Protein 1G0H (pdb70)

Nearest PDB structures (foldseek):
  1g0i-assembly1_B  TM=9.955E-01  e=2.350E-49  Methanocaldococcus jannaschii
  3lv0-assembly1_A  TM=8.724E-01  e=2.574E-22  Bartonella henselae
  3luz-assembly1_B  TM=8.926E-01  e=1.208E-19  Bartonella henselae
  2p3v-assembly1_A  TM=8.550E-01  e=8.323E-20  Thermotoga maritima MSB8
  2pcr-assembly1_A  TM=8.288E-01  e=1.067E-19  Aquifex aeolicus VF5

Foldseek 3Di:
DDPVVLLVVLLVVLLVVQLVLFQPLVPKDFDDAAPQRHTDIPSQVVSVVSNVVRVVVVQQWEAEQRPKTDHSPAQKYKQWRSKFQVVCRNNNNQFIWIWIFIGRNQHGAKFWIARNVVRWIWIDGQPRAIDIVRHGAAQADDDQQAAEEEEADDVQFDVVLVVVRHDYYDHRRGQLVRLVCSLRHNHQKYWHPVFDDDCSRHRRSVSNLVRRQWQKDFLQRPHDDDDRISDDTGTIMTGNDPVVVCSVNVTD/DDPVCLVVVLLVVLLVPCLVLFQVLVPWDFPDAQPVGDTCIPSQVVSVVSSCVSCVVVQAWEAEQRHKTDHSPDQKYKFWYSKFQPPCRNNNNQDIWTWIWIDGNNHGAKIWIARPVVRWTWMDGFPGAIDIVNHGAAFADDDQAAAEEEEADAPQFPVVLVVVRHDYYDYRRQQLVVLVCRLRHNHQWYWYPNFDAACSRHRRSVRSLVSNVWQKDFLVSHGDDHDRISDGGGTIIIGRDPVRVVSVNVRD

Radius of gyration: 22.91 Å; Cα contacts (8 Å, |Δi|>4): 1236; chains: 2; bounding box: 51×53×62 Å

B-factor: mean 53.91, std 23.22, range [8.71, 151.46]

Secondary structure (DSSP, 8-state):
--HHHHHHHHHHHHHHHHGGGTT-TTT--EEEEETTTEEEEHHHHHHHHHHHHHHGGGTSEEEEGGGEEE----SEEEEEEEEE-HHHHHTT-S--EEEEEEEESSSEEEEEEEEGGGTEEEEEETTT--EETTEE--PPPP-TTS-EEEEE--TT--HHHHHHH-SEE-B-S-HHHHHHHHHTTS-SEEEE-SS---HHHHHHHHHHHHTTT-EEE-SSSSB------SS-----EEESSHHHHHHHHT--/--HHHHHHHHHHHHHHHHGGGTT-TTS--EEEEETTTEEEEHHHHHHHHHHHHHHHTT--EEEETTTEEE----SEEEEEEEEE-HHHHHTT-S--EEEEEEEESSSEEEEEEEEGGGTEEEEEETTTEEEETTEE--PPPP-TTS-EEEEE--TTS-HHHHHHH-SEE-B-S-HHHHHHHHHTTS-SEEEE-SS---HHHHHHHHHHHHHTT-EEE-TTS-B------SSS---EEEESSHHHHHHHHHT-

CATH classification: 3.30.540.10 (+1 more: 3.40.190.80)

Organism: Methanocaldococcus jannaschii (strain ATCC 43067 / DSM 2661 / JAL-1 / JCM 10045 / NBRC 100440) (NCBI:txid243232)

Structure (mmCIF, N/CA/C/O backbone):
data_1G0H
#
_entry.id   1G0H
#
_cell.length_a   65.18
_cell.length_b   75.89
_cell.length_c   131.81
_cell.angle_alpha   90.0
_cell.angle_beta   90.0
_cell.angle_gamma   90.0
#
_symmetry.space_group_name_H-M   'P 21 21 21'
#
loop_
_entity.id
_entity.type
_entity.pdbx_description
1 polymer 'INOSITOL MONOPHOSPHATASE'
2 non-polymer 'CALCIUM ION'
3 non-polymer D-MYO-INOSITOL-1-PHOSPHATE
4 water water
#
loop_
_atom_site.group_PDB
_atom_site.id
_atom_site.type_symbol
_atom_site.label_atom_id
_atom_site.label_alt_id
_atom_site.label_comp_id
_atom_site.label_asym_id
_atom_site.label_entity_id
_atom_site.label_seq_id
_atom_site.pdbx_PDB_ins_code
_atom_site.Cartn_x
_atom_site.Cartn_y
_atom_site.Cartn_z
_atom_site.occupancy
_atom_site.B_iso_or_equiv
_atom_site.auth_seq_id
_atom_site.auth_comp_id
_atom_site.auth_asym_id
_atom_site.auth_atom_id
_atom_site.pdbx_PDB_model_num
ATOM 1 N N . MET A 1 1 ? 3.420 5.502 23.770 1.00 35.37 1 MET A N 1
ATOM 2 C CA . MET A 1 1 ? 2.688 6.748 23.968 1.00 35.13 1 MET A CA 1
ATOM 3 C C . MET A 1 1 ? 3.593 7.969 23.893 1.00 32.16 1 MET A C 1
ATOM 4 O O . MET A 1 1 ? 4.801 7.862 23.700 1.00 36.68 1 MET A O 1
ATOM 9 N N . LYS A 1 2 ? 2.984 9.148 24.043 1.00 31.54 2 LYS A N 1
ATOM 10 C CA . LYS A 1 2 ? 3.794 10.361 23.941 1.00 41.95 2 LYS A CA 1
ATOM 11 C C . LYS A 1 2 ? 4.610 10.580 25.211 1.00 50.20 2 LYS A C 1
ATOM 12 O O . LYS A 1 2 ? 4.309 9.996 26.256 1.00 40.30 2 LYS A O 1
ATOM 18 N N . TRP A 1 3 ? 5.640 11.412 25.104 1.00 53.52 3 TRP A N 1
ATOM 19 C CA . TRP A 1 3 ? 6.589 11.631 26.192 1.00 53.38 3 TRP A CA 1
ATOM 20 C C . TRP A 1 3 ? 5.943 12.279 27.409 1.00 50.33 3 TRP A C 1
ATOM 21 O O . TRP A 1 3 ? 6.162 11.788 28.523 1.00 56.50 3 TRP A O 1
ATOM 32 N N . ASP A 1 4 ? 5.154 13.334 27.244 1.00 44.43 4 ASP A N 1
ATOM 33 C CA . ASP A 1 4 ? 4.449 13.960 28.361 1.00 42.31 4 ASP A CA 1
ATOM 34 C C . ASP A 1 4 ? 3.633 12.953 29.177 1.00 38.32 4 ASP A C 1
ATOM 35 O O . ASP A 1 4 ? 3.469 13.117 30.386 1.00 57.44 4 ASP A O 1
ATOM 40 N N . GLU A 1 5 ? 3.121 11.918 28.533 1.00 26.78 5 GLU A N 1
ATOM 41 C CA . GLU A 1 5 ? 2.307 10.885 29.134 1.00 23.30 5 GLU A CA 1
ATOM 42 C C . GLU A 1 5 ? 3.186 9.895 29.883 1.00 31.15 5 GLU A C 1
ATOM 43 O O . GLU A 1 5 ? 2.725 9.152 30.746 1.00 44.71 5 GLU A O 1
ATOM 49 N N . ILE A 1 6 ? 4.468 9.891 29.519 1.00 28.71 6 ILE A N 1
ATOM 50 C CA . ILE A 1 6 ? 5.363 8.943 30.178 1.00 40.01 6 ILE A CA 1
ATOM 51 C C . ILE A 1 6 ? 6.024 9.622 31.378 1.00 41.73 6 ILE A C 1
ATOM 52 O O . ILE A 1 6 ? 6.097 9.008 32.437 1.00 29.65 6 ILE A O 1
ATOM 57 N N . GLY A 1 7 ? 6.466 10.850 31.154 1.00 38.11 7 GLY A N 1
ATOM 58 C CA . GLY A 1 7 ? 7.008 11.704 32.193 1.00 32.45 7 GLY A CA 1
ATOM 59 C C . GLY A 1 7 ? 5.984 11.860 33.306 1.00 39.70 7 GLY A C 1
ATOM 60 O O . GLY A 1 7 ? 6.267 11.550 34.465 1.00 49.82 7 GLY A O 1
ATOM 61 N N . LYS A 1 8 ? 4.780 12.324 32.971 1.00 40.25 8 LYS A N 1
ATOM 62 C CA . LYS A 1 8 ? 3.751 12.468 34.006 1.00 38.62 8 LYS A CA 1
ATOM 63 C C . LYS A 1 8 ? 3.441 11.137 34.678 1.00 42.59 8 LYS A C 1
ATOM 64 O O . LYS A 1 8 ? 3.075 11.085 35.852 1.00 42.98 8 LYS A O 1
ATOM 70 N N . ASN A 1 9 ? 3.591 10.036 33.950 1.00 41.60 9 ASN A N 1
ATOM 71 C CA . ASN A 1 9 ? 3.374 8.723 34.544 1.00 46.68 9 ASN A CA 1
ATOM 72 C C . ASN A 1 9 ? 4.313 8.510 35.734 1.00 47.50 9 ASN A C 1
ATOM 73 O O . ASN A 1 9 ? 3.861 8.304 36.858 1.00 51.29 9 ASN A O 1
ATOM 78 N N . ILE A 1 10 ? 5.604 8.558 35.444 1.00 37.28 10 ILE A N 1
ATOM 79 C CA . ILE A 1 10 ? 6.700 8.372 36.375 1.00 30.28 10 ILE A CA 1
ATOM 80 C C . ILE A 1 10 ? 6.627 9.382 37.519 1.00 31.55 10 ILE A C 1
ATOM 81 O O . ILE A 1 10 ? 6.775 9.004 38.682 1.00 35.34 10 ILE A O 1
ATOM 86 N N . ALA A 1 11 ? 6.390 10.633 37.142 1.00 22.69 11 ALA A N 1
ATOM 87 C CA . ALA A 1 11 ? 6.189 11.721 38.079 1.00 27.84 11 ALA A CA 1
ATOM 88 C C . ALA A 1 11 ? 5.266 11.295 39.222 1.00 38.87 11 ALA A C 1
ATOM 89 O O . ALA A 1 11 ? 5.706 11.228 40.366 1.00 49.60 11 ALA A O 1
ATOM 91 N N . LYS A 1 12 ? 4.016 11.019 38.878 1.00 44.66 12 LYS A N 1
ATOM 92 C CA . LYS A 1 12 ? 2.969 10.668 39.826 1.00 47.74 12 LYS A CA 1
ATOM 93 C C . LYS A 1 12 ? 3.243 9.370 40.569 1.00 50.18 12 LYS A C 1
ATOM 94 O O . LYS A 1 12 ? 2.626 9.120 41.607 1.00 69.24 12 LYS A O 1
ATOM 100 N N . GLU A 1 13 ? 4.147 8.524 40.081 1.00 48.85 13 GLU A N 1
ATOM 101 C CA . GLU A 1 13 ? 4.410 7.278 40.806 1.00 45.30 13 GLU A CA 1
ATOM 102 C C . GLU A 1 13 ? 5.513 7.506 41.829 1.00 44.29 13 GLU A C 1
ATOM 103 O O . GLU A 1 13 ? 5.565 6.970 42.932 1.00 40.30 13 GLU A O 1
ATOM 109 N N . ILE A 1 14 ? 6.453 8.365 41.435 1.00 35.90 14 ILE A N 1
ATOM 110 C CA . ILE A 1 14 ? 7.488 8.731 42.390 1.00 22.89 14 ILE A CA 1
ATOM 111 C C . ILE A 1 14 ? 6.840 9.466 43.558 1.00 27.87 14 ILE A C 1
ATOM 112 O O . ILE A 1 14 ? 7.184 9.303 44.728 1.00 32.17 14 ILE A O 1
ATOM 117 N N . GLU A 1 15 ? 5.877 10.294 43.177 1.00 24.18 15 GLU A N 1
ATOM 118 C CA . GLU A 1 15 ? 5.138 11.116 44.117 1.00 36.33 15 GLU A CA 1
ATOM 119 C C . GLU A 1 15 ? 4.565 10.292 45.266 1.00 49.58 15 GLU A C 1
ATOM 120 O O . GLU A 1 15 ? 4.905 10.506 46.430 1.00 61.55 15 GLU A O 1
ATOM 126 N N . LYS A 1 16 ? 3.685 9.350 44.946 1.00 51.67 16 LYS A N 1
ATOM 127 C CA . LYS A 1 16 ? 3.003 8.585 45.983 1.00 51.01 16 LYS A CA 1
ATOM 128 C C . LYS A 1 16 ? 3.984 7.844 46.886 1.00 54.50 16 LYS A C 1
ATOM 129 O O . LYS A 1 16 ? 3.737 7.712 48.087 1.00 60.81 16 LYS A O 1
ATOM 135 N N . GLU A 1 17 ? 5.083 7.370 46.323 1.00 57.55 17 GLU A N 1
ATOM 136 C CA . GLU A 1 17 ? 6.087 6.570 47.007 1.00 52.91 17 GLU A CA 1
ATOM 137 C C . GLU A 1 17 ? 7.081 7.356 47.849 1.00 49.89 17 GLU A C 1
ATOM 138 O O . GLU A 1 17 ? 7.706 6.772 48.747 1.00 60.21 17 GLU A O 1
ATOM 144 N N . ILE A 1 18 ? 7.301 8.651 47.624 1.00 42.19 18 ILE A N 1
ATOM 145 C CA . ILE A 1 18 ? 8.376 9.337 48.337 1.00 39.59 18 ILE A CA 1
ATOM 146 C C . ILE A 1 18 ? 7.896 10.509 49.180 1.00 36.09 18 ILE A C 1
ATOM 147 O O . ILE A 1 18 ? 8.678 11.067 49.959 1.00 34.59 18 ILE A O 1
ATOM 152 N N . LEU A 1 19 ? 6.643 10.920 49.045 1.00 29.83 19 LEU A N 1
ATOM 153 C CA . LEU A 1 19 ? 6.156 12.035 49.856 1.00 29.58 19 LEU A CA 1
ATOM 154 C C . LEU A 1 19 ? 6.113 11.691 51.339 1.00 38.55 19 LEU A C 1
ATOM 155 O O . LEU A 1 19 ? 6.472 12.545 52.168 1.00 45.13 19 LEU A O 1
ATOM 160 N N . PRO A 1 20 ? 5.721 10.522 51.820 1.00 40.58 20 PRO A N 1
ATOM 161 C CA . PRO A 1 20 ? 5.823 10.271 53.266 1.00 45.89 20 PRO A CA 1
ATOM 162 C C . PRO A 1 20 ? 7.231 10.423 53.821 1.00 47.20 20 PRO A C 1
ATOM 163 O O . PRO A 1 20 ? 7.411 10.545 55.037 1.00 62.16 20 PRO A O 1
ATOM 167 N N . TYR A 1 21 ? 8.266 10.426 52.987 1.00 42.93 21 TYR A N 1
ATOM 168 C CA . TYR A 1 21 ? 9.601 10.720 53.498 1.00 43.81 21 TYR A CA 1
ATOM 169 C C . TYR A 1 21 ? 9.828 12.224 53.622 1.00 43.20 21 TYR A C 1
ATOM 170 O O . TYR A 1 21 ? 10.777 12.672 54.263 1.00 67.11 21 TYR A O 1
ATOM 179 N N . PHE A 1 22 ? 8.972 13.036 53.019 1.00 39.86 22 PHE A N 1
ATOM 180 C CA . PHE A 1 22 ? 9.107 14.476 53.074 1.00 38.89 22 PHE A CA 1
ATOM 181 C C . PHE A 1 22 ? 9.201 15.081 54.472 1.00 42.13 22 PHE A C 1
ATOM 182 O O . PHE A 1 22 ? 8.190 15.160 55.170 1.00 49.05 22 PHE A O 1
ATOM 190 N N . GLY A 1 23 ? 10.389 15.535 54.837 1.00 44.00 23 GLY A N 1
ATOM 191 C CA . GLY A 1 23 ? 10.647 16.223 56.081 1.00 46.10 23 GLY A CA 1
ATOM 192 C C . GLY A 1 23 ? 11.048 15.291 57.213 1.00 43.30 23 GLY A C 1
ATOM 193 O O . GLY A 1 23 ? 11.333 15.768 58.314 1.00 62.66 23 GLY A O 1
ATOM 194 N N . ARG A 1 24 ? 11.072 13.997 56.941 1.00 31.02 24 ARG A N 1
ATOM 195 C CA . ARG A 1 24 ? 11.281 12.939 57.908 1.00 28.76 24 ARG A CA 1
ATOM 196 C C . ARG A 1 24 ? 12.688 12.360 57.857 1.00 32.26 24 ARG A C 1
ATOM 197 O O . ARG A 1 24 ? 12.838 11.219 57.398 1.00 26.10 24 ARG A O 1
ATOM 205 N N . LYS A 1 25 ? 13.654 13.150 58.332 1.00 31.32 25 LYS A 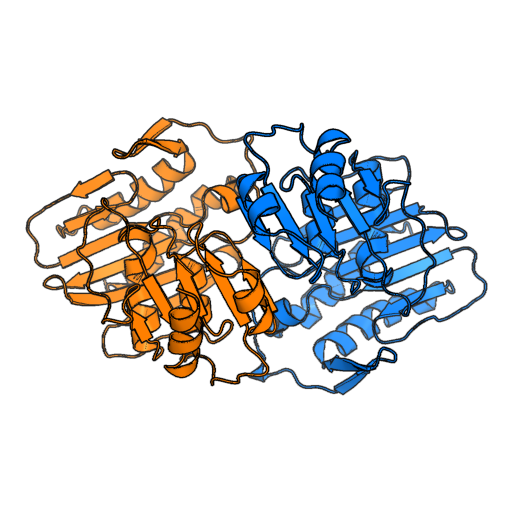N 1
ATOM 206 C CA . LYS A 1 25 ? 15.035 12.674 58.389 1.00 34.62 25 LYS A CA 1
ATOM 207 C C . LYS A 1 25 ? 15.128 11.459 59.314 1.00 41.53 25 LYS A C 1
ATOM 208 O O . LYS A 1 25 ? 16.027 10.636 59.184 1.00 42.52 25 LYS A O 1
ATOM 214 N N . ASP A 1 26 ? 14.192 11.348 60.249 1.00 52.39 26 ASP A N 1
ATOM 215 C CA . ASP A 1 26 ? 14.171 10.194 61.144 1.00 54.95 26 ASP A CA 1
ATOM 216 C C . ASP A 1 26 ? 14.078 8.904 60.343 1.00 50.62 26 ASP A C 1
ATOM 217 O O . ASP A 1 26 ? 14.566 7.856 60.761 1.00 49.77 26 ASP A O 1
ATOM 222 N N . LYS A 1 27 ? 13.439 8.989 59.173 1.00 48.02 27 LYS A N 1
ATOM 223 C CA . LYS A 1 27 ? 13.282 7.785 58.369 1.00 53.25 27 LYS A CA 1
ATOM 224 C C . LYS A 1 27 ? 14.295 7.656 57.246 1.00 51.00 27 LYS A C 1
ATOM 225 O O . LYS A 1 27 ? 14.404 6.577 56.651 1.00 64.08 27 LYS A O 1
ATOM 231 N N . SER A 1 28 ? 15.064 8.680 56.896 1.00 51.22 28 SER A N 1
ATOM 232 C CA . SER A 1 28 ? 15.984 8.479 55.773 1.00 59.25 28 SER A CA 1
ATOM 233 C C . SER A 1 28 ? 17.417 8.238 56.218 1.00 63.12 28 SER A C 1
ATOM 234 O O . SER A 1 28 ? 17.843 8.564 57.322 1.00 70.52 28 SER A O 1
ATOM 237 N N . TYR A 1 29 ? 18.213 7.651 55.322 1.00 61.60 29 TYR A N 1
ATOM 238 C CA . TYR A 1 29 ? 19.611 7.419 55.670 1.00 52.96 29 TYR A CA 1
ATOM 239 C C . TYR A 1 29 ? 20.437 7.175 54.414 1.00 50.65 29 TYR A C 1
ATOM 240 O O . TYR A 1 29 ? 19.893 6.717 53.408 1.00 62.86 29 TYR A O 1
ATOM 249 N N . VAL A 1 30 ? 21.725 7.485 54.499 1.00 46.02 30 VAL A N 1
ATOM 250 C CA . VAL A 1 30 ? 22.607 7.289 53.359 1.00 39.33 30 VAL A CA 1
ATOM 251 C C . VAL A 1 30 ? 22.631 5.810 52.974 1.00 50.46 30 VAL A C 1
ATOM 252 O O . VAL A 1 30 ? 22.591 4.960 53.862 1.00 63.05 30 VAL A O 1
ATOM 256 N N . VAL A 1 31 ? 22.682 5.559 51.674 1.00 53.67 31 VAL A N 1
ATOM 257 C CA . VAL A 1 31 ? 22.614 4.235 51.078 1.00 50.00 31 VAL A CA 1
ATOM 258 C C . VAL A 1 31 ? 23.694 4.006 50.031 1.00 38.45 31 VAL A C 1
ATOM 259 O O . VAL A 1 31 ? 23.937 2.891 49.568 1.00 40.43 31 VAL A O 1
ATOM 263 N N . GLY A 1 32 ? 24.386 5.064 49.628 1.00 38.14 32 GLY A N 1
ATOM 264 C CA . GLY A 1 32 ? 25.514 4.901 48.718 1.00 37.18 32 GLY A CA 1
ATOM 265 C C . GLY A 1 32 ? 26.110 6.253 48.378 1.00 51.32 32 GLY A C 1
ATOM 266 O O . GLY A 1 32 ? 25.564 7.285 48.777 1.00 47.38 32 GLY A O 1
ATOM 267 N N . THR A 1 33 ? 27.220 6.255 47.645 1.00 66.05 33 THR A N 1
ATOM 268 C CA . THR A 1 33 ? 27.757 7.527 47.161 1.00 73.93 33 THR A CA 1
ATOM 269 C C . THR A 1 33 ? 27.698 7.551 45.633 1.00 86.37 33 THR A C 1
ATOM 270 O O . THR A 1 33 ? 28.046 6.559 44.988 1.00 105.63 33 THR A O 1
ATOM 274 N N . SER A 1 34 ? 27.243 8.664 45.069 1.00 88.90 34 SER A N 1
ATOM 275 C CA . SER A 1 34 ? 27.098 8.811 43.624 1.00 90.32 34 SER A CA 1
ATOM 276 C C . SER A 1 34 ? 28.460 8.934 42.956 1.00 102.30 34 SER A C 1
ATOM 277 O O . SER A 1 34 ? 29.427 9.354 43.596 1.00 123.03 34 SER A O 1
ATOM 280 N N . PRO A 1 35 ? 28.548 8.582 41.678 1.00 110.09 35 PRO A N 1
ATOM 281 C CA . PRO A 1 35 ? 29.826 8.624 40.958 1.00 111.45 35 PRO A CA 1
ATOM 282 C C . PRO A 1 35 ? 30.505 9.988 41.084 1.00 107.62 35 PRO A C 1
ATOM 283 O O . PRO A 1 35 ? 31.735 10.056 41.070 1.00 105.20 35 PRO A O 1
ATOM 287 N N . SER A 1 36 ? 29.693 11.024 41.205 1.00 103.56 36 SER A N 1
ATOM 288 C CA . SER A 1 36 ? 30.063 12.400 41.459 1.00 101.75 36 SER A CA 1
ATOM 289 C C . SER A 1 36 ? 30.522 12.628 42.900 1.00 102.38 36 SER A C 1
ATOM 290 O O . SER A 1 36 ? 30.455 13.760 43.386 1.00 98.91 36 SER A O 1
ATOM 293 N N . GLY A 1 37 ? 30.981 11.583 43.578 1.00 100.94 37 GLY A N 1
ATOM 294 C CA . GLY A 1 37 ? 31.447 11.628 44.951 1.00 93.40 37 GLY A CA 1
ATOM 295 C C . GLY A 1 37 ? 30.461 12.292 45.894 1.00 87.46 37 GLY A C 1
ATOM 296 O O . GLY A 1 37 ? 30.853 13.094 46.742 1.00 80.55 37 GLY A O 1
ATOM 297 N N . ASP A 1 38 ? 29.185 11.969 45.746 1.00 85.34 38 ASP A N 1
ATOM 298 C CA . ASP A 1 38 ? 28.087 12.538 46.504 1.00 82.06 38 ASP A CA 1
ATOM 299 C C . ASP A 1 38 ? 27.337 11.473 47.290 1.00 77.87 38 ASP A C 1
ATOM 300 O O . ASP A 1 38 ? 27.416 10.294 46.955 1.00 72.65 38 ASP A O 1
ATOM 305 N N . GLU A 1 39 ? 26.604 11.881 48.323 1.00 75.01 39 GLU A N 1
ATOM 306 C CA . GLU A 1 39 ? 25.880 10.890 49.114 1.00 68.59 39 GLU A CA 1
ATOM 307 C C . GLU A 1 39 ? 24.466 10.716 48.568 1.00 64.78 39 GLU A C 1
ATOM 308 O O . GLU A 1 39 ? 23.742 11.686 48.362 1.00 78.62 39 GLU A O 1
ATOM 314 N N . THR A 1 40 ? 24.117 9.462 48.348 1.00 57.96 40 THR A N 1
ATOM 315 C CA . THR A 1 40 ? 22.795 9.065 47.908 1.00 53.21 40 THR A CA 1
ATOM 316 C C . THR A 1 40 ? 21.959 8.656 49.110 1.00 50.37 40 THR A C 1
ATOM 317 O O . THR A 1 40 ? 22.363 7.790 49.894 1.00 48.05 40 THR A O 1
ATOM 321 N N . GLU A 1 41 ? 20.780 9.251 49.281 1.00 44.57 41 GLU A N 1
ATOM 322 C CA . GLU A 1 41 ? 19.989 8.772 50.422 1.00 41.17 41 GLU A CA 1
ATOM 323 C C . GLU A 1 41 ? 18.887 7.836 49.948 1.00 39.58 41 GLU A C 1
ATOM 324 O O . GLU A 1 41 ? 18.612 7.771 48.750 1.00 55.27 41 GLU A O 1
ATOM 330 N N . ILE A 1 42 ? 18.266 7.113 50.869 1.00 34.90 42 ILE A N 1
ATOM 331 C CA . ILE A 1 42 ? 17.311 6.072 50.529 1.00 36.87 42 ILE A CA 1
ATOM 332 C C . ILE A 1 42 ? 16.156 6.575 49.672 1.00 39.03 42 ILE A C 1
ATOM 333 O O . ILE A 1 42 ? 15.611 5.802 48.880 1.00 38.63 42 ILE A O 1
ATOM 338 N N . PHE A 1 43 ? 15.757 7.836 49.827 1.00 32.87 43 PHE A N 1
ATOM 339 C CA . PHE A 1 43 ? 14.637 8.298 49.003 1.00 36.44 43 PHE A CA 1
ATOM 340 C C . PHE A 1 43 ? 15.084 8.612 47.578 1.00 45.28 43 PHE A C 1
ATOM 341 O O . PHE A 1 43 ? 14.299 8.513 46.635 1.00 45.47 43 PHE A O 1
ATOM 349 N N . ASP A 1 44 ? 16.342 8.996 47.364 1.00 42.64 44 ASP A N 1
ATOM 350 C CA . ASP A 1 44 ? 16.836 9.182 46.008 1.00 33.93 44 ASP A CA 1
ATOM 351 C C . ASP A 1 44 ? 16.817 7.849 45.259 1.00 38.10 44 ASP A C 1
ATOM 352 O O . ASP A 1 44 ? 16.289 7.742 44.153 1.00 50.07 44 ASP A O 1
ATOM 357 N N . LYS A 1 45 ? 17.406 6.836 45.888 1.00 40.10 45 LYS A N 1
ATOM 358 C CA . LYS A 1 45 ? 17.433 5.500 45.306 1.00 48.32 45 LYS A CA 1
ATOM 359 C C . LYS A 1 45 ? 16.038 5.040 44.882 1.00 43.87 45 LYS A C 1
ATOM 360 O O . LYS A 1 45 ? 15.793 4.740 43.714 1.00 46.70 45 LYS A O 1
ATOM 366 N N . ILE A 1 46 ? 15.138 4.991 45.852 1.00 36.88 46 ILE A N 1
ATOM 367 C CA . ILE A 1 46 ? 13.767 4.569 45.632 1.00 35.38 46 ILE A CA 1
ATOM 368 C C . ILE A 1 46 ? 13.152 5.297 44.444 1.00 39.14 46 ILE A C 1
ATOM 369 O O . ILE A 1 46 ? 12.436 4.695 43.649 1.00 58.53 46 ILE A O 1
ATOM 374 N N . SER A 1 47 ? 13.425 6.591 44.336 1.00 35.33 47 SER A N 1
ATOM 375 C CA . SER A 1 47 ? 12.814 7.407 43.296 1.00 35.85 47 SER A CA 1
ATOM 376 C C . SER A 1 47 ? 13.477 7.211 41.939 1.00 43.43 47 SER A C 1
ATOM 377 O O . SER A 1 47 ? 12.837 7.360 40.899 1.00 40.45 47 SER A O 1
ATOM 380 N N . GLU A 1 48 ? 14.766 6.880 41.931 1.00 43.06 48 GLU A N 1
ATOM 381 C CA . GLU A 1 48 ? 15.463 6.670 40.667 1.00 50.30 48 GLU A CA 1
ATOM 382 C C . GLU A 1 48 ? 15.116 5.315 40.060 1.00 52.02 48 GLU A C 1
ATOM 383 O O . GLU A 1 48 ? 15.031 5.133 38.843 1.00 54.73 48 GLU A O 1
ATOM 389 N N . ASP A 1 49 ? 14.915 4.336 40.938 1.00 53.00 49 ASP A N 1
ATOM 390 C CA . ASP A 1 49 ? 14.648 2.963 40.519 1.00 51.00 49 ASP A CA 1
ATOM 391 C C . ASP A 1 49 ? 13.263 2.847 39.898 1.00 47.96 49 ASP A C 1
ATOM 392 O O . ASP A 1 49 ? 13.045 2.118 38.934 1.00 48.43 49 ASP A O 1
ATOM 397 N N . ILE A 1 50 ? 12.308 3.585 40.453 1.00 44.45 50 ILE A N 1
ATOM 398 C CA . ILE A 1 50 ? 10.964 3.631 39.887 1.00 38.80 50 ILE A CA 1
ATOM 399 C C . ILE A 1 50 ? 11.077 4.118 38.444 1.00 41.11 50 ILE A C 1
ATOM 400 O O . ILE A 1 50 ? 10.666 3.421 37.521 1.00 46.67 50 ILE A O 1
ATOM 405 N N . ALA A 1 51 ? 11.658 5.304 38.297 1.00 41.62 51 ALA A N 1
ATOM 406 C CA . ALA A 1 51 ? 11.872 5.918 36.997 1.00 34.26 51 ALA A CA 1
ATOM 407 C C . ALA A 1 51 ? 12.539 4.908 36.073 1.00 33.57 51 ALA A C 1
ATOM 408 O O . ALA A 1 51 ? 12.133 4.757 34.929 1.00 44.37 51 ALA A O 1
ATOM 410 N N . LEU A 1 52 ? 13.553 4.229 36.609 1.00 34.71 52 LEU A N 1
ATOM 411 C CA . LEU A 1 52 ? 14.212 3.234 35.766 1.00 40.81 52 LEU A CA 1
ATOM 412 C C . LEU A 1 52 ? 13.337 2.011 35.564 1.00 48.80 52 LEU A C 1
ATOM 413 O O . LEU A 1 52 ? 13.480 1.246 34.607 1.00 55.47 52 LEU A O 1
ATOM 418 N N . LYS A 1 53 ? 12.377 1.769 36.461 1.00 49.36 53 LYS A N 1
ATOM 419 C CA . LYS A 1 53 ? 11.536 0.590 36.215 1.00 46.58 53 LYS A CA 1
ATOM 420 C C . LYS A 1 53 ? 10.736 0.802 34.929 1.00 54.02 53 LYS A C 1
ATOM 421 O O . LYS A 1 53 ? 10.324 -0.175 34.300 1.00 82.17 53 LYS A O 1
ATOM 427 N N . TYR A 1 54 ? 10.521 2.054 34.541 1.00 51.19 54 TYR A N 1
ATOM 428 C CA . TYR A 1 54 ? 9.810 2.446 33.340 1.00 46.62 54 TYR A CA 1
ATOM 429 C C . TYR A 1 54 ? 10.748 2.605 32.147 1.00 44.83 54 TYR A C 1
ATOM 430 O O . TYR A 1 54 ? 10.598 1.959 31.123 1.00 34.35 54 TYR A O 1
ATOM 439 N N . LEU A 1 55 ? 11.707 3.506 32.312 1.00 46.26 55 LEU A N 1
ATOM 440 C CA . LEU A 1 55 ? 12.548 3.952 31.219 1.00 44.71 55 LEU A CA 1
ATOM 441 C C . LEU A 1 55 ? 13.319 2.815 30.577 1.00 51.12 55 LEU A C 1
ATOM 442 O O . LEU A 1 55 ? 13.635 2.867 29.386 1.00 51.68 55 LEU A O 1
ATOM 447 N N . LYS A 1 56 ? 13.657 1.768 31.329 1.00 56.43 56 LYS A N 1
ATOM 448 C CA . LYS A 1 56 ? 14.500 0.752 30.681 1.00 65.69 56 LYS A CA 1
ATOM 449 C C . LYS A 1 56 ? 13.736 0.076 29.548 1.00 64.36 56 LYS A C 1
ATOM 450 O O . LYS A 1 56 ? 14.305 -0.255 28.509 1.00 67.97 56 LYS A O 1
ATOM 456 N N . SER A 1 57 ? 12.439 -0.103 29.759 1.00 60.82 57 SER A N 1
ATOM 457 C CA . SER A 1 57 ? 11.526 -0.678 28.788 1.00 51.71 57 SER A CA 1
ATOM 458 C C . SER A 1 57 ? 11.532 0.070 27.462 1.00 45.18 57 SER A C 1
ATOM 459 O O . SER A 1 57 ? 11.091 -0.462 26.443 1.00 55.85 57 SER A O 1
ATOM 462 N N . LEU A 1 58 ? 12.008 1.310 27.430 1.00 37.60 58 LEU A N 1
ATOM 463 C CA . LEU A 1 58 ? 11.913 2.076 26.193 1.00 35.87 58 LEU A CA 1
ATOM 464 C C . LEU A 1 58 ? 13.159 1.949 25.331 1.00 45.81 58 LEU A C 1
ATOM 465 O O . LEU A 1 58 ? 13.200 2.506 24.230 1.00 60.80 58 LEU A O 1
ATOM 470 N N . ASN A 1 59 ? 14.160 1.226 25.816 1.00 52.12 59 ASN A N 1
ATOM 471 C CA . ASN A 1 59 ? 15.372 0.978 25.040 1.00 62.05 59 ASN A CA 1
ATOM 472 C C . ASN A 1 59 ? 16.003 2.256 24.504 1.00 53.67 59 ASN A C 1
ATOM 473 O O . ASN A 1 59 ? 16.599 2.291 23.424 1.00 67.37 59 ASN A O 1
ATOM 478 N N . VAL A 1 60 ? 15.886 3.341 25.261 1.00 38.21 60 VAL A N 1
ATOM 479 C CA . VAL A 1 60 ? 16.541 4.585 24.861 1.00 35.86 60 VAL A CA 1
ATOM 480 C C . VAL A 1 60 ? 17.757 4.852 25.726 1.00 42.71 60 VAL A C 1
ATOM 481 O O . VAL A 1 60 ? 18.205 3.972 26.468 1.00 46.22 60 VAL A O 1
ATOM 485 N N . ASN A 1 61 ? 18.330 6.050 25.669 1.00 49.76 61 ASN A N 1
ATOM 486 C CA . ASN A 1 61 ? 19.471 6.345 26.534 1.00 46.90 61 ASN A CA 1
ATOM 487 C C . ASN A 1 61 ? 19.018 7.130 27.760 1.00 44.69 61 ASN A C 1
ATOM 488 O O . ASN A 1 61 ? 18.553 8.265 27.647 1.00 43.58 61 ASN A O 1
ATOM 493 N N . ILE A 1 62 ? 19.168 6.515 28.928 1.00 37.13 62 ILE A N 1
ATOM 494 C CA . ILE A 1 62 ? 18.786 7.215 30.154 1.00 40.57 62 ILE A CA 1
ATOM 495 C C . ILE A 1 62 ? 19.970 7.909 30.800 1.00 46.59 62 ILE A C 1
ATOM 496 O O . ILE A 1 62 ? 21.070 7.372 30.935 1.00 49.38 62 ILE A O 1
ATOM 501 N N . VAL A 1 63 ? 19.788 9.153 31.240 1.00 54.58 63 VAL A N 1
ATOM 502 C CA . VAL A 1 63 ? 20.909 9.852 31.878 1.00 52.61 63 VAL A CA 1
ATOM 503 C C . VAL A 1 63 ? 20.474 10.517 33.179 1.00 54.55 63 VAL A C 1
ATOM 504 O O . VAL A 1 63 ? 19.664 11.447 33.184 1.00 46.03 63 VAL A O 1
ATOM 508 N N . SER A 1 64 ? 21.024 10.022 34.284 1.00 49.70 64 SER A N 1
ATOM 509 C CA . SER A 1 64 ? 20.631 10.416 35.621 1.00 43.13 64 SER A CA 1
ATOM 510 C C . SER A 1 64 ? 21.781 10.772 36.550 1.00 51.06 64 SER A C 1
ATOM 511 O O . SER A 1 64 ? 22.951 10.522 36.276 1.00 63.95 64 SER A O 1
ATOM 514 N N . GLU A 1 65 ? 21.404 11.359 37.675 1.00 60.34 65 GLU A N 1
ATOM 515 C CA . GLU A 1 65 ? 22.280 11.747 38.765 1.00 64.41 65 GLU A CA 1
ATOM 516 C C . GLU A 1 65 ? 23.074 10.573 39.333 1.00 62.01 65 GLU A C 1
ATOM 517 O O . GLU A 1 65 ? 24.251 10.403 39.029 1.00 51.78 65 GLU A O 1
ATOM 523 N N . GLU A 1 66 ? 22.437 9.766 40.172 1.00 67.32 66 GLU A N 1
ATOM 524 C CA . GLU A 1 66 ? 23.080 8.690 40.906 1.00 70.23 66 GLU A CA 1
ATOM 525 C C . GLU A 1 66 ? 23.301 7.446 40.061 1.00 73.14 66 GLU A C 1
ATOM 526 O O . GLU A 1 66 ? 23.074 6.334 40.550 1.00 99.26 66 GLU A O 1
ATOM 532 N N . LEU A 1 67 ? 23.733 7.603 38.814 1.00 66.40 67 LEU A N 1
ATOM 533 C CA . LEU A 1 67 ? 23.821 6.410 37.968 1.00 63.72 67 LEU A CA 1
ATOM 534 C C . LEU A 1 67 ? 24.602 6.676 36.695 1.00 69.49 67 LEU A C 1
ATOM 535 O O . LEU A 1 67 ? 24.963 5.760 35.957 1.00 89.98 67 LEU A O 1
ATOM 540 N N . GLY A 1 68 ? 24.883 7.945 36.417 1.00 74.59 68 GLY A N 1
ATOM 541 C CA . GLY A 1 68 ? 25.690 8.301 35.265 1.00 74.09 68 GLY A CA 1
ATOM 542 C C . GLY A 1 68 ? 24.943 8.116 33.961 1.00 75.50 68 GLY A C 1
ATOM 543 O O . GLY A 1 68 ? 23.766 8.463 33.870 1.00 88.67 68 GLY A O 1
ATOM 544 N N . VAL A 1 69 ? 25.629 7.567 32.962 1.00 72.31 69 VAL A N 1
ATOM 545 C CA . VAL A 1 69 ? 25.054 7.447 31.632 1.00 66.75 69 VAL A CA 1
ATOM 546 C C . VAL A 1 69 ? 25.001 6.021 31.097 1.00 67.83 69 VAL A C 1
ATOM 547 O O . VAL A 1 69 ? 26.013 5.338 30.963 1.00 83.20 69 VAL A O 1
ATOM 551 N N . ILE A 1 70 ? 23.783 5.603 30.780 1.00 65.64 70 ILE A N 1
ATOM 552 C CA . ILE A 1 70 ? 23.473 4.324 30.164 1.00 61.36 70 ILE A CA 1
ATOM 553 C C . ILE A 1 70 ? 23.251 4.496 28.664 1.00 62.11 70 ILE A C 1
ATOM 554 O O . ILE A 1 70 ? 22.227 5.043 28.251 1.00 45.07 70 ILE A O 1
ATOM 559 N N . ASP A 1 71 ? 24.194 4.043 27.844 1.00 69.57 71 ASP A N 1
ATOM 560 C CA . ASP A 1 71 ? 24.079 4.186 26.396 1.00 70.44 71 ASP A CA 1
ATOM 561 C C . ASP A 1 71 ? 23.483 2.937 25.752 1.00 62.98 71 ASP A C 1
ATOM 562 O O . ASP A 1 71 ? 23.918 1.819 26.022 1.00 72.63 71 ASP A O 1
ATOM 567 N N . ASN A 1 72 ? 22.486 3.149 24.905 1.00 57.23 72 ASN A N 1
ATOM 568 C CA . ASN A 1 72 ? 21.781 2.071 24.225 1.00 60.17 72 ASN A CA 1
ATOM 569 C C . ASN A 1 72 ? 21.729 2.329 22.720 1.00 62.71 72 ASN A C 1
ATOM 570 O O . ASN A 1 72 ? 21.015 1.641 21.992 1.00 64.23 72 ASN A O 1
ATOM 575 N N . SER A 1 73 ? 22.489 3.327 22.289 1.00 69.36 73 SER A N 1
ATOM 576 C CA . SER A 1 73 ? 22.634 3.713 20.895 1.00 72.33 73 SER A CA 1
ATOM 577 C C . SER A 1 73 ? 21.453 4.503 20.349 1.00 65.90 73 SER A C 1
ATOM 578 O O . SER A 1 73 ? 21.531 5.061 19.249 1.00 77.67 73 SER A O 1
ATOM 581 N N . SER A 1 74 ? 20.350 4.572 21.087 1.00 56.42 74 SER A N 1
ATOM 582 C CA . SER A 1 74 ? 19.155 5.235 20.583 1.00 53.40 74 SER A CA 1
ATOM 583 C C . SER A 1 74 ? 19.414 6.665 20.127 1.00 46.43 74 SER A C 1
ATOM 584 O O . SER A 1 74 ? 20.384 7.303 20.521 1.00 41.69 74 SER A O 1
ATOM 587 N N . GLU A 1 75 ? 18.517 7.173 19.289 1.00 50.47 75 GLU A N 1
ATOM 588 C CA . GLU A 1 75 ? 18.515 8.582 18.923 1.00 61.85 75 GLU A CA 1
ATOM 589 C C . GLU A 1 75 ? 17.872 9.388 20.052 1.00 61.60 75 GLU A C 1
ATOM 590 O O . GLU A 1 75 ? 17.930 10.610 20.090 1.00 50.73 75 GLU A O 1
ATOM 596 N N . TRP A 1 76 ? 17.243 8.665 20.970 1.00 61.31 76 TRP A N 1
ATOM 597 C CA . TRP A 1 76 ? 16.532 9.274 22.085 1.00 53.59 76 TRP A CA 1
ATOM 598 C C . TRP A 1 76 ? 17.313 9.147 23.386 1.00 53.71 76 TRP A C 1
ATOM 599 O O . TRP A 1 76 ? 17.959 8.126 23.619 1.00 38.66 76 TRP A O 1
ATOM 610 N N . THR A 1 77 ? 17.242 10.180 24.211 1.00 59.19 77 THR A N 1
ATOM 611 C CA . THR A 1 77 ? 17.915 10.272 25.492 1.00 56.38 77 THR A CA 1
ATOM 612 C C . THR A 1 77 ? 17.073 11.009 26.534 1.00 47.72 77 THR A C 1
ATOM 613 O O . THR A 1 77 ? 16.705 12.168 26.331 1.00 31.16 77 THR A O 1
ATOM 617 N N . VAL A 1 78 ? 16.807 10.301 27.620 1.00 42.07 78 VAL A N 1
ATOM 618 C CA . VAL A 1 78 ? 16.113 10.825 28.777 1.00 43.14 78 VAL A CA 1
ATOM 619 C C . VAL A 1 78 ? 17.136 11.335 29.796 1.00 46.44 78 VAL A C 1
ATOM 620 O O . VAL A 1 78 ? 17.956 10.538 30.253 1.00 55.55 78 VAL A O 1
ATOM 624 N N . VAL A 1 79 ? 17.063 12.614 30.116 1.00 46.10 79 VAL A N 1
ATOM 625 C CA . VAL A 1 79 ? 17.877 13.225 31.160 1.00 43.38 79 VAL A CA 1
ATOM 626 C C . VAL A 1 79 ? 17.022 13.422 32.401 1.00 40.63 79 VAL A C 1
ATOM 627 O O . VAL A 1 79 ? 16.045 14.169 32.402 1.00 38.16 79 VAL A O 1
ATOM 631 N N . ILE A 1 80 ? 17.360 12.737 33.491 1.00 44.83 80 ILE A N 1
ATOM 632 C CA . ILE A 1 80 ? 16.448 12.848 34.629 1.00 43.61 80 ILE A CA 1
ATOM 633 C C . ILE A 1 80 ? 17.150 13.148 35.943 1.00 40.76 80 ILE A C 1
ATOM 634 O O . ILE A 1 80 ? 18.283 12.753 36.194 1.00 45.89 80 ILE A O 1
ATOM 639 N N . ASP A 1 81 ? 16.425 13.860 36.790 1.00 39.47 81 ASP A N 1
ATOM 640 C CA . ASP A 1 81 ? 16.704 14.026 38.209 1.00 33.60 81 ASP A CA 1
ATOM 641 C C . ASP A 1 81 ? 15.399 13.738 38.952 1.00 34.74 81 ASP A C 1
ATOM 642 O O . ASP A 1 81 ? 14.505 14.585 39.010 1.00 48.20 81 ASP A O 1
ATOM 647 N N . PRO A 1 82 ? 15.247 12.536 39.502 1.00 33.56 82 PRO A N 1
ATOM 648 C CA . PRO A 1 82 ? 13.974 12.153 40.130 1.00 26.75 82 PRO A CA 1
ATOM 649 C C . PRO A 1 82 ? 13.556 13.140 41.212 1.00 28.15 82 PRO A C 1
ATOM 650 O O . PRO A 1 82 ? 12.376 13.340 41.503 1.00 40.87 82 PRO A O 1
ATOM 654 N N . ILE A 1 83 ? 14.534 13.784 41.832 1.00 35.35 83 ILE A N 1
ATOM 655 C CA . ILE A 1 83 ? 14.268 14.790 42.856 1.00 35.55 83 ILE A CA 1
ATOM 656 C C . ILE A 1 83 ? 15.359 15.853 42.795 1.00 27.83 83 ILE A C 1
ATOM 657 O O . ILE A 1 83 ? 16.513 15.530 43.076 1.00 27.86 83 ILE A O 1
ATOM 662 N N . ASP A 1 84 ? 14.989 17.065 42.420 1.00 29.22 84 ASP A N 1
ATOM 663 C CA . ASP A 1 84 ? 15.947 18.164 42.418 1.00 25.97 84 ASP A CA 1
ATOM 664 C C . ASP A 1 84 ? 15.727 18.969 43.699 1.00 31.93 84 ASP A C 1
ATOM 665 O O . ASP A 1 84 ? 14.601 19.397 43.941 1.00 35.37 84 ASP A O 1
ATOM 670 N N . GLY A 1 85 ? 1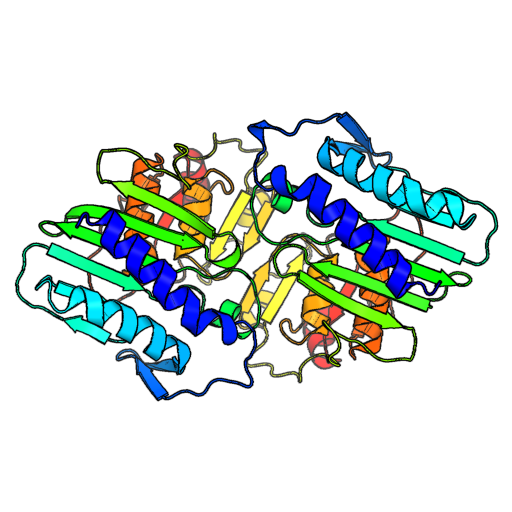6.783 19.133 44.486 1.00 35.13 85 GLY A N 1
ATOM 671 C CA . GLY A 1 85 ? 16.656 19.815 45.770 1.00 38.02 85 GLY A CA 1
ATOM 672 C C . GLY A 1 85 ? 16.261 18.827 46.856 1.00 28.56 85 GLY A C 1
ATOM 673 O O . GLY A 1 85 ? 15.224 18.995 47.489 1.00 21.09 85 GLY A O 1
ATOM 674 N N . SER A 1 86 ? 17.084 17.801 47.046 1.00 24.98 86 SER A N 1
ATOM 675 C CA . SER A 1 86 ? 16.807 16.769 48.033 1.00 30.21 86 SER A CA 1
ATOM 676 C C . SER A 1 86 ? 17.060 17.243 49.464 1.00 30.79 86 SER A C 1
ATOM 677 O O . SER A 1 86 ? 16.384 16.781 50.387 1.00 53.48 86 SER A O 1
ATOM 680 N N . PHE A 1 87 ? 18.023 18.135 49.646 1.00 26.50 87 PHE A N 1
ATOM 681 C CA . PHE A 1 87 ? 18.274 18.681 50.983 1.00 37.67 87 PHE A CA 1
ATOM 682 C C . PHE A 1 87 ? 16.965 19.264 51.518 1.00 37.62 87 PHE A C 1
ATOM 683 O O . PHE A 1 87 ? 16.500 18.919 52.602 1.00 34.96 87 PHE A O 1
ATOM 691 N N . ASN A 1 88 ? 16.394 20.138 50.691 1.00 29.82 88 ASN A N 1
ATOM 692 C CA . ASN A 1 88 ? 15.106 20.742 51.005 1.00 31.48 88 ASN A CA 1
ATOM 693 C C . ASN A 1 88 ? 14.110 19.632 51.331 1.00 34.21 88 ASN A C 1
ATOM 694 O O . ASN A 1 88 ? 13.409 19.683 52.337 1.00 40.81 88 ASN A O 1
ATOM 699 N N . PHE A 1 89 ? 14.080 18.623 50.466 1.00 33.13 89 PHE A N 1
ATOM 700 C CA . PHE A 1 89 ? 13.094 17.560 50.603 1.00 30.83 89 PHE A CA 1
ATOM 701 C C . PHE A 1 89 ? 13.187 16.918 51.981 1.00 28.60 89 PHE A C 1
ATOM 702 O O . PHE A 1 89 ? 12.284 16.978 52.802 1.00 31.10 89 PHE A O 1
ATOM 710 N N . ILE A 1 90 ? 14.331 16.285 52.188 1.00 32.84 90 ILE A N 1
ATOM 711 C CA . ILE A 1 90 ? 14.598 15.582 53.432 1.00 29.25 90 ILE A CA 1
ATOM 712 C C . ILE A 1 90 ? 14.437 16.525 54.608 1.00 38.18 90 ILE A C 1
ATOM 713 O O . ILE A 1 90 ? 14.068 16.130 55.711 1.00 61.93 90 ILE A O 1
ATOM 718 N N . ASN A 1 91 ? 14.689 17.820 54.415 1.00 33.61 91 ASN A N 1
ATOM 719 C CA . ASN A 1 91 ? 14.557 18.737 55.543 1.00 20.54 91 ASN A CA 1
ATOM 720 C C . ASN A 1 91 ? 13.211 19.426 55.603 1.00 23.17 91 ASN A C 1
ATOM 721 O O . ASN A 1 91 ? 13.022 20.414 56.325 1.00 38.73 91 ASN A O 1
ATOM 726 N N . GLY A 1 92 ? 12.188 19.007 54.860 1.00 23.66 92 GLY A N 1
ATOM 727 C CA . GLY A 1 92 ? 10.939 19.739 55.000 1.00 23.62 92 GLY A CA 1
ATOM 728 C C . GLY A 1 92 ? 10.880 21.121 54.409 1.00 23.84 92 GLY A C 1
ATOM 729 O O . GLY A 1 92 ? 9.926 21.865 54.692 1.00 37.66 92 GLY A O 1
ATOM 730 N N . ILE A 1 93 ? 11.823 21.558 53.575 1.00 28.41 93 ILE A N 1
ATOM 731 C CA . ILE A 1 93 ? 11.613 22.830 52.849 1.00 30.57 93 ILE A CA 1
ATOM 732 C C . ILE A 1 93 ? 10.776 22.563 51.610 1.00 27.59 93 ILE A C 1
ATOM 733 O O . ILE A 1 93 ? 11.083 21.695 50.779 1.00 30.89 93 ILE A O 1
ATOM 738 N N . PRO A 1 94 ? 9.658 23.229 51.375 1.00 28.25 94 PRO A N 1
ATOM 739 C CA . PRO A 1 94 ? 8.773 22.741 50.298 1.00 26.82 94 PRO A CA 1
ATOM 740 C C . PRO A 1 94 ? 9.187 23.292 48.944 1.00 19.66 94 PRO A C 1
ATOM 741 O O . PRO A 1 94 ? 8.523 24.162 48.386 1.00 17.65 94 PRO A O 1
ATOM 745 N N . PHE A 1 95 ? 10.296 22.815 48.398 1.00 18.69 95 PHE A N 1
ATOM 746 C CA . PHE A 1 95 ? 10.758 23.281 47.100 1.00 23.58 95 PHE A CA 1
ATOM 747 C C . PHE A 1 95 ? 11.643 22.197 46.474 1.00 23.07 95 PHE A C 1
ATOM 748 O O . PHE A 1 95 ? 12.864 22.234 46.605 1.00 40.36 95 PHE A O 1
ATOM 756 N N . PHE A 1 96 ? 11.001 21.262 45.804 1.00 21.84 96 PHE A N 1
ATOM 757 C CA . PHE A 1 96 ? 11.724 20.209 45.098 1.00 23.22 96 PHE A CA 1
ATOM 758 C C . PHE A 1 96 ? 10.888 19.798 43.885 1.00 25.76 96 PHE A C 1
ATOM 759 O O . PHE A 1 96 ? 9.729 20.213 43.788 1.00 27.58 96 PHE A O 1
ATOM 767 N N . ALA A 1 97 ? 11.467 19.011 42.987 1.00 19.48 97 ALA A N 1
ATOM 768 C CA . ALA A 1 97 ? 10.802 18.716 41.729 1.00 19.37 97 ALA A CA 1
ATOM 769 C C . ALA A 1 97 ? 11.446 17.547 41.000 1.00 26.97 97 ALA A C 1
ATOM 770 O O . ALA A 1 97 ? 12.630 17.293 41.202 1.00 31.81 97 ALA A O 1
ATOM 772 N N . PHE A 1 98 ? 10.639 16.898 40.173 1.00 34.46 98 PHE A N 1
ATOM 773 C CA . PHE A 1 98 ? 11.085 15.840 39.265 1.00 31.15 98 PHE A CA 1
ATOM 774 C C . PHE A 1 98 ? 11.416 16.481 37.916 1.00 31.70 98 PHE A C 1
ATOM 775 O O . PHE A 1 98 ? 10.637 17.273 37.387 1.00 39.09 98 PHE A O 1
ATOM 783 N N . CYS A 1 99 ? 12.582 16.159 37.389 1.00 29.90 99 CYS A N 1
ATOM 784 C CA . CYS A 1 99 ? 13.111 16.721 36.160 1.00 26.87 99 CYS A CA 1
ATOM 785 C C . CYS A 1 99 ? 13.378 15.668 35.092 1.00 28.40 99 CYS A C 1
ATOM 786 O O . CYS A 1 99 ? 14.253 14.824 35.308 1.00 28.34 99 CYS A O 1
ATOM 789 N N . PHE A 1 100 ? 12.623 15.777 34.007 1.00 22.95 100 PHE A N 1
ATOM 790 C CA . PHE A 1 100 ? 12.635 14.744 32.965 1.00 28.40 100 PHE A CA 1
ATOM 791 C C . PHE A 1 100 ? 12.743 15.398 31.596 1.00 31.17 100 PHE A C 1
ATOM 792 O O . PHE A 1 100 ? 11.795 16.047 31.160 1.00 37.85 100 PHE A O 1
ATOM 800 N N . GLY A 1 101 ? 13.894 15.245 30.955 1.00 30.79 101 GLY A N 1
ATOM 801 C CA . GLY A 1 101 ? 14.213 15.873 29.692 1.00 31.01 101 GLY A CA 1
ATOM 802 C C . GLY A 1 101 ? 14.416 14.891 28.556 1.00 32.46 101 GLY A C 1
ATOM 803 O O . GLY A 1 101 ? 15.322 14.059 28.541 1.00 27.22 101 GLY A O 1
ATOM 804 N N . VAL A 1 102 ? 13.549 14.978 27.556 1.00 36.56 102 VAL A N 1
ATOM 805 C CA . VAL A 1 102 ? 13.626 14.123 26.383 1.00 45.76 102 VAL A CA 1
ATOM 806 C C . VAL A 1 102 ? 14.373 14.803 25.237 1.00 53.29 102 VAL A C 1
ATOM 807 O O . VAL A 1 102 ? 14.011 15.892 24.785 1.00 42.13 102 VAL A O 1
ATOM 811 N N . PHE A 1 103 ? 15.428 14.142 24.766 1.00 56.60 103 PHE A N 1
ATOM 812 C CA . PHE A 1 103 ? 16.235 14.619 23.652 1.00 60.04 103 PHE A CA 1
ATOM 813 C C . PHE A 1 103 ? 16.235 13.654 22.467 1.00 60.19 103 PHE A C 1
ATOM 814 O O . PHE A 1 103 ? 16.410 12.440 22.597 1.00 48.29 103 PHE A O 1
ATOM 822 N N . LYS A 1 104 ? 16.044 14.195 21.266 1.00 58.82 104 LYS A N 1
ATOM 823 C CA . LYS A 1 104 ? 16.089 13.390 20.051 1.00 67.46 104 LYS A CA 1
ATOM 824 C C . LYS A 1 104 ? 17.336 13.732 19.239 1.00 64.48 104 LYS A C 1
ATOM 825 O O . LYS A 1 104 ? 17.326 14.671 18.445 1.00 60.24 104 LYS A O 1
ATOM 831 N N . ASN A 1 105 ? 18.398 12.974 19.465 1.00 62.18 105 ASN A N 1
ATOM 832 C CA . ASN A 1 105 ? 19.677 13.182 18.810 1.00 67.74 105 ASN A CA 1
ATOM 833 C C . ASN A 1 105 ? 20.374 14.404 19.398 1.00 62.27 105 ASN A C 1
ATOM 834 O O . ASN A 1 105 ? 20.979 15.214 18.699 1.00 68.37 105 ASN A O 1
ATOM 839 N N . ASN A 1 106 ? 20.270 14.484 20.722 1.00 49.49 106 ASN A N 1
ATOM 840 C CA . ASN A 1 106 ? 20.896 15.567 21.467 1.00 48.26 106 ASN A CA 1
ATOM 841 C C . ASN A 1 106 ? 20.282 16.916 21.132 1.00 44.17 106 ASN A C 1
ATOM 842 O O . ASN A 1 106 ? 20.870 17.959 21.404 1.00 50.64 106 ASN A O 1
ATOM 847 N N . GLU A 1 107 ? 19.086 16.933 20.555 1.00 47.32 107 GLU A N 1
ATOM 848 C CA . GLU A 1 107 ? 18.348 18.188 20.417 1.00 57.77 107 GLU A CA 1
ATOM 849 C C . GLU A 1 107 ? 17.092 18.109 21.278 1.00 58.09 107 GLU A C 1
ATOM 850 O O . GLU A 1 107 ? 16.448 17.067 21.405 1.00 69.06 107 GLU A O 1
ATOM 856 N N . PRO A 1 108 ? 16.716 19.213 21.906 1.00 55.78 108 PRO A N 1
ATOM 857 C CA . PRO A 1 108 ? 15.545 19.154 22.784 1.00 52.09 108 PRO A CA 1
ATOM 858 C C . PRO A 1 108 ? 14.300 18.779 21.985 1.00 50.77 108 PRO A C 1
ATOM 859 O O . PRO A 1 108 ? 14.127 19.238 20.861 1.00 65.95 108 PRO A O 1
ATOM 863 N N . TYR A 1 109 ? 13.466 17.952 22.592 1.00 52.21 109 TYR A N 1
ATOM 864 C CA . TYR A 1 109 ? 12.179 17.550 22.037 1.00 48.98 109 TYR A CA 1
ATOM 865 C C . TYR A 1 109 ? 11.063 17.801 23.048 1.00 49.80 109 TYR A C 1
ATOM 866 O O . TYR A 1 109 ? 10.110 18.532 22.765 1.00 48.66 109 TYR A O 1
ATOM 875 N N . TYR A 1 110 ? 11.180 17.201 24.230 1.00 55.63 110 TYR A N 1
ATOM 876 C CA . TYR A 1 110 ? 10.208 17.390 25.302 1.00 52.33 110 TYR A CA 1
ATOM 877 C C . TYR A 1 110 ? 10.892 17.666 26.640 1.00 44.14 110 TYR A C 1
ATOM 878 O O . TYR A 1 110 ? 11.919 17.076 26.961 1.00 41.34 110 TYR A O 1
ATOM 887 N N . GLY A 1 111 ? 10.317 18.574 27.412 1.00 46.71 111 GLY A N 1
ATOM 888 C CA . GLY A 1 111 ? 10.771 18.935 28.736 1.00 48.09 111 GLY A CA 1
ATOM 889 C C . GLY A 1 111 ? 9.651 18.931 29.761 1.00 51.97 111 GLY A C 1
ATOM 890 O O . GLY A 1 111 ? 8.566 19.476 29.536 1.00 44.94 111 GLY A O 1
ATOM 891 N N . LEU A 1 112 ? 9.891 18.314 30.922 1.00 49.29 112 LEU A N 1
ATOM 892 C CA . LEU A 1 112 ? 8.920 18.373 32.005 1.00 43.17 112 LEU A CA 1
ATOM 893 C C . LEU A 1 112 ? 9.588 18.535 33.373 1.00 37.10 112 LEU A C 1
ATOM 894 O O . LEU A 1 112 ? 10.517 17.813 33.733 1.00 26.56 112 LEU A O 1
ATOM 899 N N . THR A 1 113 ? 9.063 19.498 34.118 1.00 32.82 113 THR A N 1
ATOM 900 C CA . THR A 1 113 ? 9.417 19.722 35.514 1.00 21.98 113 THR A CA 1
ATOM 901 C C . THR A 1 113 ? 8.158 19.823 36.377 1.00 24.92 113 THR A C 1
ATOM 902 O O . THR A 1 113 ? 7.368 20.759 36.272 1.00 38.45 113 THR A O 1
ATOM 906 N N . TYR A 1 114 ? 8.005 18.816 37.225 1.00 24.10 114 TYR A N 1
ATOM 907 C CA . TYR A 1 114 ? 6.900 18.621 38.135 1.00 23.01 114 TYR A CA 1
ATOM 908 C C . TYR A 1 114 ? 7.257 19.034 39.562 1.00 24.07 114 TYR A C 1
ATOM 909 O O . TYR A 1 114 ? 8.226 18.541 40.132 1.00 32.27 114 TYR A O 1
ATOM 918 N N . GLU A 1 115 ? 6.474 19.945 40.102 1.00 24.24 115 GLU A N 1
ATOM 919 C CA . GLU A 1 115 ? 6.655 20.507 41.440 1.00 15.12 115 GLU A CA 1
ATOM 920 C C . GLU A 1 115 ? 5.629 19.803 42.317 1.00 20.82 115 GLU A C 1
ATOM 921 O O . GLU A 1 115 ? 4.473 20.208 42.341 1.00 27.43 115 GLU A O 1
ATOM 927 N N . PHE A 1 116 ? 6.071 18.737 42.967 1.00 21.19 116 PHE A N 1
ATOM 928 C CA . PHE A 1 116 ? 5.199 17.889 43.753 1.00 18.83 116 PHE A CA 1
ATOM 929 C C . PHE A 1 116 ? 4.225 18.637 44.642 1.00 23.79 116 PHE A C 1
ATOM 930 O O . PHE A 1 116 ? 3.014 18.459 44.599 1.00 28.09 116 PHE A O 1
ATOM 938 N N . LEU A 1 117 ? 4.756 19.493 45.508 1.00 32.09 117 LEU A N 1
ATOM 939 C CA . LEU A 1 117 ? 3.907 20.031 46.571 1.00 37.83 117 LEU A CA 1
ATOM 940 C C . LEU A 1 117 ? 2.776 20.891 46.057 1.00 39.21 117 LEU A C 1
ATOM 941 O O . LEU A 1 117 ? 1.775 21.122 46.736 1.00 58.50 117 LEU A O 1
ATOM 946 N N . THR A 1 118 ? 2.931 21.389 44.837 1.00 36.02 118 THR A N 1
ATOM 947 C CA . THR A 1 118 ? 1.924 22.350 44.353 1.00 28.93 118 THR A CA 1
ATOM 948 C C . THR A 1 118 ? 1.166 21.772 43.165 1.00 24.31 118 THR A C 1
ATOM 949 O O . THR A 1 118 ? 0.392 22.453 42.495 1.00 41.42 118 THR A O 1
ATOM 953 N N . LYS A 1 119 ? 1.371 20.484 42.927 1.00 25.44 119 LYS A N 1
ATOM 954 C CA . LYS A 1 119 ? 0.864 19.629 41.871 1.00 35.17 119 LYS A CA 1
ATOM 955 C C . LYS A 1 119 ? 0.848 20.352 40.520 1.00 40.87 119 LYS A C 1
ATOM 956 O O . LYS A 1 119 ? -0.199 20.477 39.890 1.00 55.57 119 LYS A O 1
ATOM 962 N N . SER A 1 120 ? 2.018 20.814 40.107 1.00 37.83 120 SER A N 1
ATOM 963 C CA . SER A 1 120 ? 2.225 21.662 38.954 1.00 29.84 120 SER A CA 1
ATOM 964 C C . SER A 1 120 ? 3.141 21.032 37.910 1.00 36.86 120 SER A C 1
ATOM 965 O O . SER A 1 120 ? 4.321 20.788 38.149 1.00 34.61 120 SER A O 1
ATOM 968 N N . PHE A 1 121 ? 2.543 20.798 36.746 1.00 39.92 121 PHE A N 1
ATOM 969 C CA . PHE A 1 121 ? 3.288 20.304 35.597 1.00 26.47 121 PHE A CA 1
ATOM 970 C C . PHE A 1 121 ? 3.711 21.492 34.740 1.00 25.81 121 PHE A C 1
ATOM 971 O O . PHE A 1 121 ? 2.857 22.199 34.216 1.00 27.62 121 PHE A O 1
ATOM 979 N N . TYR A 1 122 ? 5.016 21.696 34.643 1.00 25.41 122 TYR A N 1
ATOM 980 C CA . TYR A 1 122 ? 5.622 22.625 33.716 1.00 28.60 122 TYR A CA 1
ATOM 981 C C . TYR A 1 122 ? 6.191 21.823 32.542 1.00 38.75 122 TYR A C 1
ATOM 982 O O . TYR A 1 122 ? 7.100 21.015 32.754 1.00 39.13 122 TYR A O 1
ATOM 991 N N . GLU A 1 123 ? 5.658 22.056 31.349 1.00 43.43 123 GLU A N 1
ATOM 992 C CA . GLU A 1 123 ? 6.164 21.313 30.198 1.00 34.63 123 GLU A CA 1
ATOM 993 C C . GLU A 1 123 ? 6.139 22.162 28.935 1.00 34.64 123 GLU A C 1
ATOM 994 O O . GLU A 1 123 ? 5.483 23.193 28.848 1.00 34.16 123 GLU A O 1
ATOM 1000 N N . ALA A 1 124 ? 6.886 21.665 27.962 1.00 36.41 124 ALA A N 1
ATOM 1001 C CA . ALA A 1 124 ? 7.009 22.306 26.666 1.00 39.90 124 ALA A CA 1
ATOM 1002 C C . ALA A 1 124 ? 7.554 21.324 25.639 1.00 47.13 124 ALA A C 1
ATOM 1003 O O . ALA A 1 124 ? 8.633 20.770 25.843 1.00 40.56 124 ALA A O 1
ATOM 1005 N N . TYR A 1 125 ? 6.817 21.111 24.550 1.00 53.87 125 TYR A N 1
ATOM 1006 C CA . TYR A 1 125 ? 7.419 20.370 23.434 1.00 46.31 125 TYR A CA 1
ATOM 1007 C C . TYR A 1 125 ? 8.252 21.387 22.659 1.00 44.64 125 TYR A C 1
ATOM 1008 O O . TYR A 1 125 ? 7.840 22.545 22.569 1.00 35.43 125 TYR A O 1
ATOM 1017 N N . LYS A 1 126 ? 9.400 20.977 22.147 1.00 52.67 126 LYS A N 1
ATOM 1018 C CA . LYS A 1 126 ? 10.253 21.912 21.418 1.00 54.48 126 LYS A CA 1
ATOM 1019 C C . LYS A 1 126 ? 9.467 22.583 20.299 1.00 60.73 126 LYS A C 1
ATOM 1020 O O . LYS A 1 126 ? 8.956 21.900 19.413 1.00 70.05 126 LYS A O 1
ATOM 1026 N N . GLY A 1 127 ? 9.358 23.907 20.355 1.00 60.10 127 GLY A N 1
ATOM 1027 C CA . GLY A 1 127 ? 8.700 24.646 19.294 1.00 58.36 127 GLY A CA 1
ATOM 1028 C C . GLY A 1 127 ? 7.212 24.826 19.500 1.00 61.51 127 GLY A C 1
ATOM 1029 O O . GLY A 1 127 ? 6.565 25.534 18.724 1.00 66.18 127 GLY A O 1
ATOM 1030 N N . LYS A 1 128 ? 6.673 24.197 20.540 1.00 61.18 128 LYS A N 1
ATOM 1031 C CA . LYS A 1 128 ? 5.243 24.201 20.811 1.00 57.15 128 LYS A CA 1
ATOM 1032 C C . LYS A 1 128 ? 4.819 25.175 21.899 1.00 55.77 128 LYS A C 1
ATOM 1033 O O . LYS A 1 128 ? 3.614 25.352 22.122 1.00 68.89 128 LYS A O 1
ATOM 1039 N N . GLY A 1 129 ? 5.726 25.834 22.616 1.00 57.94 129 GLY A N 1
ATOM 1040 C CA . GLY A 1 129 ? 5.339 26.762 23.671 1.00 55.61 129 GLY A CA 1
ATOM 1041 C C . GLY A 1 129 ? 5.495 26.210 25.069 1.00 55.86 129 GLY A C 1
ATOM 1042 O O . GLY A 1 129 ? 5.685 25.006 25.265 1.00 62.13 129 GLY A O 1
ATOM 1043 N N . ALA A 1 130 ? 5.423 27.047 26.108 1.00 57.38 130 ALA A N 1
ATOM 1044 C CA . ALA A 1 130 ? 5.564 26.513 27.465 1.00 50.57 130 ALA A CA 1
ATOM 1045 C C . ALA A 1 130 ? 4.249 26.611 28.234 1.00 41.60 130 ALA A C 1
ATOM 1046 O O . ALA A 1 130 ? 3.585 27.646 28.218 1.00 50.45 130 ALA A O 1
ATOM 1048 N N . TYR A 1 131 ? 3.906 25.511 28.892 1.00 33.98 131 TYR A N 1
ATOM 1049 C CA . TYR A 1 131 ? 2.682 25.392 29.663 1.00 44.56 131 TYR A CA 1
ATOM 1050 C C . TYR A 1 131 ? 2.897 25.027 31.130 1.00 43.98 131 TYR A C 1
ATOM 1051 O O . TYR A 1 131 ? 3.927 24.453 31.480 1.00 45.06 131 TYR A O 1
ATOM 1060 N N . LEU A 1 132 ? 1.919 25.381 31.947 1.00 39.26 132 LEU A N 1
ATOM 1061 C CA . LEU A 1 132 ? 1.796 25.129 33.370 1.00 31.05 132 LEU A CA 1
ATOM 1062 C C . LEU A 1 132 ? 0.375 24.645 33.670 1.00 25.74 132 LEU A C 1
ATOM 1063 O O . LEU A 1 132 ? -0.535 25.464 33.783 1.00 39.26 132 LEU A O 1
ATOM 1068 N N . ASN A 1 133 ? 0.232 23.335 33.800 1.00 23.60 133 ASN A N 1
ATOM 1069 C CA . ASN A 1 133 ? -1.084 22.743 33.979 1.00 32.94 133 ASN A CA 1
ATOM 1070 C C . ASN A 1 133 ? -2.050 23.282 32.925 1.00 37.84 133 ASN A C 1
ATOM 1071 O O . ASN A 1 133 ? -3.098 23.797 33.306 1.00 58.17 133 ASN A O 1
ATOM 1076 N N . GLY A 1 134 ? -1.647 23.153 31.673 1.00 44.89 134 GLY A N 1
ATOM 1077 C CA . GLY A 1 134 ? -2.398 23.467 30.490 1.00 49.26 134 GLY A CA 1
ATOM 1078 C C . GLY A 1 134 ? -2.451 24.904 30.043 1.00 48.53 134 GLY A C 1
ATOM 1079 O O . GLY A 1 134 ? -3.113 25.215 29.047 1.00 55.73 134 GLY A O 1
ATOM 1080 N N . ARG A 1 135 ? -1.774 25.810 30.741 1.00 48.41 135 ARG A N 1
ATOM 1081 C CA . ARG A 1 135 ? -1.819 27.217 30.360 1.00 54.55 135 ARG A CA 1
ATOM 1082 C C . ARG A 1 135 ? -0.476 27.716 29.856 1.00 60.60 135 ARG A C 1
ATOM 1083 O O . ARG A 1 135 ? 0.583 27.401 30.401 1.00 53.20 135 ARG A O 1
ATOM 1091 N N . LYS A 1 136 ? -0.479 28.515 28.780 1.00 59.17 136 LYS A N 1
ATOM 1092 C CA . LYS A 1 136 ? 0.799 29.053 28.328 1.00 58.95 136 LYS A CA 1
ATOM 1093 C C . LYS A 1 136 ? 1.421 29.892 29.436 1.00 51.95 136 LYS A C 1
ATOM 1094 O O . LYS A 1 136 ? 0.682 30.486 30.218 1.00 46.40 136 LYS A O 1
ATOM 1100 N N . ILE A 1 137 ? 2.743 29.938 29.488 1.00 45.92 137 ILE A N 1
ATOM 1101 C CA . ILE A 1 137 ? 3.436 30.773 30.464 1.00 44.50 137 ILE A CA 1
ATOM 1102 C C . ILE A 1 137 ? 4.597 31.494 29.794 1.00 52.76 137 ILE A C 1
ATOM 1103 O O . ILE A 1 137 ? 5.200 30.967 28.860 1.00 69.12 137 ILE A O 1
ATOM 1108 N N . LYS A 1 138 ? 4.907 32.695 30.268 1.00 56.31 138 LYS A N 1
ATOM 1109 C CA . LYS A 1 138 ? 5.898 33.507 29.569 1.00 59.29 138 LYS A CA 1
ATOM 1110 C C . LYS A 1 138 ? 6.838 34.235 30.511 1.00 49.28 138 LYS A C 1
ATOM 1111 O O . LYS A 1 138 ? 6.408 34.653 31.590 1.00 50.86 138 LYS A O 1
ATOM 1117 N N . VAL A 1 139 ? 8.105 34.415 30.134 1.00 38.66 139 VAL A N 1
ATOM 1118 C CA . VAL A 1 139 ? 8.971 35.264 30.950 1.00 35.86 139 VAL A CA 1
ATOM 1119 C C . VAL A 1 139 ? 8.312 36.637 31.088 1.00 48.27 139 VAL A C 1
ATOM 1120 O O . VAL A 1 139 ? 7.661 37.126 30.164 1.00 65.28 139 VAL A O 1
ATOM 1124 N N . LYS A 1 140 ? 8.457 37.268 32.245 1.00 56.30 140 LYS A N 1
ATOM 1125 C CA . LYS A 1 140 ? 7.767 38.522 32.521 1.00 62.71 140 LYS A CA 1
ATOM 1126 C C . LYS A 1 140 ? 8.547 39.726 32.002 1.00 67.36 140 LYS A C 1
ATOM 1127 O O . LYS A 1 140 ? 9.773 39.703 31.903 1.00 48.37 140 LYS A O 1
ATOM 1133 N N . ASP A 1 141 ? 7.789 40.774 31.679 1.00 70.64 141 ASP A N 1
ATOM 1134 C CA . ASP A 1 141 ? 8.397 41.993 31.159 1.00 70.87 141 ASP A CA 1
ATOM 1135 C C . ASP A 1 141 ? 9.358 42.565 32.194 1.00 65.93 141 ASP A C 1
ATOM 1136 O O . ASP A 1 141 ? 9.093 42.537 33.393 1.00 78.91 141 ASP A O 1
ATOM 1141 N N . PHE A 1 142 ? 10.482 43.078 31.717 1.00 63.34 142 PHE A N 1
ATOM 1142 C CA . PHE A 1 142 ? 11.492 43.655 32.589 1.00 60.80 142 PHE A CA 1
ATOM 1143 C C . PHE A 1 142 ? 11.060 45.047 33.068 1.00 71.35 142 PHE A C 1
ATOM 1144 O O . PHE A 1 142 ? 10.658 45.893 32.277 1.00 90.25 142 PHE A O 1
ATOM 1152 N N . ASN A 1 143 ? 11.202 45.206 34.364 1.00 73.65 143 ASN A N 1
ATOM 1153 C CA . ASN A 1 143 ? 10.996 46.363 35.204 1.00 71.30 143 ASN A CA 1
ATOM 1154 C C . ASN A 1 143 ? 12.167 46.436 36.183 1.00 70.07 143 ASN A C 1
ATOM 1155 O O . ASN A 1 143 ? 12.296 45.586 37.065 1.00 79.61 143 ASN A O 1
ATOM 1160 N N . PRO A 1 144 ? 13.012 47.439 36.014 1.00 68.44 144 PRO A N 1
ATOM 1161 C CA . PRO A 1 144 ? 14.271 47.499 36.769 1.00 71.19 144 PRO A CA 1
ATOM 1162 C C . PRO A 1 144 ? 14.033 48.050 38.170 1.00 76.23 144 PRO A C 1
ATOM 1163 O O . PRO A 1 144 ? 14.942 48.119 38.994 1.00 84.88 144 PRO A O 1
ATOM 1167 N N . ASN A 1 145 ? 12.782 48.431 38.404 1.00 79.27 145 ASN A N 1
ATOM 1168 C CA . ASN A 1 145 ? 12.344 48.883 39.720 1.00 86.41 145 ASN A CA 1
ATOM 1169 C C . ASN A 1 145 ? 11.570 47.758 40.408 1.00 83.64 145 ASN A C 1
ATOM 1170 O O . ASN A 1 145 ? 10.847 47.968 41.379 1.00 96.99 145 ASN A O 1
ATOM 1175 N N . ASN A 1 146 ? 11.737 46.549 39.878 1.00 73.33 146 ASN A N 1
ATOM 1176 C CA . ASN A 1 146 ? 11.052 45.370 40.386 1.00 64.82 146 ASN A CA 1
ATOM 1177 C C . ASN A 1 146 ? 11.813 44.095 40.053 1.00 63.27 146 ASN A C 1
ATOM 1178 O O . ASN A 1 146 ? 11.245 43.054 39.721 1.00 55.77 146 ASN A O 1
ATOM 1183 N N . ILE A 1 147 ? 13.144 44.155 40.135 1.00 60.90 147 ILE A N 1
ATOM 1184 C CA . ILE A 1 147 ? 13.903 42.941 39.869 1.00 57.24 147 ILE A CA 1
ATOM 1185 C C . ILE A 1 147 ? 13.782 41.986 41.054 1.00 56.07 147 ILE A C 1
ATOM 1186 O O . ILE A 1 147 ? 14.103 42.375 42.175 1.00 61.16 147 ILE A O 1
ATOM 1191 N N . VAL A 1 148 ? 13.346 40.772 40.775 1.00 55.79 148 VAL A N 1
ATOM 1192 C CA . VAL A 1 148 ? 13.366 39.701 41.770 1.00 48.17 148 VAL A CA 1
ATOM 1193 C C . VAL A 1 148 ? 14.316 38.620 41.289 1.00 47.21 148 VAL A C 1
ATOM 1194 O O . VAL A 1 148 ? 14.190 38.140 40.157 1.00 63.60 148 VAL A O 1
ATOM 1198 N N . ILE A 1 149 ? 15.294 38.203 42.098 1.00 40.71 149 ILE A N 1
ATOM 1199 C CA . ILE A 1 149 ? 16.144 37.139 41.566 1.00 38.97 149 ILE A CA 1
ATOM 1200 C C . ILE A 1 149 ? 16.559 36.096 42.601 1.00 35.47 149 ILE A C 1
ATOM 1201 O O . ILE A 1 149 ? 16.296 36.176 43.794 1.00 49.05 149 ILE A O 1
ATOM 1206 N N . SER A 1 150 ? 17.240 35.087 42.071 1.00 27.60 150 SER A N 1
ATOM 1207 C CA . SER A 1 150 ? 17.874 34.003 42.786 1.00 22.97 150 SER A CA 1
ATOM 1208 C C . SER A 1 150 ? 19.227 33.680 42.153 1.00 34.55 150 SER A C 1
ATOM 1209 O O . SER A 1 150 ? 19.312 33.508 40.934 1.00 50.17 150 SER A O 1
ATOM 1212 N N . TYR A 1 151 ? 20.281 33.614 42.961 1.00 39.39 151 TYR A N 1
ATOM 1213 C CA . TYR A 1 151 ? 21.633 33.437 42.446 1.00 33.64 151 TYR A CA 1
ATOM 1214 C C . TYR A 1 151 ? 22.497 32.492 43.268 1.00 39.19 151 TYR A C 1
ATOM 1215 O O . TYR A 1 151 ? 22.272 32.212 44.441 1.00 42.51 151 TYR A O 1
ATOM 1224 N N . TYR A 1 152 ? 23.542 31.998 42.614 1.00 43.30 152 TYR A N 1
ATOM 1225 C CA . TYR A 1 152 ? 24.539 31.152 43.265 1.00 46.10 152 TYR A CA 1
ATOM 1226 C C . TYR A 1 152 ? 25.925 31.657 42.891 1.00 52.86 152 TYR A C 1
ATOM 1227 O O . TYR A 1 152 ? 26.488 31.291 41.863 1.00 56.37 152 TYR A O 1
ATOM 1236 N N . PRO A 1 153 ? 26.464 32.521 43.738 1.00 55.03 153 PRO A N 1
ATOM 1237 C CA . PRO A 1 153 ? 27.588 33.376 43.364 1.00 57.23 153 PRO A CA 1
ATOM 1238 C C . PRO A 1 153 ? 28.921 32.751 43.750 1.00 60.87 153 PRO A C 1
ATOM 1239 O O . PRO A 1 153 ? 28.936 31.837 44.573 1.00 69.82 153 PRO A O 1
ATOM 1243 N N . SER A 1 154 ? 29.978 33.262 43.140 1.00 67.08 154 SER A N 1
ATOM 1244 C CA . SER A 1 154 ? 31.348 32.846 43.406 1.00 77.38 154 SER A CA 1
ATOM 1245 C C . SER A 1 154 ? 32.024 33.869 44.312 1.00 84.17 154 SER A C 1
ATOM 1246 O O . SER A 1 154 ? 31.381 34.826 44.752 1.00 90.66 154 SER A O 1
ATOM 1249 N N . LYS A 1 155 ? 33.312 33.683 44.596 1.00 86.12 155 LYS A N 1
ATOM 1250 C CA . LYS A 1 155 ? 34.014 34.706 45.367 1.00 89.37 155 LYS A CA 1
ATOM 1251 C C . LYS A 1 155 ? 34.110 35.972 44.511 1.00 88.13 155 LYS A C 1
ATOM 1252 O O . LYS A 1 155 ? 34.183 37.079 45.027 1.00 88.86 155 LYS A O 1
ATOM 1258 N N . LYS A 1 156 ? 34.094 35.738 43.213 1.00 91.75 156 LYS A N 1
ATOM 1259 C CA . LYS A 1 156 ? 34.228 36.689 42.130 1.00 100.29 156 LYS A CA 1
ATOM 1260 C C . LYS A 1 156 ? 33.047 37.631 41.969 1.00 98.25 156 LYS A C 1
ATOM 1261 O O . LYS A 1 156 ? 32.893 38.247 40.904 1.00 114.38 156 LYS A O 1
ATOM 1267 N N . ILE A 1 157 ? 32.179 37.795 42.968 1.00 90.20 157 ILE A N 1
ATOM 1268 C CA . ILE A 1 157 ? 31.014 38.649 42.740 1.00 84.21 157 ILE A CA 1
ATOM 1269 C C . ILE A 1 157 ? 30.883 39.769 43.763 1.00 84.07 157 ILE A C 1
ATOM 1270 O O . ILE A 1 157 ? 31.130 39.583 44.952 1.00 85.69 157 ILE A O 1
ATOM 1275 N N . ASP A 1 158 ? 30.466 40.936 43.269 1.00 86.12 158 ASP A N 1
ATOM 1276 C CA . ASP A 1 158 ? 30.109 42.026 44.166 1.00 87.41 158 ASP A CA 1
ATOM 1277 C C . ASP A 1 158 ? 28.643 41.860 44.561 1.00 82.72 158 ASP A C 1
ATOM 1278 O O . ASP A 1 158 ? 27.730 42.322 43.879 1.00 78.65 158 ASP A O 1
ATOM 1283 N N . LEU A 1 159 ? 28.446 41.171 45.684 1.00 77.80 159 LEU A N 1
ATOM 1284 C CA . LEU A 1 159 ? 27.060 40.901 46.076 1.00 77.15 159 LEU A CA 1
ATOM 1285 C C . LEU A 1 159 ? 26.332 42.206 46.352 1.00 85.11 159 LEU A C 1
ATOM 1286 O O . LEU A 1 159 ? 25.168 42.374 45.975 1.00 95.49 159 LEU A O 1
ATOM 1291 N N . GLU A 1 160 ? 26.992 43.168 47.001 1.00 86.25 160 GLU A N 1
ATOM 1292 C CA . GLU A 1 160 ? 26.281 44.408 47.319 1.00 88.77 160 GLU A CA 1
ATOM 1293 C C . GLU A 1 160 ? 25.924 45.174 46.055 1.00 81.51 160 GLU A C 1
ATOM 1294 O O . GLU A 1 160 ? 24.901 45.854 45.978 1.00 83.52 160 GLU A O 1
ATOM 1300 N N . LYS A 1 161 ? 26.777 45.067 45.038 1.00 73.89 161 LYS A N 1
ATOM 1301 C CA . LYS A 1 161 ? 26.420 45.693 43.767 1.00 67.98 161 LYS A CA 1
ATOM 1302 C C . LYS A 1 161 ? 25.097 45.088 43.294 1.00 56.66 161 LYS A C 1
ATOM 1303 O O . LYS A 1 161 ? 24.176 45.804 42.912 1.00 49.94 161 LYS A O 1
ATOM 1309 N N . LEU A 1 162 ? 25.079 43.762 43.358 1.00 45.97 162 LEU A N 1
ATOM 1310 C CA . LEU A 1 162 ? 23.921 42.955 43.018 1.00 43.35 162 LEU A CA 1
ATOM 1311 C C . LEU A 1 162 ? 22.715 43.403 43.837 1.00 56.62 162 LEU A C 1
ATOM 1312 O O . LEU A 1 162 ? 21.722 43.882 43.297 1.00 58.66 162 LEU A O 1
ATOM 1317 N N . ARG A 1 163 ? 22.836 43.223 45.148 1.00 68.00 163 ARG A N 1
ATOM 1318 C CA . ARG A 1 163 ? 21.764 43.561 46.075 1.00 68.37 163 ARG A CA 1
ATOM 1319 C C . ARG A 1 163 ? 21.257 44.981 45.839 1.00 64.32 163 ARG A C 1
ATOM 1320 O O . ARG A 1 163 ? 20.066 45.238 45.994 1.00 61.32 163 ARG A O 1
ATOM 1328 N N . ASN A 1 164 ? 22.175 45.861 45.471 1.00 69.05 164 ASN A N 1
ATOM 1329 C CA . ASN A 1 164 ? 21.909 47.262 45.200 1.00 77.54 164 ASN A CA 1
ATOM 1330 C C . ASN A 1 164 ? 21.064 47.435 43.939 1.00 74.70 164 ASN A C 1
ATOM 1331 O O . ASN A 1 164 ? 20.120 48.221 43.914 1.00 65.97 164 ASN A O 1
ATOM 1336 N N . LYS A 1 165 ? 21.460 46.673 42.928 1.00 72.77 165 LYS A N 1
ATOM 1337 C CA . LYS A 1 165 ? 20.848 46.694 41.611 1.00 71.14 165 LYS A CA 1
ATOM 1338 C C . LYS A 1 165 ? 19.510 45.976 41.555 1.00 71.40 165 LYS A C 1
ATOM 1339 O O . LYS A 1 165 ? 18.709 46.239 40.649 1.00 62.87 165 LYS A O 1
ATOM 1345 N N . VAL A 1 166 ? 19.192 45.066 42.478 1.00 73.21 166 VAL A N 1
ATOM 1346 C CA . VAL A 1 166 ? 17.876 44.422 42.387 1.00 67.92 166 VAL A CA 1
ATOM 1347 C C . VAL A 1 166 ? 16.961 44.871 43.519 1.00 62.97 166 VAL A C 1
ATOM 1348 O O . VAL A 1 166 ? 17.340 45.667 44.376 1.00 69.42 166 VAL A O 1
ATOM 1352 N N . LYS A 1 167 ? 15.731 44.360 43.522 1.00 56.27 167 LYS A N 1
ATOM 1353 C CA . LYS A 1 167 ? 14.768 44.789 44.530 1.00 57.09 167 LYS A CA 1
ATOM 1354 C C . LYS A 1 167 ? 14.446 43.698 45.547 1.00 71.59 167 LYS A C 1
ATOM 1355 O O . LYS A 1 167 ? 14.222 43.983 46.729 1.00 83.88 167 LYS A O 1
ATOM 1361 N N . ARG A 1 168 ? 14.415 42.451 45.095 1.00 72.37 168 ARG A N 1
ATOM 1362 C CA . ARG A 1 168 ? 14.087 41.295 45.910 1.00 61.73 168 ARG A CA 1
ATOM 1363 C C . ARG A 1 168 ? 15.092 40.163 45.725 1.00 61.35 168 ARG A C 1
ATOM 1364 O O . ARG A 1 168 ? 15.738 40.062 44.684 1.00 69.76 168 ARG A O 1
ATOM 1372 N N . VAL A 1 169 ? 15.190 39.305 46.734 1.00 56.78 169 VAL A N 1
ATOM 1373 C CA . VAL A 1 169 ? 15.995 38.098 46.609 1.00 49.99 169 VAL A CA 1
ATOM 1374 C C . VAL A 1 169 ? 15.233 36.886 47.153 1.00 49.51 169 VAL A C 1
ATOM 1375 O O . VAL A 1 169 ? 14.603 36.961 48.207 1.00 28.95 169 VAL A O 1
ATOM 1379 N N . ARG A 1 170 ? 15.325 35.800 46.398 1.00 42.12 170 ARG A N 1
ATOM 1380 C CA . ARG A 1 170 ? 14.842 34.485 46.790 1.00 33.75 170 ARG A CA 1
ATOM 1381 C C . ARG A 1 170 ? 15.959 33.491 46.491 1.00 36.29 170 ARG A C 1
ATOM 1382 O O . ARG A 1 170 ? 16.652 33.671 45.488 1.00 36.55 170 ARG A O 1
ATOM 1390 N N . ILE A 1 171 ? 16.139 32.505 47.359 1.00 31.52 171 ILE A N 1
ATOM 1391 C CA . ILE A 1 171 ? 17.183 31.502 47.144 1.00 30.05 171 ILE A CA 1
ATOM 1392 C C . ILE A 1 171 ? 16.721 30.172 47.733 1.00 39.19 171 ILE A C 1
ATOM 1393 O O . ILE A 1 171 ? 16.902 29.890 48.916 1.00 60.53 171 ILE A O 1
ATOM 1398 N N . PHE A 1 172 ? 16.098 29.375 46.871 1.00 31.54 172 PHE A N 1
ATOM 1399 C CA . PHE A 1 172 ? 15.301 28.213 47.204 1.00 28.53 172 PHE A CA 1
ATOM 1400 C C . PHE A 1 172 ? 16.106 26.925 47.257 1.00 32.17 172 PHE A C 1
ATOM 1401 O O . PHE A 1 172 ? 15.715 25.970 47.933 1.00 38.88 172 PHE A O 1
ATOM 1409 N N . GLY A 1 173 ? 17.239 26.864 46.564 1.00 30.26 173 GLY A N 1
ATOM 1410 C CA . GLY A 1 173 ? 18.043 25.655 46.617 1.00 19.55 173 GLY A CA 1
ATOM 1411 C C . GLY A 1 173 ? 17.508 24.526 45.764 1.00 31.34 173 GLY A C 1
ATOM 1412 O O . GLY A 1 173 ? 17.671 23.349 46.118 1.00 35.59 173 GLY A O 1
ATOM 1413 N N . ALA A 1 174 ? 16.875 24.825 44.629 1.00 32.05 174 ALA A N 1
ATOM 1414 C CA . ALA A 1 174 ? 16.590 23.777 43.640 1.00 29.45 174 ALA A CA 1
ATOM 1415 C C . ALA A 1 174 ? 16.609 24.407 42.249 1.00 27.59 174 ALA A C 1
ATOM 1416 O O . ALA A 1 174 ? 15.638 25.005 41.798 1.00 26.21 174 ALA A O 1
ATOM 1418 N N . PHE A 1 175 ? 17.759 24.280 41.593 1.00 23.42 175 PHE A N 1
ATOM 1419 C CA . PHE A 1 175 ? 17.989 25.055 40.382 1.00 32.67 175 PHE A CA 1
ATOM 1420 C C . PHE A 1 175 ? 16.975 24.773 39.278 1.00 25.68 175 PHE A C 1
ATOM 1421 O O . PHE A 1 175 ? 16.417 25.725 38.734 1.00 30.29 175 PHE A O 1
ATOM 1429 N N . GLY A 1 176 ? 16.760 23.498 38.978 1.00 14.08 176 GLY A N 1
ATOM 1430 C CA . GLY A 1 176 ? 15.764 23.082 38.011 1.00 19.19 176 GLY A CA 1
ATOM 1431 C C . GLY A 1 176 ? 14.452 23.832 38.131 1.00 28.62 176 GLY A C 1
ATOM 1432 O O . GLY A 1 176 ? 13.939 24.350 37.137 1.00 41.37 176 GLY A O 1
ATOM 1433 N N . LEU A 1 177 ? 13.923 23.886 39.349 1.00 38.93 177 LEU A N 1
ATOM 1434 C CA . LEU A 1 177 ? 12.603 24.434 39.640 1.00 32.49 177 LEU A CA 1
ATOM 1435 C C . LEU A 1 177 ? 12.630 25.956 39.599 1.00 22.47 177 LEU A C 1
ATOM 1436 O O . LEU A 1 177 ? 11.653 26.576 39.190 1.00 33.49 177 LEU A O 1
ATOM 1441 N N . GLU A 1 178 ? 13.754 26.528 40.009 1.00 25.86 178 GLU A N 1
ATOM 1442 C CA . GLU A 1 178 ? 13.927 27.977 39.937 1.00 29.98 178 GLU A CA 1
ATOM 1443 C C . GLU A 1 178 ? 13.895 28.425 38.479 1.00 35.06 178 GLU A C 1
ATOM 1444 O O . GLU A 1 178 ? 13.270 29.440 38.163 1.00 38.82 178 GLU A O 1
ATOM 1450 N N . MET A 1 179 ? 14.552 27.655 37.609 1.00 27.72 179 MET A N 1
ATOM 1451 C CA . MET A 1 179 ? 14.469 27.899 36.164 1.00 22.28 179 MET A CA 1
ATOM 1452 C C . MET A 1 179 ? 12.997 27.995 35.783 1.00 21.05 179 MET A C 1
ATOM 1453 O O . MET A 1 179 ? 12.571 29.002 35.215 1.00 26.11 179 MET A O 1
ATOM 1458 N N . CYS A 1 180 ? 12.201 26.979 36.134 1.00 15.45 180 CYS A N 1
ATOM 1459 C CA . CYS A 1 180 ? 10.769 27.129 35.880 1.00 15.41 180 CYS A CA 1
ATOM 1460 C C . CYS A 1 180 ? 10.143 28.384 36.455 1.00 19.18 180 CYS A C 1
ATOM 1461 O O . CYS A 1 180 ? 9.104 28.829 35.958 1.00 27.73 180 CYS A O 1
ATOM 1464 N N . TYR A 1 181 ? 10.704 29.005 37.491 1.00 20.02 181 TYR A N 1
ATOM 1465 C CA . TYR A 1 181 ? 10.032 30.196 38.016 1.00 21.75 181 TYR A CA 1
ATOM 1466 C C . TYR A 1 181 ? 10.401 31.396 37.154 1.00 37.67 181 TYR A C 1
ATOM 1467 O O . TYR A 1 181 ? 9.668 32.382 37.109 1.00 43.86 181 TYR A O 1
ATOM 1476 N N . VAL A 1 182 ? 11.552 31.287 36.488 1.00 44.68 182 VAL A N 1
ATOM 1477 C CA . VAL A 1 182 ? 11.919 32.305 35.498 1.00 37.87 182 VAL A CA 1
ATOM 1478 C C . VAL A 1 182 ? 10.898 32.170 34.367 1.00 32.50 182 VAL A C 1
ATOM 1479 O O . VAL A 1 182 ? 10.236 33.106 33.930 1.00 38.86 182 VAL A O 1
ATOM 1483 N N . ALA A 1 183 ? 10.755 30.927 33.916 1.00 27.55 183 ALA A N 1
ATOM 1484 C CA . ALA A 1 183 ? 9.759 30.617 32.899 1.00 33.58 183 ALA A CA 1
ATOM 1485 C C . ALA A 1 183 ? 8.365 31.098 33.266 1.00 38.31 183 ALA A C 1
ATOM 1486 O O . ALA A 1 183 ? 7.655 31.635 32.408 1.00 46.15 183 ALA A O 1
ATOM 1488 N N . LYS A 1 184 ? 7.880 30.945 34.500 1.00 39.30 184 LYS A N 1
ATOM 1489 C CA . LYS A 1 184 ? 6.467 31.308 34.713 1.00 34.38 184 LYS A CA 1
ATOM 1490 C C . LYS A 1 184 ? 6.293 32.791 34.995 1.00 31.82 184 LYS A C 1
ATOM 1491 O O . LYS A 1 184 ? 5.173 33.279 35.186 1.00 35.77 184 LYS A O 1
ATOM 1497 N N . GLY A 1 185 ? 7.374 33.575 35.018 1.00 26.87 185 GLY A N 1
ATOM 1498 C CA . GLY A 1 185 ? 7.189 35.000 35.264 1.00 27.90 185 GLY A CA 1
ATOM 1499 C C . GLY A 1 185 ? 7.449 35.430 36.686 1.00 43.41 185 GLY A C 1
ATOM 1500 O O . GLY A 1 185 ? 7.546 36.626 36.985 1.00 62.71 185 GLY A O 1
ATOM 1501 N N . THR A 1 186 ? 7.574 34.496 37.633 1.00 42.94 186 THR A N 1
ATOM 1502 C CA . THR A 1 186 ? 7.823 34.951 39.004 1.00 47.79 186 THR A CA 1
ATOM 1503 C C . THR A 1 186 ? 9.209 35.569 39.114 1.00 50.07 186 THR A C 1
ATOM 1504 O O . THR A 1 186 ? 9.369 36.663 39.665 1.00 63.51 186 THR A O 1
ATOM 1508 N N . LEU A 1 187 ? 10.251 34.917 38.599 1.00 51.09 187 LEU A N 1
ATOM 1509 C CA . LEU A 1 187 ? 11.593 35.470 38.768 1.00 53.63 187 LEU A CA 1
ATOM 1510 C C . LEU A 1 187 ? 12.113 36.197 37.531 1.00 57.17 187 LEU A C 1
ATOM 1511 O O . LEU A 1 187 ? 11.902 35.769 36.397 1.00 57.18 187 LEU A O 1
ATOM 1516 N N . ASP A 1 188 ? 12.833 37.297 37.740 1.00 54.49 188 ASP A N 1
ATOM 1517 C CA . ASP A 1 188 ? 13.499 37.976 36.637 1.00 56.12 188 ASP A CA 1
ATOM 1518 C C . ASP A 1 188 ? 14.669 37.145 36.113 1.00 51.54 188 ASP A C 1
ATOM 1519 O O . ASP A 1 188 ? 15.016 37.251 34.936 1.00 60.24 188 ASP A O 1
ATOM 1524 N N . ALA A 1 189 ? 15.270 36.331 36.975 1.00 44.72 189 ALA A N 1
ATOM 1525 C CA . ALA A 1 189 ? 16.407 35.509 36.576 1.00 43.73 189 ALA A CA 1
ATOM 1526 C C . ALA A 1 189 ? 16.959 34.648 37.706 1.00 43.11 189 ALA A C 1
ATOM 1527 O O . ALA A 1 189 ? 16.799 34.934 38.891 1.00 53.14 189 ALA A O 1
ATOM 1529 N N . VAL A 1 190 ? 17.646 33.579 37.331 1.00 36.16 190 VAL A N 1
ATOM 1530 C CA . VAL A 1 190 ? 18.387 32.758 38.279 1.00 33.92 190 VAL A CA 1
ATOM 1531 C C . VAL A 1 190 ? 19.781 32.495 37.718 1.00 37.81 190 VAL A C 1
ATOM 1532 O O . VAL A 1 190 ? 19.934 32.434 36.495 1.00 46.40 190 VAL A O 1
ATOM 1536 N N . PHE A 1 191 ? 20.792 32.335 38.573 1.00 41.28 191 PHE A N 1
ATOM 1537 C CA . PHE A 1 191 ? 22.068 31.927 37.992 1.00 40.29 191 PHE A CA 1
ATOM 1538 C C . PHE A 1 191 ? 22.961 31.213 39.001 1.00 44.58 191 PHE A C 1
ATOM 1539 O O . PHE A 1 191 ? 22.728 31.202 40.204 1.00 44.17 191 PHE A O 1
ATOM 1547 N N . ASP A 1 192 ? 23.995 30.622 38.401 1.00 41.88 192 ASP A N 1
ATOM 1548 C CA . ASP A 1 192 ? 24.987 29.897 39.175 1.00 42.16 192 ASP A CA 1
ATOM 1549 C C . ASP A 1 192 ? 26.381 30.035 38.575 1.00 42.98 192 ASP A C 1
ATOM 1550 O O . ASP A 1 192 ? 26.838 29.145 37.857 1.00 57.13 192 ASP A O 1
ATOM 1555 N N . VAL A 1 193 ? 27.086 31.130 38.856 1.00 40.99 193 VAL A N 1
ATOM 1556 C CA . VAL A 1 193 ? 28.461 31.244 38.365 1.00 44.26 193 VAL A CA 1
ATOM 1557 C C . VAL A 1 193 ? 29.414 30.537 39.327 1.00 50.29 193 VAL A C 1
ATOM 1558 O O . VAL A 1 193 ? 30.611 30.443 39.068 1.00 70.04 193 VAL A O 1
ATOM 1562 N N . ARG A 1 194 ? 28.874 30.040 40.433 1.00 54.52 194 ARG A N 1
ATOM 1563 C CA . ARG A 1 194 ? 29.621 29.131 41.304 1.00 60.50 194 ARG A CA 1
ATOM 1564 C C . ARG A 1 194 ? 29.332 27.728 40.784 1.00 66.69 194 ARG A C 1
ATOM 1565 O O . ARG A 1 194 ? 28.376 27.071 41.182 1.00 83.82 194 ARG A O 1
ATOM 1573 N N . PRO A 1 195 ? 30.153 27.282 39.845 1.00 68.36 195 PRO A N 1
ATOM 1574 C CA . PRO A 1 195 ? 29.788 26.120 39.031 1.00 62.55 195 PRO A CA 1
ATOM 1575 C C . PRO A 1 195 ? 29.512 24.882 39.884 1.00 55.52 195 PRO A C 1
ATOM 1576 O O . PRO A 1 195 ? 30.432 24.271 40.419 1.00 63.48 195 PRO A O 1
ATOM 1580 N N . LYS A 1 196 ? 28.225 24.556 39.993 1.00 47.16 196 LYS A N 1
ATOM 1581 C CA . LYS A 1 196 ? 27.777 23.349 40.676 1.00 41.49 196 LYS A CA 1
ATOM 1582 C C . LYS A 1 196 ? 26.692 22.625 39.889 1.00 39.77 196 LYS A C 1
ATOM 1583 O O . LYS A 1 196 ? 26.562 21.401 39.944 1.00 32.11 196 LYS A O 1
ATOM 1589 N N . VAL A 1 197 ? 25.874 23.365 39.139 1.00 40.76 197 VAL A N 1
ATOM 1590 C CA . VAL A 1 197 ? 24.766 22.698 38.447 1.00 43.56 197 VAL A CA 1
ATOM 1591 C C . VAL A 1 197 ? 25.281 21.842 37.292 1.00 44.82 197 VAL A C 1
ATOM 1592 O O . VAL A 1 197 ? 26.398 22.069 36.829 1.00 47.08 197 VAL A O 1
ATOM 1596 N N . ARG A 1 198 ? 24.492 20.870 36.855 1.00 42.29 198 ARG A N 1
ATOM 1597 C CA . ARG A 1 198 ? 24.803 19.958 35.765 1.00 40.95 198 ARG A CA 1
ATOM 1598 C C . ARG A 1 198 ? 23.556 19.643 34.932 1.00 43.10 198 ARG A C 1
ATOM 1599 O O . ARG A 1 198 ? 22.440 20.008 35.307 1.00 60.82 198 ARG A O 1
ATOM 1607 N N . ALA A 1 199 ? 23.756 18.971 33.802 1.00 43.15 199 ALA A N 1
ATOM 1608 C CA . ALA A 1 199 ? 22.700 18.758 32.815 1.00 41.02 199 ALA A CA 1
ATOM 1609 C C . ALA A 1 199 ? 21.476 18.084 33.421 1.00 38.60 199 ALA A C 1
ATOM 1610 O O . ALA A 1 199 ? 20.342 18.499 33.151 1.00 35.06 199 ALA A O 1
ATOM 1612 N N . VAL A 1 200 ? 21.692 17.056 34.246 1.00 32.22 200 VAL A N 1
ATOM 1613 C CA . VAL A 1 200 ? 20.548 16.464 34.939 1.00 36.45 200 VAL A CA 1
ATOM 1614 C C . VAL A 1 200 ? 19.740 17.510 35.698 1.00 38.99 200 VAL A C 1
ATOM 1615 O O . VAL A 1 200 ? 18.540 17.320 35.907 1.00 55.86 200 VAL A O 1
ATOM 1619 N N . ASP A 1 201 ? 20.319 18.627 36.130 1.00 40.70 201 ASP A N 1
ATOM 1620 C CA . ASP A 1 201 ? 19.510 19.642 36.804 1.00 36.85 201 ASP A CA 1
ATOM 1621 C C . ASP A 1 201 ? 18.868 20.612 35.832 1.00 36.88 201 ASP A C 1
ATOM 1622 O O . ASP A 1 201 ? 17.818 21.189 36.124 1.00 29.54 201 ASP A O 1
ATOM 1627 N N . ILE A 1 202 ? 19.444 20.868 34.651 1.00 39.92 202 ILE A N 1
ATOM 1628 C CA . ILE A 1 202 ? 18.810 21.943 33.877 1.00 39.01 202 ILE A CA 1
ATOM 1629 C C . ILE A 1 202 ? 18.190 21.496 32.569 1.00 36.52 202 ILE A C 1
ATOM 1630 O O . ILE A 1 202 ? 17.519 22.301 31.917 1.00 35.95 202 ILE A O 1
ATOM 1635 N N . ALA A 1 203 ? 18.395 20.251 32.159 1.00 41.74 203 ALA A N 1
ATOM 1636 C CA . ALA A 1 203 ? 17.899 19.791 30.863 1.00 42.18 203 ALA A CA 1
ATOM 1637 C C . ALA A 1 203 ? 16.420 20.075 30.626 1.00 43.73 203 ALA A C 1
ATOM 1638 O O . ALA A 1 203 ? 16.067 20.916 29.794 1.00 43.69 203 ALA A O 1
ATOM 1640 N N . SER A 1 204 ? 15.525 19.387 31.322 1.00 47.43 204 SER A N 1
ATOM 1641 C CA . SER A 1 204 ? 14.084 19.512 31.125 1.00 38.79 204 SER A CA 1
ATOM 1642 C C . SER A 1 204 ? 13.603 20.948 31.247 1.00 35.42 204 SER A C 1
ATOM 1643 O O . SER A 1 204 ? 12.653 21.360 30.576 1.00 54.34 204 SER A O 1
ATOM 1646 N N . SER A 1 205 ? 14.238 21.741 32.107 1.00 38.30 205 SER A N 1
ATOM 1647 C CA . SER A 1 205 ? 13.733 23.098 32.320 1.00 35.69 205 SER A CA 1
ATOM 1648 C C . SER A 1 205 ? 14.301 24.056 31.280 1.00 35.64 205 SER A C 1
ATOM 1649 O O . SER A 1 205 ? 13.763 25.152 31.101 1.00 28.10 205 SER A O 1
ATOM 1652 N N . TYR A 1 206 ? 15.376 23.593 30.652 1.00 38.95 206 TYR A N 1
ATOM 1653 C CA . TYR A 1 206 ? 16.036 24.258 29.539 1.00 49.25 206 TYR A CA 1
ATOM 1654 C C . TYR A 1 206 ? 15.011 24.510 28.431 1.00 45.36 206 TYR A C 1
ATOM 1655 O O . TYR A 1 206 ? 14.665 25.633 28.079 1.00 28.66 206 TYR A O 1
ATOM 1664 N N . ILE A 1 207 ? 14.542 23.378 27.915 1.00 39.22 207 ILE A N 1
ATOM 1665 C CA . ILE A 1 207 ? 13.498 23.365 26.900 1.00 36.23 207 ILE A CA 1
ATOM 1666 C C . ILE A 1 207 ? 12.347 24.281 27.279 1.00 37.52 207 ILE A C 1
ATOM 1667 O O . ILE A 1 207 ? 12.052 25.230 26.551 1.00 49.27 207 ILE A O 1
ATOM 1672 N N . ILE A 1 208 ? 11.726 24.005 28.417 1.00 42.97 208 ILE A N 1
ATOM 1673 C CA . ILE A 1 208 ? 10.660 24.830 28.971 1.00 41.36 208 ILE A CA 1
ATOM 1674 C C . ILE A 1 208 ? 11.035 26.300 29.055 1.00 44.02 208 ILE A C 1
ATOM 1675 O O . ILE A 1 208 ? 10.267 27.213 28.728 1.00 42.33 208 ILE A O 1
ATOM 1680 N N . CYS A 1 209 ? 12.249 26.629 29.510 1.00 41.36 209 CYS A N 1
ATOM 1681 C CA . CYS A 1 209 ? 12.528 28.062 29.627 1.00 40.67 209 CYS A CA 1
ATOM 1682 C C . CYS A 1 209 ? 12.641 28.734 28.263 1.00 49.62 209 CYS A C 1
ATOM 1683 O O . CYS A 1 209 ? 12.134 29.849 28.109 1.00 46.59 209 CYS A O 1
ATOM 1686 N N . LYS A 1 210 ? 13.295 28.041 27.336 1.00 51.64 210 LYS A N 1
ATOM 1687 C CA . LYS A 1 210 ? 13.495 28.512 25.967 1.00 40.12 210 LYS A CA 1
ATOM 1688 C C . LYS A 1 210 ? 12.151 28.844 25.339 1.00 36.45 210 LYS A C 1
ATOM 1689 O O . LYS A 1 210 ? 11.914 29.963 24.882 1.00 52.35 210 LYS A O 1
ATOM 1695 N N . GLU A 1 211 ? 11.227 27.885 25.346 1.00 26.20 211 GLU A N 1
ATOM 1696 C CA . GLU A 1 211 ? 9.892 28.175 24.830 1.00 34.22 211 GLU A CA 1
ATOM 1697 C C . GLU A 1 211 ? 9.128 29.229 25.620 1.00 41.91 211 GLU A C 1
ATOM 1698 O O . GLU A 1 211 ? 8.011 29.592 25.234 1.00 60.78 211 GLU A O 1
ATOM 1704 N N . ALA A 1 212 ? 9.657 29.720 26.727 1.00 40.86 212 ALA A N 1
ATOM 1705 C CA . ALA A 1 212 ? 8.969 30.616 27.640 1.00 39.17 212 ALA A CA 1
ATOM 1706 C C . ALA A 1 212 ? 9.357 32.056 27.349 1.00 44.42 212 ALA A C 1
ATOM 1707 O O . ALA A 1 212 ? 8.775 33.010 27.854 1.00 52.64 212 ALA A O 1
ATOM 1709 N N . GLY A 1 213 ? 10.381 32.166 26.509 1.00 47.76 213 GLY A N 1
ATOM 1710 C CA . GLY A 1 213 ? 10.917 33.459 26.118 1.00 50.92 213 GLY A CA 1
ATOM 1711 C C . GLY A 1 213 ? 12.210 33.750 26.856 1.00 51.62 213 GLY A C 1
ATOM 1712 O O . GLY A 1 213 ? 12.786 34.825 26.710 1.00 57.72 213 GLY A O 1
ATOM 1713 N N . ALA A 1 214 ? 12.655 32.781 27.650 1.00 54.42 214 ALA A N 1
ATOM 1714 C CA . ALA A 1 214 ? 13.868 32.951 28.439 1.00 59.44 214 ALA A CA 1
ATOM 1715 C C . ALA A 1 214 ? 15.113 33.157 27.575 1.00 59.67 214 ALA A C 1
ATOM 1716 O O . ALA A 1 214 ? 15.142 32.765 26.408 1.00 69.21 214 ALA A O 1
ATOM 1718 N N . LEU A 1 215 ? 16.125 33.767 28.181 1.00 54.51 215 LEU A N 1
ATOM 1719 C CA . LEU A 1 215 ? 17.457 33.952 27.642 1.00 48.17 215 LEU A CA 1
ATOM 1720 C C . LEU A 1 215 ? 18.447 33.065 28.399 1.00 46.32 215 LEU A C 1
ATOM 1721 O O . LEU A 1 215 ? 19.032 33.502 29.394 1.00 61.02 215 LEU A O 1
ATOM 1726 N N . ILE A 1 216 ? 18.636 31.830 27.941 1.00 37.71 216 ILE A N 1
ATOM 1727 C CA . ILE A 1 216 ? 19.633 30.977 28.598 1.00 34.99 216 ILE A CA 1
ATOM 1728 C C . ILE A 1 216 ? 21.012 31.216 27.989 1.00 48.27 216 ILE A C 1
ATOM 1729 O O . ILE A 1 216 ? 21.150 31.210 26.766 1.00 75.25 216 ILE A O 1
ATOM 1734 N N . THR A 1 217 ? 21.961 31.544 28.887 1.00 55.34 217 THR A N 1
ATOM 1735 C CA . THR A 1 217 ? 23.329 31.917 28.490 1.00 51.11 217 THR A CA 1
ATOM 1736 C C . THR A 1 217 ? 24.351 31.430 29.530 1.00 54.25 217 THR A C 1
ATOM 1737 O O . THR A 1 217 ? 24.008 31.106 30.674 1.00 66.59 217 THR A O 1
ATOM 1741 N N . ASP A 1 218 ? 25.648 31.365 29.056 1.00 56.81 218 ASP A N 1
ATOM 1742 C CA . ASP A 1 218 ? 26.736 30.963 29.943 1.00 59.41 218 ASP A CA 1
ATOM 1743 C C . ASP A 1 218 ? 27.402 32.184 30.568 1.00 53.87 218 ASP A C 1
ATOM 1744 O O . ASP A 1 218 ? 26.889 33.294 30.448 1.00 37.82 218 ASP A O 1
ATOM 1749 N N . GLU A 1 219 ? 28.536 31.969 31.221 1.00 57.64 219 GLU A N 1
ATOM 1750 C CA . GLU A 1 219 ? 29.271 33.025 31.898 1.00 60.64 219 GLU A CA 1
ATOM 1751 C C . GLU A 1 219 ? 29.440 34.274 31.047 1.00 64.77 219 GLU A C 1
ATOM 1752 O O . GLU A 1 219 ? 29.444 35.394 31.548 1.00 60.00 219 GLU A O 1
ATOM 1758 N N . ASN A 1 220 ? 29.588 34.065 29.743 1.00 73.15 220 ASN A N 1
ATOM 1759 C CA . ASN A 1 220 ? 29.979 35.146 28.847 1.00 79.74 220 ASN A CA 1
ATOM 1760 C C . ASN A 1 220 ? 28.829 35.854 28.162 1.00 82.96 220 ASN A C 1
ATOM 1761 O O . ASN A 1 220 ? 28.911 37.058 27.881 1.00 94.85 220 ASN A O 1
ATOM 1766 N N . GLY A 1 221 ? 27.730 35.162 27.864 1.00 83.15 221 GLY A N 1
ATOM 1767 C CA . GLY A 1 221 ? 26.624 35.872 27.230 1.00 83.85 221 GLY A CA 1
ATOM 1768 C C . GLY A 1 221 ? 26.156 35.204 25.959 1.00 84.56 221 GLY A C 1
ATOM 1769 O O . GLY A 1 221 ? 25.083 35.492 25.424 1.00 95.48 221 GLY A O 1
ATOM 1770 N N . ASP A 1 222 ? 26.964 34.280 25.438 1.00 82.98 222 ASP A N 1
ATOM 1771 C CA . ASP A 1 222 ? 26.504 33.566 24.247 1.00 86.31 222 ASP A CA 1
ATOM 1772 C C . ASP A 1 222 ? 25.671 32.365 24.709 1.00 73.87 222 ASP A C 1
ATOM 1773 O O . ASP A 1 222 ? 25.984 31.839 25.778 1.00 76.41 222 ASP A O 1
ATOM 1778 N N . GLU A 1 223 ? 24.682 32.011 23.916 1.00 63.51 223 GLU A N 1
ATOM 1779 C CA . GLU A 1 223 ? 23.752 30.919 24.138 1.00 66.79 223 GLU A CA 1
ATOM 1780 C C . GLU A 1 223 ? 24.436 29.732 24.800 1.00 60.94 223 GLU A C 1
ATOM 1781 O O . GLU A 1 223 ? 25.557 29.366 24.452 1.00 59.91 223 GLU A O 1
ATOM 1787 N N . LEU A 1 224 ? 23.777 29.126 25.789 1.00 57.88 224 LEU A N 1
ATOM 1788 C CA . LEU A 1 224 ? 24.472 28.055 26.494 1.00 61.53 224 LEU A CA 1
ATOM 1789 C C . LEU A 1 224 ? 24.298 26.724 25.765 1.00 57.41 224 LEU A C 1
ATOM 1790 O O . LEU A 1 224 ? 23.222 26.402 25.269 1.00 62.01 224 LEU A O 1
ATOM 1795 N N . LYS A 1 225 ? 25.404 25.998 25.744 1.00 54.86 225 LYS A N 1
ATOM 1796 C CA . LYS A 1 225 ? 25.493 24.706 25.092 1.00 70.35 225 LYS A CA 1
ATOM 1797 C C . LYS A 1 225 ? 25.900 23.630 26.083 1.00 69.89 225 LYS A C 1
ATOM 1798 O O . LYS A 1 225 ? 26.794 23.851 26.905 1.00 88.68 225 LYS A O 1
ATOM 1804 N N . PHE A 1 226 ? 25.267 22.453 26.016 1.00 63.84 226 PHE A N 1
ATOM 1805 C CA . PHE A 1 226 ? 25.743 21.442 26.962 1.00 64.79 226 PHE A CA 1
ATOM 1806 C C . PHE A 1 226 ? 25.570 20.008 26.461 1.00 60.64 226 PHE A C 1
ATOM 1807 O O . PHE A 1 226 ? 24.612 19.613 25.808 1.00 55.90 226 PHE A O 1
ATOM 1815 N N . ASP A 1 227 ? 26.588 19.251 26.831 1.00 53.28 227 ASP A N 1
ATOM 1816 C CA . ASP A 1 227 ? 26.737 17.819 26.766 1.00 49.95 227 ASP A CA 1
ATOM 1817 C C . ASP A 1 227 ? 25.777 17.179 27.765 1.00 55.49 227 ASP A C 1
ATOM 1818 O O . ASP A 1 227 ? 25.479 17.718 28.831 1.00 61.40 227 ASP A O 1
ATOM 1823 N N . LEU A 1 228 ? 25.289 16.001 27.403 1.00 58.25 228 LEU A N 1
ATOM 1824 C CA . LEU A 1 228 ? 24.426 15.259 28.317 1.00 57.42 228 LEU A CA 1
ATOM 1825 C C . LEU A 1 228 ? 25.256 14.225 29.060 1.00 62.34 228 LEU A C 1
ATOM 1826 O O . LEU A 1 228 ? 25.651 13.198 28.512 1.00 72.30 228 LEU A O 1
ATOM 1831 N N . ASN A 1 229 ? 25.550 14.494 30.328 1.00 67.20 229 ASN A N 1
ATOM 1832 C CA . ASN A 1 229 ? 26.351 13.564 31.120 1.00 74.77 229 ASN A CA 1
ATOM 1833 C C . ASN A 1 229 ? 26.210 13.865 32.610 1.00 84.47 229 ASN A C 1
ATOM 1834 O O . ASN A 1 229 ? 26.030 15.021 32.993 1.00 83.76 229 ASN A O 1
ATOM 1839 N N . ALA A 1 230 ? 26.283 12.829 33.440 1.00 92.38 230 ALA A N 1
ATOM 1840 C CA . ALA A 1 230 ? 26.076 12.957 34.880 1.00 91.31 230 ALA A CA 1
ATOM 1841 C C . ALA A 1 230 ? 27.223 13.723 35.531 1.00 88.57 230 ALA A C 1
ATOM 1842 O O . ALA A 1 230 ? 27.158 14.170 36.674 1.00 75.23 230 ALA A O 1
ATOM 1844 N N . THR A 1 231 ? 28.294 13.874 34.766 1.00 89.72 231 THR A N 1
ATOM 1845 C CA . THR A 1 231 ? 29.440 14.684 35.167 1.00 93.35 231 THR A CA 1
ATOM 1846 C C . THR A 1 231 ? 29.354 16.044 34.479 1.00 95.12 231 THR A C 1
ATOM 1847 O O . THR A 1 231 ? 28.452 16.174 33.639 1.00 118.87 231 THR A O 1
ATOM 1851 N N . ASP A 1 232 ? 30.212 16.990 34.806 1.00 86.10 232 ASP A N 1
ATOM 1852 C CA . ASP A 1 232 ? 30.377 18.285 34.173 1.00 82.74 232 ASP A CA 1
ATOM 1853 C C . ASP A 1 232 ? 29.493 19.383 34.757 1.00 73.98 232 ASP A C 1
ATOM 1854 O O . ASP A 1 232 ? 28.331 19.520 34.368 1.00 83.63 232 ASP A O 1
ATOM 1859 N N . ARG A 1 233 ? 30.016 20.203 35.663 1.00 68.98 233 ARG A N 1
ATOM 1860 C CA . ARG A 1 233 ? 29.236 21.344 36.143 1.00 64.62 233 ARG A CA 1
ATOM 1861 C C . ARG A 1 233 ? 29.359 22.502 35.164 1.00 59.21 233 ARG A C 1
ATOM 1862 O O . ARG A 1 233 ? 30.365 22.622 34.464 1.00 72.18 233 ARG A O 1
ATOM 1870 N N . LEU A 1 234 ? 28.354 23.375 35.093 1.00 55.75 234 LEU A N 1
ATOM 1871 C CA . LEU A 1 234 ? 28.454 24.458 34.120 1.00 51.87 234 LEU A CA 1
ATOM 1872 C C . LEU A 1 234 ? 27.825 25.761 34.584 1.00 48.36 234 LEU A C 1
ATOM 1873 O O . LEU A 1 234 ? 26.712 25.786 35.106 1.00 46.51 234 LEU A O 1
ATOM 1878 N N . ASN A 1 235 ? 28.539 26.869 34.376 1.00 45.14 235 ASN A N 1
ATOM 1879 C CA . ASN A 1 235 ? 27.950 28.177 34.617 1.00 44.54 235 ASN A CA 1
ATOM 1880 C C . ASN A 1 235 ? 26.710 28.298 33.726 1.00 48.84 235 ASN A C 1
ATOM 1881 O O . ASN A 1 235 ? 26.706 27.777 32.612 1.00 59.14 235 ASN A O 1
ATOM 1886 N N . ILE A 1 236 ? 25.700 28.974 34.248 1.00 45.36 236 ILE A N 1
ATOM 1887 C CA . ILE A 1 236 ? 24.454 29.182 33.519 1.00 36.23 236 ILE A CA 1
ATOM 1888 C C . ILE A 1 236 ? 23.785 30.454 34.025 1.00 37.25 236 ILE A C 1
ATOM 1889 O O . ILE A 1 236 ? 23.967 30.853 35.173 1.00 57.25 236 ILE A O 1
ATOM 1894 N N . ILE A 1 237 ? 23.029 31.068 33.137 1.00 37.11 237 ILE A N 1
ATOM 1895 C CA . ILE A 1 237 ? 22.303 32.297 33.394 1.00 39.29 237 ILE A CA 1
ATOM 1896 C C . ILE A 1 237 ? 20.961 32.220 32.673 1.00 45.10 237 ILE A C 1
ATOM 1897 O O . ILE A 1 237 ? 20.963 31.969 31.468 1.00 51.51 237 ILE A O 1
ATOM 1902 N N . VAL A 1 238 ? 19.890 32.413 33.426 1.00 41.93 238 VAL A N 1
ATOM 1903 C CA . VAL A 1 238 ? 18.538 32.221 32.920 1.00 35.73 238 VAL A CA 1
ATOM 1904 C C . VAL A 1 238 ? 17.693 33.453 33.194 1.00 33.45 238 VAL A C 1
ATOM 1905 O O . VAL A 1 238 ? 16.802 33.436 34.037 1.00 52.34 238 VAL A O 1
ATOM 1909 N N . ALA A 1 239 ? 18.003 34.510 32.454 1.00 38.06 239 ALA A N 1
ATOM 1910 C CA . ALA A 1 239 ? 17.289 35.774 32.595 1.00 37.17 239 ALA A CA 1
ATOM 1911 C C . ALA A 1 239 ? 16.111 35.851 31.626 1.00 38.61 239 ALA A C 1
ATOM 1912 O O . ALA A 1 239 ? 16.006 35.018 30.727 1.00 39.01 239 ALA A O 1
ATOM 1914 N N . ASN A 1 240 ? 15.269 36.845 31.847 1.00 40.86 240 ASN A N 1
ATOM 1915 C CA . ASN A 1 240 ? 14.044 37.065 31.103 1.00 53.26 240 ASN A CA 1
ATOM 1916 C C . ASN A 1 240 ? 14.185 38.174 30.072 1.00 64.44 240 ASN A C 1
ATOM 1917 O O . ASN A 1 240 ? 13.194 38.609 29.478 1.00 83.76 240 ASN A O 1
ATOM 1922 N N . SER A 1 241 ? 15.410 38.657 29.864 1.00 64.50 241 SER A N 1
ATOM 1923 C CA . SER A 1 241 ? 15.551 39.795 28.959 1.00 66.22 241 SER A CA 1
ATOM 1924 C C . SER A 1 241 ? 17.011 40.139 28.717 1.00 69.48 241 SER A C 1
ATOM 1925 O O . SER A 1 241 ? 17.865 39.801 29.536 1.00 54.26 241 SER A O 1
ATOM 1928 N N . LYS A 1 242 ? 17.268 40.811 27.595 1.00 76.02 242 LYS A N 1
ATOM 1929 C CA . LYS A 1 242 ? 18.640 41.230 27.313 1.00 83.08 242 LYS A CA 1
ATOM 1930 C C . LYS A 1 242 ? 19.152 42.084 28.471 1.00 73.97 242 LYS A C 1
ATOM 1931 O O . LYS A 1 242 ? 20.213 41.813 29.027 1.00 74.15 242 LYS A O 1
ATOM 1937 N N . GLU A 1 243 ? 18.366 43.095 28.817 1.00 65.17 243 GLU A N 1
ATOM 1938 C CA . GLU A 1 243 ? 18.663 43.983 29.931 1.00 64.38 243 GLU A CA 1
ATOM 1939 C C . GLU A 1 243 ? 19.094 43.222 31.181 1.00 67.35 243 GLU A C 1
ATOM 1940 O O . GLU A 1 243 ? 20.191 43.438 31.699 1.00 69.00 243 GLU A O 1
ATOM 1946 N N . MET A 1 244 ? 18.228 42.335 31.666 1.00 64.04 244 MET A N 1
ATOM 1947 C CA . MET A 1 244 ? 18.508 41.574 32.880 1.00 64.55 244 MET A CA 1
ATOM 1948 C C . MET A 1 244 ? 19.857 40.874 32.768 1.00 68.17 244 MET A C 1
ATOM 1949 O O . MET A 1 244 ? 20.679 40.937 33.682 1.00 86.29 244 MET A O 1
ATOM 1954 N N . LEU A 1 245 ? 20.077 40.214 31.636 1.00 68.14 245 LEU A N 1
ATOM 1955 C CA . LEU A 1 245 ? 21.327 39.504 31.395 1.00 64.14 245 LEU A CA 1
ATOM 1956 C C . LEU A 1 245 ? 22.527 40.429 31.593 1.00 68.23 245 LEU A C 1
ATOM 1957 O O . LEU A 1 245 ? 23.565 40.012 32.111 1.00 56.42 245 LEU A O 1
ATOM 1962 N N . ASP A 1 246 ? 22.340 41.671 31.164 1.00 73.70 246 ASP A N 1
ATOM 1963 C CA . ASP A 1 246 ? 23.343 42.721 31.229 1.00 80.23 246 ASP A CA 1
ATOM 1964 C C . ASP A 1 246 ? 23.887 42.856 32.653 1.00 75.05 246 ASP A C 1
ATOM 1965 O O . ASP A 1 246 ? 24.994 42.415 32.956 1.00 70.40 246 ASP A O 1
ATOM 1970 N N . ILE A 1 247 ? 23.040 43.475 33.459 1.00 61.25 247 ILE A N 1
ATOM 1971 C CA . ILE A 1 247 ? 23.175 43.646 34.893 1.00 48.75 247 ILE A CA 1
ATOM 1972 C C . ILE A 1 247 ? 23.907 42.482 35.532 1.00 45.15 247 ILE A C 1
ATOM 1973 O O . ILE A 1 247 ? 24.830 42.638 36.333 1.00 59.13 247 ILE A O 1
ATOM 1978 N N . ILE A 1 248 ? 23.497 41.267 35.164 1.00 40.41 248 ILE A N 1
ATOM 1979 C CA . ILE A 1 248 ? 24.178 40.107 35.732 1.00 47.59 248 ILE A CA 1
ATOM 1980 C C . ILE A 1 248 ? 25.535 39.902 35.077 1.00 56.55 248 ILE A C 1
ATOM 1981 O O . ILE A 1 248 ? 26.509 39.540 35.736 1.00 48.39 248 ILE A O 1
ATOM 1986 N N . LEU A 1 249 ? 25.611 40.132 33.765 1.00 68.57 249 LEU A N 1
ATOM 1987 C CA . LEU A 1 249 ? 26.906 39.971 33.100 1.00 78.95 249 LEU A CA 1
ATOM 1988 C C . LEU A 1 249 ? 27.853 41.103 33.500 1.00 85.55 249 LEU A C 1
ATOM 1989 O O . LEU A 1 249 ? 29.065 41.004 33.325 1.00 64.64 249 LEU A O 1
ATOM 1994 N N . ASP A 1 250 ? 27.238 42.138 34.036 1.00 94.24 250 ASP A N 1
ATOM 1995 C CA . ASP A 1 250 ? 27.762 43.377 34.556 1.00 101.15 250 ASP A CA 1
ATOM 1996 C C . ASP A 1 250 ? 28.384 43.233 35.941 1.00 101.45 250 ASP A C 1
ATOM 1997 O O . ASP A 1 250 ? 28.721 44.244 36.568 1.00 120.60 250 ASP A O 1
ATOM 2002 N N . LEU A 1 251 ? 28.535 42.009 36.439 1.00 94.60 251 LEU A N 1
ATOM 2003 C CA . LEU A 1 251 ? 29.002 41.791 37.801 1.00 84.34 251 LEU A CA 1
ATOM 2004 C C . LEU A 1 251 ? 30.014 40.661 37.932 1.00 80.83 251 LEU A C 1
ATOM 2005 O O . LEU A 1 251 ? 30.600 40.493 39.002 1.00 60.45 251 LEU A O 1
ATOM 2010 N N . LEU A 1 252 ? 30.173 39.904 36.855 1.00 84.21 252 LEU A N 1
ATOM 2011 C CA . LEU A 1 252 ? 31.005 38.703 36.881 1.00 91.69 252 LEU A CA 1
ATOM 2012 C C . LEU A 1 252 ? 32.148 38.796 35.883 1.00 102.46 252 LEU A C 1
ATOM 2013 O O . LEU A 1 252 ? 33.306 38.963 36.330 1.00 115.94 252 LEU A O 1
ATOM 2019 N N . MET B 1 1 ? -13.661 27.135 74.377 1.00 63.32 301 MET B N 1
ATOM 2020 C CA . MET B 1 1 ? -12.747 26.698 73.327 1.00 50.78 301 MET B CA 1
ATOM 2021 C C . MET B 1 1 ? -11.320 27.121 73.651 1.00 39.42 301 MET B C 1
ATOM 2022 O O . MET B 1 1 ? -11.080 28.263 74.042 1.00 45.37 301 MET B O 1
ATOM 2027 N N . LYS B 1 2 ? -10.381 26.192 73.491 1.00 41.02 302 LYS B N 1
ATOM 2028 C CA . LYS B 1 2 ? -8.988 26.499 73.815 1.00 43.88 302 LYS B CA 1
ATOM 2029 C C . LYS B 1 2 ? -8.361 27.447 72.800 1.00 47.01 302 LYS B C 1
ATOM 2030 O O . LYS B 1 2 ? -8.749 27.483 71.633 1.00 56.78 302 LYS B O 1
ATOM 2036 N N . TRP B 1 3 ? -7.395 28.223 73.278 1.00 47.93 303 TRP B N 1
ATOM 2037 C CA . TRP B 1 3 ? -6.698 29.180 72.428 1.00 47.89 303 TRP B CA 1
ATOM 2038 C C . TRP B 1 3 ? -6.194 28.506 71.158 1.00 46.94 303 TRP B C 1
ATOM 2039 O O . TRP B 1 3 ? -6.382 29.019 70.058 1.00 47.07 303 TRP B O 1
ATOM 2050 N N . ASP B 1 4 ? -5.579 27.338 71.308 1.00 46.08 304 ASP B N 1
ATOM 2051 C CA . ASP B 1 4 ? -5.020 26.612 70.175 1.00 44.95 304 ASP B CA 1
ATOM 2052 C C . ASP B 1 4 ? -6.112 26.176 69.203 1.00 43.13 304 ASP B C 1
ATOM 2053 O O . ASP B 1 4 ? -5.857 26.068 68.001 1.00 46.75 304 ASP B O 1
ATOM 2058 N N . GLU B 1 5 ? -7.306 25.935 69.725 1.00 34.07 305 GLU B N 1
ATOM 2059 C CA . GLU B 1 5 ? -8.462 25.591 68.911 1.00 39.5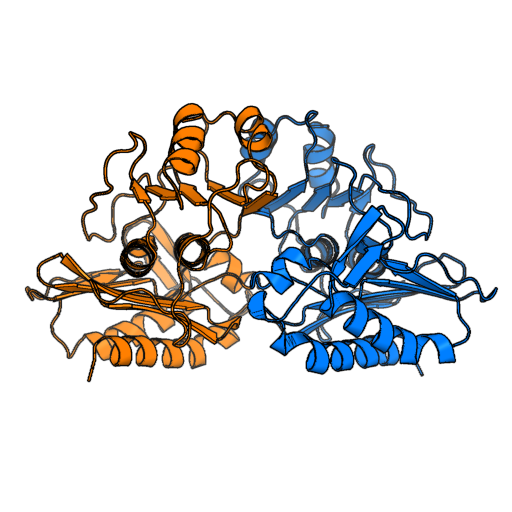4 305 GLU B CA 1
ATOM 2060 C C . GLU B 1 5 ? -8.997 26.791 68.135 1.00 46.46 305 GLU B C 1
ATOM 2061 O O . GLU B 1 5 ? -9.395 26.690 66.973 1.00 34.90 305 GLU B O 1
ATOM 2067 N N . ILE B 1 6 ? -9.042 27.970 68.763 1.00 45.49 306 ILE B N 1
ATOM 2068 C CA . ILE B 1 6 ? -9.487 29.150 68.029 1.00 34.59 306 ILE B CA 1
ATOM 2069 C C . ILE B 1 6 ? -8.571 29.356 66.821 1.00 36.96 306 ILE B C 1
ATOM 2070 O O . ILE B 1 6 ? -9.030 29.479 65.698 1.00 42.00 306 ILE B O 1
ATOM 2075 N N . GLY B 1 7 ? -7.282 29.371 67.127 1.00 43.36 307 GLY B N 1
ATOM 2076 C CA . GLY B 1 7 ? -6.209 29.551 66.177 1.00 42.10 307 GLY B CA 1
ATOM 2077 C C . GLY B 1 7 ? -6.297 28.536 65.058 1.00 36.98 307 GLY B C 1
ATOM 2078 O O . GLY B 1 7 ? -6.343 28.878 63.878 1.00 35.99 307 GLY B O 1
ATOM 2079 N N . LYS B 1 8 ? -6.328 27.259 65.428 1.00 36.31 308 LYS B N 1
ATOM 2080 C CA . LYS B 1 8 ? -6.416 26.235 64.385 1.00 28.52 308 LYS B CA 1
ATOM 2081 C C . LYS B 1 8 ? -7.691 26.449 63.583 1.00 30.24 308 LYS B C 1
ATOM 2082 O O . LYS B 1 8 ? -7.752 26.273 62.373 1.00 34.03 308 LYS B O 1
ATOM 2088 N N . ASN B 1 9 ? -8.736 26.866 64.290 1.00 38.31 309 ASN B N 1
ATOM 2089 C CA . ASN B 1 9 ? -10.023 27.003 63.622 1.00 48.66 309 ASN B CA 1
ATOM 2090 C C . ASN B 1 9 ? -10.042 28.159 62.639 1.00 48.26 309 ASN B C 1
ATOM 2091 O O . ASN B 1 9 ? -10.664 28.074 61.582 1.00 41.67 309 ASN B O 1
ATOM 2096 N N . ILE B 1 10 ? -9.372 29.259 62.971 1.00 49.43 310 ILE B N 1
ATOM 2097 C CA . ILE B 1 10 ? -9.347 30.362 62.012 1.00 42.48 310 ILE B CA 1
ATOM 2098 C C . ILE B 1 10 ? -8.464 30.007 60.821 1.00 45.09 310 ILE B C 1
ATOM 2099 O O . ILE B 1 10 ? -8.729 30.451 59.705 1.00 45.85 310 ILE B O 1
ATOM 2104 N N . ALA B 1 11 ? -7.428 29.210 61.084 1.00 39.96 311 ALA B N 1
ATOM 2105 C CA . ALA B 1 11 ? -6.506 28.817 60.028 1.00 36.55 311 ALA B CA 1
ATOM 2106 C C . ALA B 1 11 ? -7.253 28.114 58.900 1.00 33.46 311 ALA B C 1
ATOM 2107 O O . ALA B 1 11 ? -7.279 28.549 57.752 1.00 38.82 311 ALA B O 1
ATOM 2109 N N . LYS B 1 12 ? -7.858 26.998 59.290 1.00 26.98 312 LYS B N 1
ATOM 2110 C CA . LYS B 1 12 ? -8.583 26.187 58.319 1.00 28.49 312 LYS B CA 1
ATOM 2111 C C . LYS B 1 12 ? -9.624 26.982 57.552 1.00 25.79 312 LYS B C 1
ATOM 2112 O O . LYS B 1 12 ? -9.946 26.631 56.415 1.00 46.80 312 LYS B O 1
ATOM 2118 N N . GLU B 1 13 ? -10.173 28.046 58.116 1.00 29.48 313 GLU B N 1
ATOM 2119 C CA . GLU B 1 13 ? -11.233 28.819 57.476 1.00 43.21 313 GLU B CA 1
ATOM 2120 C C . GLU B 1 13 ? -10.697 29.843 56.482 1.00 44.42 313 GLU B C 1
ATOM 2121 O O . GLU B 1 13 ? -11.303 30.089 55.438 1.00 42.65 313 GLU B O 1
ATOM 2127 N N . ILE B 1 14 ? -9.563 30.455 56.795 1.00 41.99 314 ILE B N 1
ATOM 2128 C CA . ILE B 1 14 ? -8.911 31.400 55.903 1.00 38.01 314 ILE B CA 1
ATOM 2129 C C . ILE B 1 14 ? -8.447 30.666 54.646 1.00 46.50 314 ILE B C 1
ATOM 2130 O O . ILE B 1 14 ? -8.550 31.159 53.527 1.00 38.46 314 ILE B O 1
ATOM 2135 N N . GLU B 1 15 ? -7.939 29.471 54.907 1.00 48.06 315 GLU B N 1
ATOM 2136 C CA . GLU B 1 15 ? -7.431 28.526 53.934 1.00 47.39 315 GLU B CA 1
ATOM 2137 C C . GLU B 1 15 ? -8.420 28.305 52.789 1.00 60.06 315 GLU B C 1
ATOM 2138 O O . GLU B 1 15 ? -8.049 28.417 51.624 1.00 78.16 315 GLU B O 1
ATOM 2144 N N . LYS B 1 16 ? -9.642 27.984 53.183 1.00 64.54 316 LYS B N 1
ATOM 2145 C CA . LYS B 1 16 ? -10.774 27.656 52.339 1.00 66.93 316 LYS B CA 1
ATOM 2146 C C . LYS B 1 16 ? -10.935 28.697 51.233 1.00 54.75 316 LYS B C 1
ATOM 2147 O O . LYS B 1 16 ? -11.097 28.378 50.062 1.00 70.50 316 LYS B O 1
ATOM 2153 N N . GLU B 1 17 ? -10.878 29.942 51.686 1.00 41.95 317 GLU B N 1
ATOM 2154 C CA . GLU B 1 17 ? -11.105 31.095 50.840 1.00 43.05 317 GLU B CA 1
ATOM 2155 C C . GLU B 1 17 ? -9.871 31.567 50.099 1.00 46.78 317 GLU B C 1
ATOM 2156 O O . GLU B 1 17 ? -9.954 31.792 48.890 1.00 67.40 317 GLU B O 1
ATOM 2162 N N . ILE B 1 18 ? -8.734 31.756 50.770 1.00 47.88 318 ILE B N 1
ATOM 2163 C CA . ILE B 1 18 ? -7.657 32.453 50.072 1.00 50.29 318 ILE B CA 1
ATOM 2164 C C . ILE B 1 18 ? -6.857 31.555 49.134 1.00 51.18 318 ILE B C 1
ATOM 2165 O O . ILE B 1 18 ? -6.258 32.092 48.198 1.00 73.02 318 ILE B O 1
ATOM 2170 N N . LEU B 1 19 ? -6.837 30.262 49.408 1.00 49.36 319 LEU B N 1
ATOM 2171 C CA . LEU B 1 19 ? -6.048 29.336 48.593 1.00 45.16 319 LEU B CA 1
ATOM 2172 C C . LEU B 1 19 ? -6.334 29.526 47.110 1.00 46.90 319 LEU B C 1
ATOM 2173 O O . LEU B 1 19 ? -5.366 29.683 46.353 1.00 60.64 319 LEU B O 1
ATOM 2178 N N . PRO B 1 20 ? -7.580 29.570 46.663 1.00 46.01 320 PRO B N 1
ATOM 2179 C CA . PRO B 1 20 ? -7.887 29.949 45.279 1.00 47.09 320 PRO B CA 1
ATOM 2180 C C . PRO B 1 20 ? -7.123 31.151 44.744 1.00 48.08 320 PRO B C 1
ATOM 2181 O O . PRO B 1 20 ? -6.931 31.268 43.527 1.00 59.82 320 PRO B O 1
ATOM 2185 N N . TYR B 1 21 ? -6.657 32.080 45.581 1.00 35.04 321 TYR B N 1
ATOM 2186 C CA . TYR B 1 21 ? -5.925 33.203 45.006 1.00 28.25 321 TYR B CA 1
ATOM 2187 C C . TYR B 1 21 ? -4.453 32.841 44.857 1.00 29.15 321 TYR B C 1
ATOM 2188 O O . TYR B 1 21 ? -3.674 33.625 44.322 1.00 34.33 321 TYR B O 1
ATOM 2197 N N . PHE B 1 22 ? -4.067 31.661 45.333 1.00 29.28 322 PHE B N 1
ATOM 2198 C CA . PHE B 1 22 ? -2.635 31.360 45.347 1.00 37.52 322 PHE B CA 1
ATOM 2199 C C . PHE B 1 22 ? -2.047 31.384 43.943 1.00 37.50 322 PHE B C 1
ATOM 2200 O O . PHE B 1 22 ? -2.385 30.563 43.094 1.00 41.50 322 PHE B O 1
ATOM 2208 N N . GLY B 1 23 ? -1.153 32.333 43.679 1.00 38.64 323 GLY B N 1
ATOM 2209 C CA . GLY B 1 23 ? -0.568 32.461 42.359 1.00 44.34 323 GLY B CA 1
ATOM 2210 C C . GLY B 1 23 ? -1.505 33.016 41.305 1.00 49.00 323 GLY B C 1
ATOM 2211 O O . GLY B 1 23 ? -1.108 33.233 40.154 1.00 58.45 323 GLY B O 1
ATOM 2212 N N . ARG B 1 24 ? -2.772 33.269 41.635 1.00 49.91 324 ARG B N 1
ATOM 2213 C CA . ARG B 1 24 ? -3.694 33.825 40.647 1.00 40.23 324 ARG B CA 1
ATOM 2214 C C . ARG B 1 24 ? -3.715 35.347 40.729 1.00 37.80 324 ARG B C 1
ATOM 2215 O O . ARG B 1 24 ? -4.731 35.956 41.064 1.00 39.10 324 ARG B O 1
ATOM 2223 N N . LYS B 1 25 ? -2.591 35.959 40.391 1.00 31.05 325 LYS B N 1
ATOM 2224 C CA . LYS B 1 25 ? -2.307 37.385 40.447 1.00 36.52 325 LYS B CA 1
ATOM 2225 C C . LYS B 1 25 ? -3.205 38.243 39.564 1.00 40.79 325 LYS B C 1
ATOM 2226 O O . LYS B 1 25 ? -3.154 39.473 39.629 1.00 62.82 325 LYS B O 1
ATOM 2232 N N . ASP B 1 26 ? -4.002 37.579 38.761 1.00 44.08 326 ASP B N 1
ATOM 2233 C CA . ASP B 1 26 ? -5.002 37.977 37.813 1.00 44.26 326 ASP B CA 1
ATOM 2234 C C . ASP B 1 26 ? -6.390 38.016 38.449 1.00 46.56 326 ASP B C 1
ATOM 2235 O O . ASP B 1 26 ? -7.351 38.424 37.798 1.00 60.88 326 ASP B O 1
ATOM 2240 N N . LYS B 1 27 ? -6.459 37.582 39.701 1.00 45.78 327 LYS B N 1
ATOM 2241 C CA . LYS B 1 27 ? -7.712 37.486 40.439 1.00 41.75 327 LYS B CA 1
ATOM 2242 C C . LYS B 1 27 ? -7.806 38.454 41.609 1.00 44.43 327 LYS B C 1
ATOM 2243 O O . LYS B 1 27 ? -8.759 38.394 42.397 1.00 39.04 327 LYS B O 1
ATOM 2249 N N . SER B 1 28 ? -6.844 39.364 41.780 1.00 50.52 328 SER B N 1
ATOM 2250 C CA . SER B 1 28 ? -6.899 40.200 42.974 1.00 50.23 328 SER B CA 1
ATOM 2251 C C . SER B 1 28 ? -6.529 41.658 42.729 1.00 42.35 328 SER B C 1
ATOM 2252 O O . SER B 1 28 ? -5.624 41.985 41.970 1.00 41.78 328 SER B O 1
ATOM 2255 N N . TYR B 1 29 ? -7.258 42.515 43.433 1.00 34.92 329 TYR B N 1
ATOM 2256 C CA . TYR B 1 29 ? -7.085 43.950 43.383 1.00 33.44 329 TYR B CA 1
ATOM 2257 C C . TYR B 1 29 ? -6.790 44.541 44.761 1.00 43.59 329 TYR B C 1
ATOM 2258 O O . TYR B 1 29 ? -7.009 43.951 45.814 1.00 54.28 329 TYR B O 1
ATOM 2267 N N . VAL B 1 30 ? -6.264 45.761 44.718 1.00 47.60 330 VAL B N 1
ATOM 2268 C CA . VAL B 1 30 ? -5.854 46.468 45.920 1.00 45.99 330 VAL B CA 1
ATOM 2269 C C . VAL B 1 30 ? -6.933 47.415 46.429 1.00 49.62 330 VAL B C 1
ATOM 2270 O O . VAL B 1 30 ? -7.222 48.442 45.823 1.00 65.57 330 VAL B O 1
ATOM 2274 N N . VAL B 1 31 ? -7.512 47.021 47.551 1.00 51.45 331 VAL B N 1
ATOM 2275 C CA . VAL B 1 31 ? -8.642 47.683 48.182 1.00 52.25 331 VAL B CA 1
ATOM 2276 C C . VAL B 1 31 ? -8.227 48.847 49.057 1.00 52.53 331 VAL B C 1
ATOM 2277 O O . VAL B 1 31 ? -9.041 49.604 49.586 1.00 47.90 331 VAL B O 1
ATOM 2281 N N . GLY B 1 32 ? -6.921 49.054 49.247 1.00 50.61 332 GLY B N 1
ATOM 2282 C CA . GLY B 1 32 ? -6.565 50.181 50.091 1.00 56.99 332 GLY B CA 1
ATOM 2283 C C . GLY B 1 32 ? -5.142 50.136 50.603 1.00 74.72 332 GLY B C 1
ATOM 2284 O O . GLY B 1 32 ? -4.269 49.508 50.009 1.00 79.24 332 GLY B O 1
ATOM 2285 N N . THR B 1 33 ? -4.932 50.825 51.717 1.00 92.68 333 THR B N 1
ATOM 2286 C CA . THR B 1 33 ? -3.644 51.083 52.326 1.00 102.26 333 THR B CA 1
ATOM 2287 C C . THR B 1 33 ? -3.627 50.768 53.815 1.00 113.66 333 THR B C 1
ATOM 2288 O O . THR B 1 33 ? -4.180 51.544 54.598 1.00 124.20 333 THR B O 1
ATOM 2292 N N . SER B 1 34 ? -2.996 49.655 54.185 1.00 121.61 334 SER B N 1
ATOM 2293 C CA . SER B 1 34 ? -2.827 49.352 55.610 1.00 127.58 334 SER B CA 1
ATOM 2294 C C . SER B 1 34 ? -2.153 50.569 56.259 1.00 131.89 334 SER B C 1
ATOM 2295 O O . SER B 1 34 ? -1.143 50.980 55.679 1.00 131.19 334 SER B O 1
ATOM 2298 N N . PRO B 1 35 ? -2.724 51.053 57.347 1.00 133.08 335 PRO B N 1
ATOM 2299 C CA . PRO B 1 35 ? -2.423 52.305 58.052 1.00 127.70 335 PRO B CA 1
ATOM 2300 C C . PRO B 1 35 ? -1.046 52.864 57.728 1.00 121.74 335 PRO B C 1
ATOM 2301 O O . PRO B 1 35 ? -0.908 54.020 57.337 1.00 111.16 335 PRO B O 1
ATOM 2305 N N . SER B 1 36 ? -0.065 51.982 57.874 1.00 118.37 336 SER B N 1
ATOM 2306 C CA . SER B 1 36 ? 1.290 52.202 57.401 1.00 117.13 336 SER B CA 1
ATOM 2307 C C . SER B 1 36 ? 1.277 52.861 56.026 1.00 114.98 336 SER B C 1
ATOM 2308 O O . SER B 1 36 ? 1.332 54.086 55.898 1.00 126.00 336 SER B O 1
ATOM 2311 N N . GLY B 1 37 ? 1.193 52.053 54.972 1.00 107.21 337 GLY B N 1
ATOM 2312 C CA . GLY B 1 37 ? 1.203 52.604 53.629 1.00 100.87 337 GLY B CA 1
ATOM 2313 C C . GLY B 1 37 ? 1.670 51.600 52.598 1.00 96.28 337 GLY B C 1
ATOM 2314 O O . GLY B 1 37 ? 2.567 51.878 51.802 1.00 106.77 337 GLY B O 1
ATOM 2315 N N . ASP B 1 38 ? 1.057 50.420 52.600 1.00 92.25 338 ASP B N 1
ATOM 2316 C CA . ASP B 1 38 ? 1.349 49.427 51.572 1.00 93.66 338 ASP B CA 1
ATOM 2317 C C . ASP B 1 38 ? 0.054 48.887 50.972 1.00 88.76 338 ASP B C 1
ATOM 2318 O O . ASP B 1 38 ? -1.019 49.013 51.563 1.00 76.85 338 ASP B O 1
ATOM 2323 N N . GLU B 1 39 ? 0.179 48.282 49.792 1.00 84.12 339 GLU B N 1
ATOM 2324 C CA . GLU B 1 39 ? -0.985 47.706 49.138 1.00 79.57 339 GLU B CA 1
ATOM 2325 C C . GLU B 1 39 ? -1.656 46.656 50.016 1.00 66.64 339 GLU B C 1
ATOM 2326 O O . GLU B 1 39 ? -1.033 45.666 50.396 1.00 81.78 339 GLU B O 1
ATOM 2332 N N . THR B 1 40 ? -2.932 46.881 50.311 1.00 52.09 340 THR B N 1
ATOM 2333 C CA . THR B 1 40 ? -3.742 45.826 50.895 1.00 51.28 340 THR B CA 1
ATOM 2334 C C . THR B 1 40 ? -4.479 45.082 49.780 1.00 46.48 340 THR B C 1
ATOM 2335 O O . THR B 1 40 ? -5.480 45.574 49.254 1.00 58.86 340 THR B O 1
ATOM 2339 N N . GLU B 1 41 ? -4.008 43.895 49.403 1.00 36.76 341 GLU B N 1
ATOM 2340 C CA . GLU B 1 41 ? -4.750 43.224 48.329 1.00 38.89 341 GLU B CA 1
ATOM 2341 C C . GLU B 1 41 ? -6.038 42.624 48.875 1.00 42.84 341 GLU B C 1
ATOM 2342 O O . GLU B 1 41 ? -6.158 42.378 50.075 1.00 33.75 341 GLU B O 1
ATOM 2348 N N . ILE B 1 42 ? -6.997 42.378 47.993 1.00 42.32 342 ILE B N 1
ATOM 2349 C CA . ILE B 1 42 ? -8.257 41.752 48.357 1.00 32.32 342 ILE B CA 1
ATOM 2350 C C . ILE B 1 42 ? -8.094 40.531 49.252 1.00 36.36 342 ILE B C 1
ATOM 2351 O O . ILE B 1 42 ? -8.884 40.355 50.185 1.00 33.88 342 ILE B O 1
ATOM 2356 N N . PHE B 1 43 ? -7.112 39.655 49.018 1.00 37.57 343 PHE B N 1
ATOM 2357 C CA . PHE B 1 43 ? -7.033 38.448 49.846 1.00 38.13 343 PHE B CA 1
ATOM 2358 C C . PHE B 1 43 ? -6.515 38.820 51.231 1.00 43.14 343 PHE B C 1
ATOM 2359 O O . PHE B 1 43 ? -6.879 38.188 52.222 1.00 74.56 343 PHE B O 1
ATOM 2367 N N . ASP B 1 44 ? -5.683 39.856 51.319 1.00 4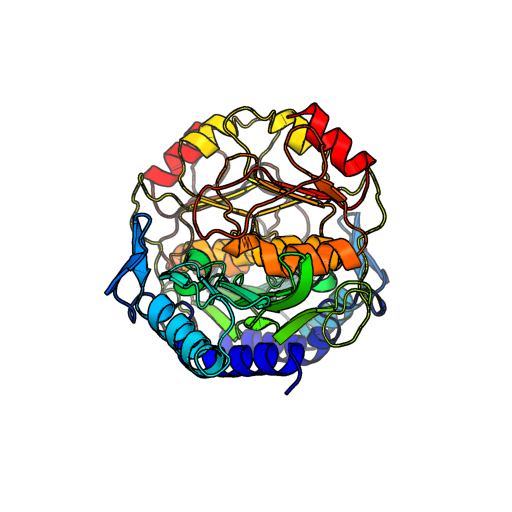0.30 344 ASP B N 1
ATOM 2368 C CA . ASP B 1 44 ? -5.301 40.378 52.625 1.00 42.43 344 ASP B CA 1
ATOM 2369 C C . ASP B 1 44 ? -6.542 40.669 53.471 1.00 47.30 344 ASP B C 1
ATOM 2370 O O . ASP B 1 44 ? -6.672 40.189 54.594 1.00 52.54 344 ASP B O 1
ATOM 2375 N N . LYS B 1 45 ? -7.441 41.465 52.905 1.00 41.86 345 LYS B N 1
ATOM 2376 C CA . LYS B 1 45 ? -8.658 41.879 53.583 1.00 46.70 345 LYS B CA 1
ATOM 2377 C C . LYS B 1 45 ? -9.485 40.669 54.009 1.00 47.02 345 LYS B C 1
ATOM 2378 O O . LYS B 1 45 ? -9.783 40.504 55.191 1.00 70.98 345 LYS B O 1
ATOM 2384 N N . ILE B 1 46 ? -9.854 39.835 53.052 1.00 42.09 346 ILE B N 1
ATOM 2385 C CA . ILE B 1 46 ? -10.674 38.662 53.306 1.00 47.58 346 ILE B CA 1
ATOM 2386 C C . ILE B 1 46 ? -10.148 37.826 54.469 1.00 48.01 346 ILE B C 1
ATOM 2387 O O . ILE B 1 46 ? -10.902 37.533 55.395 1.00 58.70 346 ILE B O 1
ATOM 2392 N N . SER B 1 47 ? -8.877 37.441 54.417 1.00 43.77 347 SER B N 1
ATOM 2393 C CA . SER B 1 47 ? -8.297 36.600 55.461 1.00 43.69 347 SER B CA 1
ATOM 2394 C C . SER B 1 47 ? -8.353 37.301 56.814 1.00 41.35 347 SER B C 1
ATOM 2395 O O . SER B 1 47 ? -8.674 36.650 57.814 1.00 57.09 347 SER B O 1
ATOM 2398 N N . GLU B 1 48 ? -8.070 38.596 56.867 1.00 32.94 348 GLU B N 1
ATOM 2399 C CA . GLU B 1 48 ? -8.177 39.366 58.102 1.00 40.29 348 GLU B CA 1
ATOM 2400 C C . GLU B 1 48 ? -9.591 39.351 58.672 1.00 46.41 348 GLU B C 1
ATOM 2401 O O . GLU B 1 48 ? -9.822 38.976 59.822 1.00 66.45 348 GLU B O 1
ATOM 2407 N N . ASP B 1 49 ? -10.560 39.771 57.867 1.00 47.83 349 ASP B N 1
ATOM 2408 C CA . ASP B 1 49 ? -11.952 39.790 58.295 1.00 43.89 349 ASP B CA 1
ATOM 2409 C C . ASP B 1 49 ? -12.375 38.425 58.813 1.00 42.38 349 ASP B C 1
ATOM 2410 O O . ASP B 1 49 ? -13.256 38.329 59.668 1.00 68.71 349 ASP B O 1
ATOM 2415 N N . ILE B 1 50 ? -11.781 37.334 58.321 1.00 37.62 350 ILE B N 1
ATOM 2416 C CA . ILE B 1 50 ? -12.268 36.060 58.854 1.00 36.84 350 ILE B CA 1
ATOM 2417 C C . ILE B 1 50 ? -11.764 35.884 60.291 1.00 43.23 350 ILE B C 1
ATOM 2418 O O . ILE B 1 50 ? -12.474 35.289 61.098 1.00 45.73 350 ILE B O 1
ATOM 2423 N N . ALA B 1 51 ? -10.574 36.40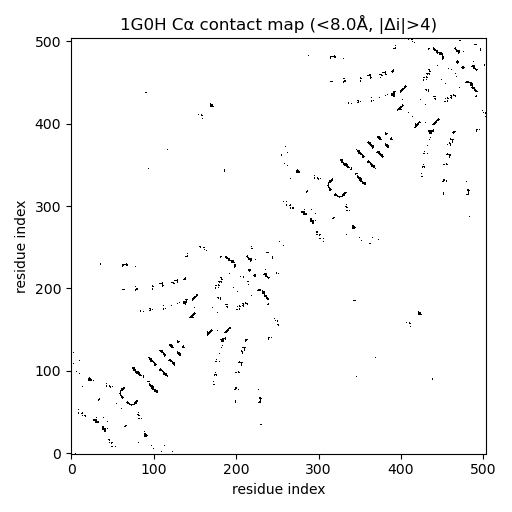4 60.546 1.00 43.93 351 ALA B N 1
ATOM 2424 C CA . ALA B 1 51 ? -9.938 36.331 61.852 1.00 51.21 351 ALA B CA 1
ATOM 2425 C C . ALA B 1 51 ? -10.713 37.155 62.879 1.00 56.43 351 ALA B C 1
ATOM 2426 O O . ALA B 1 51 ? -11.077 36.670 63.951 1.00 57.00 351 ALA B O 1
ATOM 2428 N N . LEU B 1 52 ? -10.964 38.410 62.534 1.00 54.16 352 LEU B N 1
ATOM 2429 C CA . LEU B 1 52 ? -11.694 39.333 63.392 1.00 56.46 352 LEU B CA 1
ATOM 2430 C C . LEU B 1 52 ? -13.110 38.865 63.674 1.00 55.55 352 LEU B C 1
ATOM 2431 O O . LEU B 1 52 ? -13.769 39.237 64.646 1.00 53.09 352 LEU B O 1
ATOM 2436 N N . LYS B 1 53 ? -13.671 38.012 62.813 1.00 55.23 353 LYS B N 1
ATOM 2437 C CA . LYS B 1 53 ? -15.058 37.613 63.114 1.00 48.37 353 LYS B CA 1
ATOM 2438 C C . LYS B 1 53 ? -15.049 36.745 64.364 1.00 41.45 353 LYS B C 1
ATOM 2439 O O . LYS B 1 53 ? -15.813 37.001 65.293 1.00 74.84 353 LYS B O 1
ATOM 2445 N N . TYR B 1 54 ? -14.179 35.742 64.396 1.00 32.37 354 TYR B N 1
ATOM 2446 C CA . TYR B 1 54 ? -14.036 34.865 65.552 1.00 37.36 354 TYR B CA 1
ATOM 2447 C C . TYR B 1 54 ? -13.558 35.631 66.781 1.00 44.65 354 TYR B C 1
ATOM 2448 O O . TYR B 1 54 ? -14.038 35.423 67.895 1.00 71.07 354 TYR B O 1
ATOM 2457 N N . LEU B 1 55 ? -12.601 36.534 66.586 1.00 46.92 355 LEU B N 1
ATOM 2458 C CA . LEU B 1 55 ? -11.996 37.255 67.695 1.00 49.38 355 LEU B CA 1
ATOM 2459 C C . LEU B 1 55 ? -12.932 38.272 68.328 1.00 60.05 355 LEU B C 1
ATOM 2460 O O . LEU B 1 55 ? -12.854 38.507 69.535 1.00 80.99 355 LEU B O 1
ATOM 2465 N N . LYS B 1 56 ? -13.798 38.896 67.541 1.00 74.07 356 LYS B N 1
ATOM 2466 C CA . LYS B 1 56 ? -14.545 40.057 68.022 1.00 80.41 356 LYS B CA 1
ATOM 2467 C C . LYS B 1 56 ? -15.375 39.754 69.262 1.00 78.14 356 LYS B C 1
ATOM 2468 O O . LYS B 1 56 ? -15.395 40.561 70.194 1.00 77.80 356 LYS B O 1
ATOM 2474 N N . SER B 1 57 ? -16.044 38.611 69.271 1.00 71.89 357 SER B N 1
ATOM 2475 C CA . SER B 1 57 ? -16.892 38.202 70.378 1.00 62.38 357 SER B CA 1
ATOM 2476 C C . SER B 1 57 ? -16.104 37.704 71.581 1.00 58.11 357 SER B C 1
ATOM 2477 O O . SER B 1 57 ? -16.685 37.167 72.528 1.00 69.82 357 SER B O 1
ATOM 2480 N N . LEU B 1 58 ? -14.790 37.862 71.585 1.00 51.76 358 LEU B N 1
ATOM 2481 C CA . LEU B 1 58 ? -13.953 37.417 72.688 1.00 55.93 358 LEU B CA 1
ATOM 2482 C C . LEU B 1 58 ? -13.622 38.544 73.658 1.00 68.47 358 LEU B C 1
ATOM 2483 O O . LEU B 1 58 ? -13.397 38.336 74.848 1.00 74.94 358 LEU B O 1
ATOM 2488 N N . ASN B 1 59 ? -13.586 39.755 73.119 1.00 78.53 359 ASN B N 1
ATOM 2489 C CA . ASN B 1 59 ? -13.146 40.931 73.845 1.00 84.68 359 ASN B CA 1
ATOM 2490 C C . ASN B 1 59 ? -11.787 40.660 74.499 1.00 75.35 359 ASN B C 1
ATOM 2491 O O . ASN B 1 59 ? -11.682 40.500 75.711 1.00 77.11 359 ASN B O 1
ATOM 2496 N N . VAL B 1 60 ? -10.798 40.621 73.627 1.00 63.71 360 VAL B N 1
ATOM 2497 C CA . VAL B 1 60 ? -9.381 40.690 73.921 1.00 49.24 360 VAL B CA 1
ATOM 2498 C C . VAL B 1 60 ? -8.817 41.803 73.046 1.00 44.22 360 VAL B C 1
ATOM 2499 O O . VAL B 1 60 ? -9.534 42.297 72.167 1.00 54.14 360 VAL B O 1
ATOM 2503 N N . ASN B 1 61 ? -7.568 42.208 73.256 1.00 38.16 361 ASN B N 1
ATOM 2504 C CA . ASN B 1 61 ? -7.103 43.239 72.314 1.00 43.58 361 ASN B CA 1
ATOM 2505 C C . ASN B 1 61 ? -6.611 42.569 71.040 1.00 41.91 361 ASN B C 1
ATOM 2506 O O . ASN B 1 61 ? -6.168 41.421 71.050 1.00 52.37 361 ASN B O 1
ATOM 2511 N N . ILE B 1 62 ? -6.692 43.293 69.930 1.00 42.97 362 ILE B N 1
ATOM 2512 C CA . ILE B 1 62 ? -6.181 42.745 68.676 1.00 39.90 362 ILE B CA 1
ATOM 2513 C C . ILE B 1 62 ? -5.141 43.662 68.041 1.00 34.42 362 ILE B C 1
ATOM 2514 O O . ILE B 1 62 ? -5.437 44.836 67.811 1.00 47.71 362 ILE B O 1
ATOM 2519 N N . VAL B 1 63 ? -3.964 43.120 67.784 1.00 31.43 363 VAL B N 1
ATOM 2520 C CA . VAL B 1 63 ? -2.899 43.706 66.984 1.00 34.09 363 VAL B CA 1
ATOM 2521 C C . VAL B 1 63 ? -2.885 43.002 65.626 1.00 44.97 363 VAL B C 1
ATOM 2522 O O . VAL B 1 63 ? -2.622 41.799 65.541 1.00 52.52 363 VAL B O 1
ATOM 2526 N N . SER B 1 64 ? -3.192 43.711 64.546 1.00 50.14 364 SER B N 1
ATOM 2527 C CA . SER B 1 64 ? -3.247 43.074 63.233 1.00 49.75 364 SER B CA 1
ATOM 2528 C C . SER B 1 64 ? -2.371 43.818 62.235 1.00 53.28 364 SER B C 1
ATOM 2529 O O . SER B 1 64 ? -2.036 44.987 62.419 1.00 44.84 364 SER B O 1
ATOM 2532 N N . GLU B 1 65 ? -1.976 43.139 61.157 1.00 55.67 365 GLU B N 1
ATOM 2533 C CA . GLU B 1 65 ? -1.073 43.817 60.222 1.00 51.14 365 GLU B CA 1
ATOM 2534 C C . GLU B 1 65 ? -1.848 44.862 59.439 1.00 52.11 365 GLU B C 1
ATOM 2535 O O . GLU B 1 65 ? -1.401 46.002 59.293 1.00 47.23 365 GLU B O 1
ATOM 2541 N N . GLU B 1 66 ? -3.027 44.490 58.934 1.00 57.56 366 GLU B N 1
ATOM 2542 C CA . GLU B 1 66 ? -3.750 45.480 58.135 1.00 67.98 366 GLU B CA 1
ATOM 2543 C C . GLU B 1 66 ? -4.846 46.174 58.927 1.00 74.98 366 GLU B C 1
ATOM 2544 O O . GLU B 1 66 ? -5.949 46.371 58.413 1.00 106.52 366 GLU B O 1
ATOM 2550 N N . LEU B 1 67 ? -4.560 46.554 60.168 1.00 75.49 367 LEU B N 1
ATOM 2551 C CA . LEU B 1 67 ? -5.599 47.230 60.950 1.00 75.51 367 LEU B CA 1
ATOM 2552 C C . LEU B 1 67 ? -5.014 47.799 62.235 1.00 77.25 367 LEU B C 1
ATOM 2553 O O . LEU B 1 67 ? -5.666 48.558 62.949 1.00 70.01 367 LEU B O 1
ATOM 2558 N N . GLY B 1 68 ? -3.771 47.429 62.514 1.00 83.46 368 GLY B N 1
ATOM 2559 C CA . GLY B 1 68 ? -3.010 47.962 63.619 1.00 87.34 368 GLY B CA 1
ATOM 2560 C C . GLY B 1 68 ? -3.411 47.475 64.991 1.00 83.12 368 GLY B C 1
ATOM 2561 O O . GLY B 1 68 ? -3.191 46.319 65.354 1.00 86.25 368 GLY B O 1
ATOM 2562 N N . VAL B 1 69 ? -3.999 48.366 65.791 1.00 78.69 369 VAL B N 1
ATOM 2563 C CA . VAL B 1 69 ? -4.357 48.015 67.155 1.00 73.50 369 VAL B CA 1
ATOM 2564 C C . VAL B 1 69 ? -5.817 48.312 67.482 1.00 68.85 369 VAL B C 1
ATOM 2565 O O . VAL B 1 69 ? -6.346 49.399 67.276 1.00 78.08 369 VAL B O 1
ATOM 2569 N N . ILE B 1 70 ? -6.471 47.292 68.023 1.00 60.01 370 ILE B N 1
ATOM 2570 C CA . ILE B 1 70 ? -7.806 47.472 68.577 1.00 56.28 370 ILE B CA 1
ATOM 2571 C C . ILE B 1 70 ? -7.719 47.234 70.076 1.00 56.29 370 ILE B C 1
ATOM 2572 O O . ILE B 1 70 ? -7.451 46.109 70.496 1.00 55.10 370 ILE B O 1
ATOM 2577 N N . ASP B 1 71 ? -7.913 48.272 70.888 1.00 59.73 371 ASP B N 1
ATOM 2578 C CA . ASP B 1 71 ? -7.779 48.016 72.324 1.00 64.46 371 ASP B CA 1
ATOM 2579 C C . ASP B 1 71 ? -9.157 47.963 72.979 1.00 62.12 371 ASP B C 1
ATOM 2580 O O . ASP B 1 71 ? -9.835 48.982 73.059 1.00 79.51 371 ASP B O 1
ATOM 2585 N N . ASN B 1 72 ? -9.515 46.768 73.422 1.00 56.32 372 ASN B N 1
ATOM 2586 C CA . ASN B 1 72 ? -10.736 46.503 74.158 1.00 58.14 372 ASN B CA 1
ATOM 2587 C C . ASN B 1 72 ? -10.442 46.473 75.659 1.00 53.64 372 ASN B C 1
ATOM 2588 O O . ASN B 1 72 ? -11.299 46.081 76.450 1.00 64.82 372 ASN B O 1
ATOM 2593 N N . SER B 1 73 ? -9.230 46.879 76.021 1.00 46.93 373 SER B N 1
ATOM 2594 C CA . SER B 1 73 ? -8.780 46.834 77.403 1.00 61.81 373 SER B CA 1
ATOM 2595 C C . SER B 1 73 ? -9.078 45.474 78.042 1.00 69.53 373 SER B C 1
ATOM 2596 O O . SER B 1 73 ? -9.902 45.403 78.960 1.00 105.24 373 SER B O 1
ATOM 2599 N N . SER B 1 74 ? -8.426 44.422 77.569 1.00 61.04 374 SER B N 1
ATOM 2600 C CA . SER B 1 74 ? -8.477 43.075 78.137 1.00 43.78 374 SER B CA 1
ATOM 2601 C C . SER B 1 74 ? -7.075 42.677 78.568 1.00 42.27 374 SER B C 1
ATOM 2602 O O . SER B 1 74 ? -6.098 43.333 78.183 1.00 35.23 374 SER B O 1
ATOM 2605 N N . GLU B 1 75 ? -6.869 41.636 79.379 1.00 47.90 375 GLU B N 1
ATOM 2606 C CA . GLU B 1 75 ? -5.451 41.383 79.693 1.00 59.68 375 GLU B CA 1
ATOM 2607 C C . GLU B 1 75 ? -4.867 40.490 78.598 1.00 60.65 375 GLU B C 1
ATOM 2608 O O . GLU B 1 75 ? -3.670 40.241 78.514 1.00 70.42 375 GLU B O 1
ATOM 2614 N N . TRP B 1 76 ? -5.791 40.020 77.768 1.00 56.89 376 TRP B N 1
ATOM 2615 C CA . TRP B 1 76 ? -5.487 39.108 76.678 1.00 54.42 376 TRP B CA 1
ATOM 2616 C C . TRP B 1 76 ? -5.272 39.867 75.373 1.00 52.15 376 TRP B C 1
ATOM 2617 O O . TRP B 1 76 ? -6.118 40.648 74.937 1.00 54.64 376 TRP B O 1
ATOM 2628 N N . THR B 1 77 ? -4.123 39.628 74.753 1.00 49.08 377 THR B N 1
ATOM 2629 C CA . THR B 1 77 ? -3.774 40.254 73.486 1.00 43.64 377 THR B CA 1
ATOM 2630 C C . THR B 1 77 ? -3.448 39.219 72.408 1.00 48.11 377 THR B C 1
ATOM 2631 O O . THR B 1 77 ? -2.562 38.382 72.613 1.00 42.18 377 THR B O 1
ATOM 2635 N N . VAL B 1 78 ? -4.175 39.314 71.297 1.00 42.30 378 VAL B N 1
ATOM 2636 C CA . VAL B 1 78 ? -3.982 38.460 70.137 1.00 42.86 378 VAL B CA 1
ATOM 2637 C C . VAL B 1 78 ? -3.371 39.231 68.966 1.00 45.59 378 VAL B C 1
ATOM 2638 O O . VAL B 1 78 ? -3.992 40.147 68.437 1.00 56.98 378 VAL B O 1
ATOM 2642 N N . VAL B 1 79 ? -2.164 38.850 68.582 1.00 45.89 379 VAL B N 1
ATOM 2643 C CA . VAL B 1 79 ? -1.413 39.438 67.486 1.00 43.49 379 VAL B CA 1
ATOM 2644 C C . VAL B 1 79 ? -1.420 38.522 66.268 1.00 50.68 379 VAL B C 1
ATOM 2645 O O . VAL B 1 79 ? -1.007 37.363 66.335 1.00 53.94 379 VAL B O 1
ATOM 2649 N N . ILE B 1 80 ? -1.900 39.039 65.135 1.00 48.39 380 ILE B N 1
ATOM 2650 C CA . ILE B 1 80 ? -2.041 38.147 63.991 1.00 44.71 380 ILE B CA 1
ATOM 2651 C C . ILE B 1 80 ? -1.570 38.750 62.681 1.00 37.90 380 ILE B C 1
ATOM 2652 O O . ILE B 1 80 ? -1.828 39.912 62.380 1.00 35.47 380 ILE B O 1
ATOM 2657 N N . ASP B 1 81 ? -0.891 37.938 61.874 1.00 39.71 381 ASP B N 1
ATOM 2658 C CA . ASP B 1 81 ? -0.759 38.265 60.457 1.00 39.19 381 ASP B CA 1
ATOM 2659 C C . ASP B 1 81 ? -1.504 37.167 59.682 1.00 27.09 381 ASP B C 1
ATOM 2660 O O . ASP B 1 81 ? -0.979 36.056 59.608 1.00 30.40 381 ASP B O 1
ATOM 2665 N N . PRO B 1 82 ? -2.686 37.492 59.181 1.00 22.38 382 PRO B N 1
ATOM 2666 C CA . PRO B 1 82 ? -3.476 36.528 58.399 1.00 31.85 382 PRO B CA 1
ATOM 2667 C C . PRO B 1 82 ? -2.617 35.824 57.354 1.00 33.25 382 PRO B C 1
ATOM 2668 O O . PRO B 1 82 ? -2.723 34.617 57.135 1.00 37.74 382 PRO B O 1
ATOM 2672 N N . ILE B 1 83 ? -1.723 36.567 56.702 1.00 33.61 383 ILE B N 1
ATOM 2673 C CA . ILE B 1 83 ? -0.824 35.926 55.752 1.00 31.93 383 ILE B CA 1
ATOM 2674 C C . ILE B 1 83 ? 0.582 36.501 55.837 1.00 30.81 383 ILE B C 1
ATOM 2675 O O . ILE B 1 83 ? 0.801 37.688 55.585 1.00 27.00 383 ILE B O 1
ATOM 2680 N N . ASP B 1 84 ? 1.551 35.650 56.172 1.00 27.48 384 ASP B N 1
ATOM 2681 C CA . ASP B 1 84 ? 2.923 36.177 56.145 1.00 28.83 384 ASP B CA 1
ATOM 2682 C C . ASP B 1 84 ? 3.606 35.641 54.893 1.00 32.01 384 ASP B C 1
ATOM 2683 O O . ASP B 1 84 ? 3.812 34.440 54.742 1.00 35.60 384 ASP B O 1
ATOM 2688 N N . GLY B 1 85 ? 3.933 36.556 53.988 1.00 32.29 385 GLY B N 1
ATOM 2689 C CA . GLY B 1 85 ? 4.503 36.191 52.706 1.00 28.88 385 GLY B CA 1
ATOM 2690 C C . GLY B 1 85 ? 3.539 36.433 51.554 1.00 30.10 385 GLY B C 1
ATOM 2691 O O . GLY B 1 85 ? 3.390 35.537 50.719 1.00 26.68 385 GLY B O 1
ATOM 2692 N N . SER B 1 86 ? 2.911 37.601 51.516 1.00 27.02 386 SER B N 1
ATOM 2693 C CA . SER B 1 86 ? 2.003 38.020 50.459 1.00 36.41 386 SER B CA 1
ATOM 2694 C C . SER B 1 86 ? 2.602 37.793 49.064 1.00 40.18 386 SER B C 1
ATOM 2695 O O . SER B 1 86 ? 2.083 36.969 48.308 1.00 47.75 386 SER B O 1
ATOM 2698 N N . PHE B 1 87 ? 3.670 38.520 48.768 1.00 35.78 387 PHE B N 1
ATOM 2699 C CA . PHE B 1 87 ? 4.433 38.459 47.537 1.00 36.83 387 PHE B CA 1
ATOM 2700 C C . PHE B 1 87 ? 4.556 37.034 47.003 1.00 30.76 387 PHE B C 1
ATOM 2701 O O . PHE B 1 87 ? 4.093 36.747 45.899 1.00 45.29 387 PHE B O 1
ATOM 2709 N N . ASN B 1 88 ? 5.198 36.184 47.794 1.00 24.27 388 ASN B N 1
ATOM 2710 C CA . ASN B 1 88 ? 5.325 34.786 47.407 1.00 30.74 388 ASN B CA 1
ATOM 2711 C C . ASN B 1 88 ? 3.940 34.224 47.077 1.00 30.69 388 ASN B C 1
ATOM 2712 O O . ASN B 1 88 ? 3.753 33.456 46.141 1.00 43.80 388 ASN B O 1
ATOM 2717 N N . PHE B 1 89 ? 2.970 34.648 47.887 1.00 16.71 389 PHE B N 1
ATOM 2718 C CA . PHE B 1 89 ? 1.681 33.976 47.853 1.00 29.08 389 PHE B CA 1
ATOM 2719 C C . PHE B 1 89 ? 0.963 34.185 46.527 1.00 33.99 389 PHE B C 1
ATOM 2720 O O . PHE B 1 89 ? 0.383 33.287 45.925 1.00 33.46 389 PHE B O 1
ATOM 2728 N N . ILE B 1 90 ? 0.989 35.444 46.100 1.00 29.92 390 ILE B N 1
ATOM 2729 C CA . ILE B 1 90 ? 0.271 35.778 44.875 1.00 39.16 390 ILE B CA 1
ATOM 2730 C C . ILE B 1 90 ? 1.127 35.534 43.636 1.00 39.61 390 ILE B C 1
ATOM 2731 O O . ILE B 1 90 ? 0.563 35.481 42.544 1.00 44.89 390 ILE B O 1
ATOM 2736 N N . ASN B 1 91 ? 2.433 35.387 43.800 1.00 37.22 391 ASN B N 1
ATOM 2737 C CA . ASN B 1 91 ? 3.374 35.028 42.756 1.00 28.54 391 ASN B CA 1
ATOM 2738 C C . ASN B 1 91 ? 3.581 33.514 42.707 1.00 32.80 391 ASN B C 1
ATOM 2739 O O . ASN B 1 91 ? 4.519 33.033 42.070 1.00 41.26 391 ASN B O 1
ATOM 2744 N N . GLY B 1 92 ? 2.701 32.787 43.394 1.00 34.60 392 GLY B N 1
ATOM 2745 C CA . GLY B 1 92 ? 2.764 31.340 43.424 1.00 29.20 392 GLY B CA 1
ATOM 2746 C C . GLY B 1 92 ? 4.040 30.778 44.001 1.00 26.20 392 GLY B C 1
ATOM 2747 O O . GLY B 1 92 ? 4.478 29.683 43.649 1.00 31.05 392 GLY B O 1
ATOM 2748 N N . ILE B 1 93 ? 4.689 31.496 44.915 1.00 27.20 393 ILE B N 1
ATOM 2749 C CA . ILE B 1 93 ? 5.841 30.919 45.620 1.00 31.32 393 ILE B CA 1
ATOM 2750 C C . ILE B 1 93 ? 5.341 30.254 46.896 1.00 30.02 393 ILE B C 1
ATOM 2751 O O . ILE B 1 93 ? 4.779 30.890 47.787 1.00 37.00 393 ILE B O 1
ATOM 2756 N N . PRO B 1 94 ? 5.496 28.949 47.046 1.00 22.45 394 PRO B N 1
ATOM 2757 C CA . PRO B 1 94 ? 4.854 28.247 48.151 1.00 22.92 394 PRO B CA 1
ATOM 2758 C C . PRO B 1 94 ? 5.593 28.445 49.477 1.00 21.37 394 PRO B C 1
ATOM 2759 O O . PRO B 1 94 ? 5.965 27.451 50.092 1.00 20.57 394 PRO B O 1
ATOM 2763 N N . PHE B 1 95 ? 5.778 29.685 49.858 1.00 22.24 395 PHE B N 1
ATOM 2764 C CA . PHE B 1 95 ? 6.289 30.092 51.153 1.00 35.44 395 PHE B CA 1
ATOM 2765 C C . PHE B 1 95 ? 5.520 31.301 51.696 1.00 28.00 395 PHE B C 1
ATOM 2766 O O . PHE B 1 95 ? 5.772 32.437 51.301 1.00 38.71 395 PHE B O 1
ATOM 2774 N N . PHE B 1 96 ? 4.582 31.040 52.589 1.00 27.57 396 PHE B N 1
ATOM 2775 C CA . PHE B 1 96 ? 3.716 31.997 53.259 1.00 31.83 396 PHE B CA 1
ATOM 2776 C C . PHE B 1 96 ? 3.060 31.356 54.479 1.00 34.47 396 PHE B C 1
ATOM 2777 O O . PHE B 1 96 ? 3.053 30.128 54.612 1.00 24.07 396 PHE B O 1
ATOM 2785 N N . ALA B 1 97 ? 2.495 32.134 55.410 1.00 33.86 397 ALA B N 1
ATOM 2786 C CA . ALA B 1 97 ? 2.040 31.488 56.644 1.00 31.50 397 ALA B CA 1
ATOM 2787 C C . ALA B 1 97 ? 1.068 32.309 57.471 1.00 25.32 397 ALA B C 1
ATOM 2788 O O . ALA B 1 97 ? 1.208 33.532 57.572 1.00 26.44 397 ALA B O 1
ATOM 2790 N N . PHE B 1 98 ? 0.075 31.657 58.077 1.00 19.45 398 PHE B N 1
ATOM 2791 C CA . PHE B 1 98 ? -0.823 32.341 59.015 1.00 27.52 398 PHE B CA 1
ATOM 2792 C C . PHE B 1 98 ? -0.186 32.478 60.396 1.00 27.26 398 PHE B C 1
ATOM 2793 O O . PHE B 1 98 ? 0.274 31.505 61.000 1.00 25.52 398 PHE B O 1
ATOM 2801 N N . CYS B 1 99 ? -0.133 33.691 60.936 1.00 33.42 399 CYS B N 1
ATOM 2802 C CA . CYS B 1 99 ? 0.510 33.870 62.240 1.00 46.22 399 CYS B CA 1
ATOM 2803 C C . CYS B 1 99 ? -0.451 34.265 63.350 1.00 45.68 399 CYS B C 1
ATOM 2804 O O . CYS B 1 99 ? -1.220 35.212 63.186 1.00 44.20 399 CYS B O 1
ATOM 2807 N N . PHE B 1 100 ? -0.383 33.542 64.462 1.00 40.25 400 PHE B N 1
ATOM 2808 C CA . PHE B 1 100 ? -1.350 33.755 65.544 1.00 43.15 400 PHE B CA 1
ATOM 2809 C C . PHE B 1 100 ? -0.703 33.573 66.905 1.00 38.53 400 PHE B C 1
ATOM 2810 O O . PHE B 1 100 ? -0.374 32.462 67.330 1.00 38.79 400 PHE B O 1
ATOM 2818 N N . GLY B 1 101 ? -0.510 34.679 67.613 1.00 34.67 401 GLY B N 1
ATOM 2819 C CA . GLY B 1 101 ? 0.102 34.610 68.930 1.00 41.21 401 GLY B CA 1
ATOM 2820 C C . GLY B 1 101 ? -0.767 35.195 70.024 1.00 44.50 401 GLY B C 1
ATOM 2821 O O . GLY B 1 101 ? -1.289 36.306 69.903 1.00 34.28 401 GLY B O 1
ATOM 2822 N N . VAL B 1 102 ? -0.932 34.451 71.116 1.00 47.26 402 VAL B N 1
ATOM 2823 C CA . VAL B 1 102 ? -1.752 34.935 72.225 1.00 40.82 402 VAL B CA 1
ATOM 2824 C C . VAL B 1 102 ? -0.885 35.281 73.428 1.00 44.97 402 VAL B C 1
ATOM 2825 O O . VAL B 1 102 ? -0.096 34.457 73.891 1.00 37.62 402 VAL B O 1
ATOM 2829 N N . PHE B 1 103 ? -1.059 36.512 73.900 1.00 45.96 403 PHE B N 1
ATOM 2830 C CA . PHE B 1 103 ? -0.362 36.988 75.082 1.00 55.12 403 PHE B CA 1
ATOM 2831 C C . PHE B 1 103 ? -1.354 37.371 76.187 1.00 60.86 403 PHE B C 1
ATOM 2832 O O . PHE B 1 103 ? -2.389 37.967 75.889 1.00 42.38 403 PHE B O 1
ATOM 2840 N N . LYS B 1 104 ? 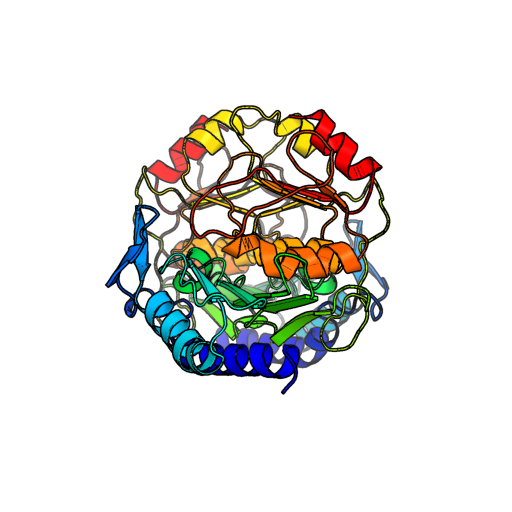-0.990 37.020 77.410 1.00 64.93 404 LYS B N 1
ATOM 2841 C CA . LYS B 1 104 ? -1.713 37.339 78.631 1.00 70.20 404 LYS B CA 1
ATOM 2842 C C . LYS B 1 104 ? -0.875 38.251 79.521 1.00 71.30 404 LYS B C 1
ATOM 2843 O O . LYS B 1 104 ? 0.228 37.892 79.941 1.00 45.12 404 LYS B O 1
ATOM 2849 N N . ASN B 1 105 ? -1.388 39.446 79.810 1.00 79.83 405 ASN B N 1
ATOM 2850 C CA . ASN B 1 105 ? -0.602 40.387 80.611 1.00 89.26 405 ASN B CA 1
ATOM 2851 C C . ASN B 1 105 ? 0.654 40.801 79.849 1.00 85.91 405 ASN B C 1
ATOM 2852 O O . ASN B 1 105 ? 1.702 41.075 80.432 1.00 88.93 405 ASN B O 1
ATOM 2857 N N . ASN B 1 106 ? 0.526 40.834 78.528 1.00 79.54 406 ASN B N 1
ATOM 2858 C CA . ASN B 1 106 ? 1.632 41.145 77.632 1.00 75.25 406 ASN B CA 1
ATOM 2859 C C . ASN B 1 106 ? 2.848 40.268 77.939 1.00 66.37 406 ASN B C 1
ATOM 2860 O O . ASN B 1 106 ? 3.985 40.730 77.974 1.00 73.71 406 ASN B O 1
ATOM 2865 N N . GLU B 1 107 ? 2.567 38.992 78.139 1.00 57.67 407 GLU B N 1
ATOM 2866 C CA . GLU B 1 107 ? 3.484 37.886 78.318 1.00 60.39 407 GLU B CA 1
ATOM 2867 C C . GLU B 1 107 ? 3.113 36.746 77.375 1.00 54.29 407 GLU B C 1
ATOM 2868 O O . GLU B 1 107 ? 1.934 36.464 77.150 1.00 63.13 407 GLU B O 1
ATOM 2874 N N . PRO B 1 108 ? 4.090 36.070 76.791 1.00 51.18 408 PRO B N 1
ATOM 2875 C CA . PRO B 1 108 ? 3.754 35.031 75.811 1.00 49.89 408 PRO B CA 1
ATOM 2876 C C . PRO B 1 108 ? 2.928 33.934 76.471 1.00 48.93 408 PRO B C 1
ATOM 2877 O O . PRO B 1 108 ? 3.220 33.572 77.610 1.00 59.13 408 PRO B O 1
ATOM 2881 N N . TYR B 1 109 ? 1.929 33.435 75.762 1.00 45.43 409 TYR B N 1
ATOM 2882 C CA . TYR B 1 109 ? 1.083 32.359 76.266 1.00 45.37 409 TYR B CA 1
ATOM 2883 C C . TYR B 1 109 ? 0.967 31.266 75.216 1.00 41.67 409 TYR B C 1
ATOM 2884 O O . TYR B 1 109 ? 1.133 30.071 75.446 1.00 39.01 409 TYR B O 1
ATOM 2893 N N . TYR B 1 110 ? 0.668 31.696 73.988 1.00 42.94 410 TYR B N 1
ATOM 2894 C CA . TYR B 1 110 ? 0.518 30.684 72.948 1.00 43.42 410 TYR B CA 1
ATOM 2895 C C . TYR B 1 110 ? 0.839 31.245 71.569 1.00 42.83 410 TYR B C 1
ATOM 2896 O O . TYR B 1 110 ? 0.606 32.404 71.244 1.00 31.64 410 TYR B O 1
ATOM 2905 N N . GLY B 1 111 ? 1.392 30.367 70.745 1.00 39.15 411 GLY B N 1
ATOM 2906 C CA . GLY B 1 111 ? 1.729 30.732 69.384 1.00 38.06 411 GLY B CA 1
ATOM 2907 C C . GLY B 1 111 ? 1.366 29.585 68.448 1.00 31.92 411 GLY B C 1
ATOM 2908 O O . GLY B 1 111 ? 1.747 28.449 68.729 1.00 37.78 411 GLY B O 1
ATOM 2909 N N . LEU B 1 112 ? 0.649 29.949 67.406 1.00 22.32 412 LEU B N 1
ATOM 2910 C CA . LEU B 1 112 ? 0.363 29.148 66.235 1.00 24.34 412 LEU B CA 1
ATOM 2911 C C . LEU B 1 112 ? 0.982 29.835 65.012 1.00 29.32 412 LEU B C 1
ATOM 2912 O O . LEU B 1 112 ? 0.924 31.059 64.854 1.00 18.39 412 LEU B O 1
ATOM 2917 N N . THR B 1 113 ? 1.575 29.000 64.180 1.00 28.41 413 THR B N 1
ATOM 2918 C CA . THR B 1 113 ? 2.091 29.378 62.869 1.00 25.45 413 THR B CA 1
ATOM 2919 C C . THR B 1 113 ? 1.704 28.267 61.888 1.00 30.62 413 THR B C 1
ATOM 2920 O O . THR B 1 113 ? 2.219 27.158 62.045 1.00 25.78 413 THR B O 1
ATOM 2924 N N . TYR B 1 114 ? 0.818 28.595 60.956 1.00 31.79 414 TYR B N 1
ATOM 2925 C CA . TYR B 1 114 ? 0.263 27.631 60.019 1.00 30.04 414 TYR B CA 1
ATOM 2926 C C . TYR B 1 114 ? 0.880 27.718 58.625 1.00 28.37 414 TYR B C 1
ATOM 2927 O O . TYR B 1 114 ? 0.718 28.702 57.908 1.00 23.25 414 TYR B O 1
ATOM 2936 N N . GLU B 1 115 ? 1.594 26.665 58.256 1.00 19.16 415 GLU B N 1
ATOM 2937 C CA . GLU B 1 115 ? 2.162 26.533 56.922 1.00 28.70 415 GLU B CA 1
ATOM 2938 C C . GLU B 1 115 ? 1.164 25.822 56.009 1.00 32.39 415 GLU B C 1
ATOM 2939 O O . GLU B 1 115 ? 1.160 24.592 55.909 1.00 52.06 415 GLU B O 1
ATOM 2945 N N . PHE B 1 116 ? 0.309 26.584 55.349 1.00 22.96 416 PHE B N 1
ATOM 2946 C CA . PHE B 1 116 ? -0.735 26.042 54.497 1.00 31.06 416 PHE B CA 1
ATOM 2947 C C . PHE B 1 116 ? -0.338 24.912 53.565 1.00 35.78 416 PHE B C 1
ATOM 2948 O O . PHE B 1 116 ? -0.865 23.792 53.611 1.00 33.86 416 PHE B O 1
ATOM 2956 N N . LEU B 1 117 ? 0.594 25.136 52.634 1.00 34.17 417 LEU B N 1
ATOM 2957 C CA . LEU B 1 117 ? 0.745 24.142 51.565 1.00 35.20 417 LEU B CA 1
ATOM 2958 C C . LEU B 1 117 ? 1.312 22.827 52.071 1.00 30.80 417 LEU B C 1
ATOM 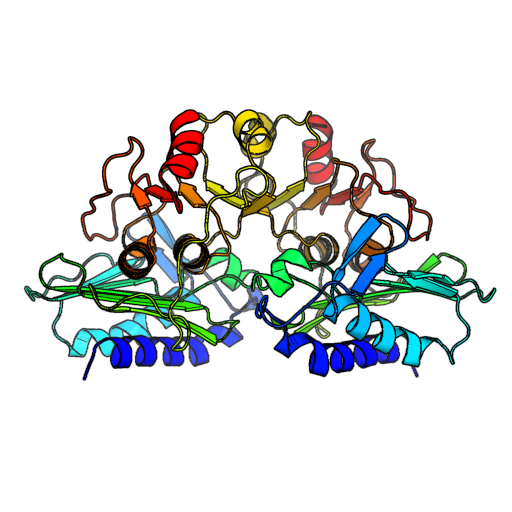2959 O O . LEU B 1 117 ? 1.263 21.836 51.347 1.00 53.48 417 LEU B O 1
ATOM 2964 N N . THR B 1 118 ? 1.823 22.864 53.280 1.00 29.32 418 THR B N 1
ATOM 2965 C CA . THR B 1 118 ? 2.423 21.739 53.972 1.00 32.13 418 THR B CA 1
ATOM 2966 C C . THR B 1 118 ? 1.443 21.187 55.000 1.00 33.11 418 THR B C 1
ATOM 2967 O O . THR B 1 118 ? 1.590 20.075 55.501 1.00 51.19 418 THR B O 1
ATOM 2971 N N . LYS B 1 119 ? 0.426 21.996 55.288 1.00 31.22 419 LYS B N 1
ATOM 2972 C CA . LYS B 1 119 ? -0.579 21.621 56.279 1.00 33.02 419 LYS B CA 1
ATOM 2973 C C . LYS B 1 119 ? 0.134 21.252 57.576 1.00 32.58 419 LYS B C 1
ATOM 2974 O O . LYS B 1 119 ? -0.179 20.255 58.218 1.00 48.59 419 LYS B O 1
ATOM 2980 N N . SER B 1 120 ? 1.116 22.081 57.885 1.00 30.68 420 SER B N 1
ATOM 2981 C CA . SER B 1 120 ? 1.937 21.968 59.075 1.00 28.50 420 SER B CA 1
ATOM 2982 C C . SER B 1 120 ? 1.499 22.953 60.155 1.00 31.64 420 SER B C 1
ATOM 2983 O O . SER B 1 120 ? 1.586 24.168 59.985 1.00 22.10 420 SER B O 1
ATOM 2986 N N . PHE B 1 121 ? 1.029 22.438 61.288 1.00 34.06 421 PHE B N 1
ATOM 2987 C CA . PHE B 1 121 ? 0.754 23.316 62.417 1.00 26.34 421 PHE B CA 1
ATOM 2988 C C . PHE B 1 121 ? 1.983 23.417 63.311 1.00 31.33 421 PHE B C 1
ATOM 2989 O O . PHE B 1 121 ? 2.360 22.415 63.927 1.00 39.74 421 PHE B O 1
ATOM 2997 N N . TYR B 1 122 ? 2.574 24.605 63.367 1.00 28.77 422 TYR B N 1
ATOM 2998 C CA . TYR B 1 122 ? 3.637 24.853 64.334 1.00 25.13 422 TYR B CA 1
ATOM 2999 C C . TYR B 1 122 ? 3.037 25.529 65.567 1.00 28.92 422 TYR B C 1
ATOM 3000 O O . TYR B 1 122 ? 2.336 26.535 65.417 1.00 38.93 422 TYR B O 1
ATOM 3009 N N . GLU B 1 123 ? 3.293 24.999 66.762 1.00 29.72 423 GLU B N 1
ATOM 3010 C CA . GLU B 1 123 ? 2.731 25.644 67.954 1.00 31.52 423 GLU B CA 1
ATOM 3011 C C . GLU B 1 123 ? 3.495 25.328 69.235 1.00 37.04 423 GLU B C 1
ATOM 3012 O O . GLU B 1 123 ? 4.243 24.363 69.360 1.00 47.96 423 GLU B O 1
ATOM 3018 N N . ALA B 1 124 ? 3.278 26.189 70.219 1.00 37.31 424 ALA B N 1
ATOM 3019 C CA . ALA B 1 124 ? 3.855 26.056 71.547 1.00 36.05 424 ALA B CA 1
ATOM 3020 C C . ALA B 1 124 ? 2.986 26.748 72.586 1.00 38.22 424 ALA B C 1
ATOM 3021 O O . ALA B 1 124 ? 2.608 27.914 72.430 1.00 28.56 424 ALA B O 1
ATOM 3023 N N . TYR B 1 125 ? 2.648 26.051 73.678 1.00 37.63 425 TYR B N 1
ATOM 3024 C CA . TYR B 1 125 ? 2.019 26.852 74.747 1.00 40.55 425 TYR B CA 1
ATOM 3025 C C . TYR B 1 125 ? 3.178 27.395 75.582 1.00 37.03 425 TYR B C 1
ATOM 3026 O O . TYR B 1 125 ? 4.116 26.622 75.820 1.00 15.43 425 TYR B O 1
ATOM 3035 N N . LYS B 1 126 ? 3.143 28.655 75.992 1.00 43.61 426 LYS B N 1
ATOM 3036 C CA . LYS B 1 126 ? 4.267 29.196 76.760 1.00 51.50 426 LYS B CA 1
ATOM 3037 C C . LYS B 1 126 ? 4.570 28.336 77.985 1.00 50.62 426 LYS B C 1
ATOM 3038 O O . LYS B 1 126 ? 3.685 28.075 78.800 1.00 55.88 426 LYS B O 1
ATOM 3044 N N . GLY B 1 127 ? 5.823 27.912 78.074 1.00 43.24 427 GLY B N 1
ATOM 3045 C CA . GLY B 1 127 ? 6.297 27.034 79.115 1.00 37.16 427 GLY B CA 1
ATOM 3046 C C . GLY B 1 127 ? 6.089 25.565 78.839 1.00 48.33 427 GLY B C 1
ATOM 3047 O O . GLY B 1 127 ? 6.650 24.712 79.540 1.00 52.91 427 GLY B O 1
ATOM 3048 N N . LYS B 1 128 ? 5.299 25.186 77.833 1.00 57.57 428 LYS B N 1
ATOM 3049 C CA . LYS B 1 128 ? 5.024 23.757 77.642 1.00 54.63 428 LYS B CA 1
ATOM 3050 C C . LYS B 1 128 ? 5.803 23.107 76.513 1.00 47.26 428 LYS B C 1
ATOM 3051 O O . LYS B 1 128 ? 5.684 21.895 76.280 1.00 24.07 428 LYS B O 1
ATOM 3057 N N . GLY B 1 129 ? 6.640 23.812 75.754 1.00 52.22 429 GLY B N 1
ATOM 3058 C CA . GLY B 1 129 ? 7.404 23.163 74.692 1.00 50.89 429 GLY B CA 1
ATOM 3059 C C . GLY B 1 129 ? 6.822 23.337 73.309 1.00 47.16 429 GLY B C 1
ATOM 3060 O O . GLY B 1 129 ? 5.624 23.592 73.167 1.00 42.43 429 GLY B O 1
ATOM 3061 N N . ALA B 1 130 ? 7.617 23.209 72.244 1.00 49.54 430 ALA B N 1
ATOM 3062 C CA . ALA B 1 130 ? 7.101 23.496 70.903 1.00 38.40 430 ALA B CA 1
ATOM 3063 C C . ALA B 1 130 ? 6.787 22.247 70.096 1.00 32.86 430 ALA B C 1
ATOM 3064 O O . ALA B 1 130 ? 7.520 21.263 70.083 1.00 41.40 430 ALA B O 1
ATOM 3066 N N . TYR B 1 131 ? 5.656 22.300 69.398 1.00 32.47 431 TYR B N 1
ATOM 3067 C CA . TYR B 1 131 ? 5.217 21.174 68.587 1.00 38.50 431 TYR B CA 1
ATOM 3068 C C . TYR B 1 131 ? 5.042 21.506 67.109 1.00 38.98 431 TYR B C 1
ATOM 3069 O O . TYR B 1 131 ? 4.787 22.651 66.739 1.00 41.94 431 TYR B O 1
ATOM 3078 N N . LEU B 1 132 ? 5.157 20.492 66.264 1.00 32.76 432 LEU B N 1
ATOM 3079 C CA . LEU B 1 132 ? 4.859 20.561 64.840 1.00 27.86 432 LEU B CA 1
ATOM 3080 C C . LEU B 1 132 ? 3.961 19.386 64.474 1.00 28.63 432 LEU B C 1
ATOM 3081 O O . LEU B 1 132 ? 4.418 18.253 64.319 1.00 37.74 432 LEU B O 1
ATOM 3086 N N . ASN B 1 133 ? 2.662 19.642 64.350 1.00 26.94 433 ASN B N 1
ATOM 3087 C CA . ASN B 1 133 ? 1.755 18.533 64.074 1.00 32.20 433 ASN B CA 1
ATOM 3088 C C . ASN B 1 133 ? 1.778 17.509 65.200 1.00 32.18 433 ASN B C 1
ATOM 3089 O O . ASN B 1 133 ? 1.618 16.307 64.951 1.00 37.11 433 ASN B O 1
ATOM 3094 N N . GLY B 1 134 ? 1.982 17.959 66.432 1.00 35.51 434 GLY B N 1
ATOM 3095 C CA . GLY B 1 134 ? 1.939 17.027 67.550 1.00 41.13 434 GLY B CA 1
ATOM 3096 C C . GLY B 1 134 ? 3.284 16.453 67.926 1.00 44.31 434 GLY B C 1
ATOM 3097 O O . GLY B 1 134 ? 3.491 16.053 69.076 1.00 66.00 434 GLY B O 1
ATOM 3098 N N . ARG B 1 135 ? 4.221 16.399 66.983 1.00 40.69 435 ARG B N 1
ATOM 3099 C CA . ARG B 1 135 ? 5.558 15.910 67.301 1.00 43.14 435 ARG B CA 1
ATOM 3100 C C . ARG B 1 135 ? 6.362 17.031 67.951 1.00 43.14 435 ARG B C 1
ATOM 3101 O O . ARG B 1 135 ? 6.380 18.150 67.431 1.00 46.98 435 ARG B O 1
ATOM 3109 N N . LYS B 1 136 ? 7.016 16.737 69.071 1.00 45.23 436 LYS B N 1
ATOM 3110 C CA . LYS B 1 136 ? 7.824 17.773 69.717 1.00 45.53 436 LYS B CA 1
ATOM 3111 C C . LYS B 1 136 ? 9.003 18.145 68.832 1.00 40.99 436 LYS B C 1
ATOM 3112 O O . LYS B 1 136 ? 9.734 17.311 68.296 1.00 54.48 436 LYS B O 1
ATOM 3118 N N . ILE B 1 137 ? 9.224 19.439 68.645 1.00 37.06 437 ILE B N 1
ATOM 3119 C CA . ILE B 1 137 ? 10.374 19.843 67.838 1.00 36.98 437 ILE B CA 1
ATOM 3120 C C . ILE B 1 137 ? 11.402 20.532 68.731 1.00 45.50 437 ILE B C 1
ATOM 3121 O O . ILE B 1 137 ? 11.084 20.897 69.864 1.00 61.34 437 ILE B O 1
ATOM 3126 N N . LYS B 1 138 ? 12.610 20.716 68.230 1.00 50.11 438 LYS B N 1
ATOM 3127 C CA . LYS B 1 138 ? 13.719 21.337 68.943 1.00 47.22 438 LYS B CA 1
ATOM 3128 C C . LYS B 1 138 ? 14.795 21.801 67.967 1.00 43.09 438 LYS B C 1
ATOM 3129 O O . LYS B 1 138 ? 15.091 21.102 66.989 1.00 50.95 438 LYS B O 1
ATOM 3135 N N . VAL B 1 139 ? 15.393 22.964 68.206 1.00 31.40 439 VAL B N 1
ATOM 3136 C CA . VAL B 1 139 ? 16.406 23.479 67.297 1.00 28.35 439 VAL B CA 1
ATOM 3137 C C . VAL B 1 139 ? 17.522 22.481 67.000 1.00 29.96 439 VAL B C 1
ATOM 3138 O O . VAL B 1 139 ? 17.753 21.530 67.735 1.00 39.30 439 VAL B O 1
ATOM 3142 N N . LYS B 1 140 ? 18.185 22.749 65.889 1.00 33.79 440 LYS B N 1
ATOM 3143 C CA . LYS B 1 140 ? 19.283 22.006 65.317 1.00 30.43 440 LYS B CA 1
ATOM 3144 C C . LYS B 1 140 ? 20.553 22.096 66.150 1.00 40.57 440 LYS B C 1
ATOM 3145 O O . LYS B 1 140 ? 20.932 23.173 66.618 1.00 49.57 440 LYS B O 1
ATOM 3151 N N . ASP B 1 141 ? 21.236 20.967 66.325 1.00 49.08 441 ASP B N 1
ATOM 3152 C CA . ASP B 1 141 ? 22.528 20.983 67.010 1.00 51.61 441 ASP B CA 1
ATOM 3153 C C . ASP B 1 141 ? 23.533 21.782 66.186 1.00 50.61 441 ASP B C 1
ATOM 3154 O O . ASP B 1 141 ? 23.608 21.573 64.975 1.00 51.59 441 ASP B O 1
ATOM 3159 N N . PHE B 1 142 ? 24.286 22.669 66.818 1.00 53.46 442 PHE B N 1
ATOM 3160 C CA . PHE B 1 142 ? 25.266 23.497 66.131 1.00 50.69 442 PHE B CA 1
ATOM 3161 C C . PHE B 1 142 ? 26.435 22.675 65.580 1.00 52.48 442 PHE B C 1
ATOM 3162 O O . PHE B 1 142 ? 26.957 21.812 66.289 1.00 61.63 442 PHE B O 1
ATOM 3170 N N . ASN B 1 143 ? 26.800 22.972 64.338 1.00 50.05 443 ASN B N 1
ATOM 3171 C CA . ASN B 1 143 ? 27.924 22.426 63.602 1.00 43.17 443 ASN B CA 1
ATOM 3172 C C . ASN B 1 143 ? 28.468 23.445 62.595 1.00 49.35 443 ASN B C 1
ATOM 3173 O O . ASN B 1 143 ? 27.827 23.795 61.607 1.00 68.94 443 ASN B O 1
ATOM 3178 N N . PRO B 1 144 ? 29.681 23.886 62.908 1.00 46.87 444 PRO B N 1
ATOM 3179 C CA . PRO B 1 144 ? 30.337 25.007 62.238 1.00 49.14 444 PRO B CA 1
ATOM 3180 C C . PRO B 1 144 ? 30.717 24.686 60.801 1.00 44.17 444 PRO B C 1
ATOM 3181 O O . PRO B 1 144 ? 30.998 25.567 59.990 1.00 37.86 444 PRO B O 1
ATOM 3185 N N . ASN B 1 145 ? 30.730 23.395 60.489 1.00 42.15 445 ASN B N 1
ATOM 3186 C CA . ASN B 1 145 ? 31.066 23.000 59.125 1.00 49.77 445 ASN B CA 1
ATOM 3187 C C . ASN B 1 145 ? 29.796 22.758 58.324 1.00 53.89 445 ASN B C 1
ATOM 3188 O O . ASN B 1 145 ? 29.829 22.302 57.186 1.00 49.81 445 ASN B O 1
ATOM 3193 N N . ASN B 1 146 ? 28.666 23.067 58.960 1.00 55.26 446 ASN B N 1
ATOM 3194 C CA . ASN B 1 146 ? 27.379 22.809 58.326 1.00 45.70 446 ASN B CA 1
ATOM 3195 C C . ASN B 1 146 ? 26.346 23.881 58.638 1.00 44.01 446 ASN B C 1
ATOM 3196 O O . ASN B 1 146 ? 25.191 23.577 58.938 1.00 29.23 446 ASN B O 1
ATOM 3201 N N . ILE B 1 147 ? 26.741 25.148 58.563 1.00 42.51 447 ILE B N 1
ATOM 3202 C CA . ILE B 1 147 ? 25.798 26.226 58.858 1.00 47.48 447 ILE B CA 1
ATOM 3203 C C . ILE B 1 147 ? 24.848 26.446 57.682 1.00 48.42 447 ILE B C 1
ATOM 3204 O O . ILE B 1 147 ? 25.266 26.607 56.535 1.00 48.30 447 ILE B O 1
ATOM 3209 N N . VAL B 1 148 ? 23.554 26.436 57.984 1.00 36.33 448 VAL B N 1
ATOM 3210 C CA . VAL B 1 148 ? 22.470 26.676 57.054 1.00 34.53 448 VAL B CA 1
ATOM 3211 C C . VAL B 1 148 ? 21.665 27.878 57.535 1.00 35.28 448 VAL B C 1
ATOM 3212 O O . VAL B 1 148 ? 21.089 27.823 58.622 1.00 34.32 448 VAL B O 1
ATOM 3216 N N . ILE B 1 149 ? 21.638 28.953 56.749 1.00 31.35 449 ILE B N 1
ATOM 3217 C CA . ILE B 1 149 ? 21.015 30.167 57.239 1.00 29.65 449 ILE B CA 1
ATOM 3218 C C . ILE B 1 149 ? 20.182 30.905 56.205 1.00 25.67 449 ILE B C 1
ATOM 3219 O O . ILE B 1 149 ? 20.293 30.727 55.002 1.00 50.24 449 ILE B O 1
ATOM 3224 N N . SER B 1 150 ? 19.364 31.779 56.763 1.00 28.67 450 SER B N 1
ATOM 3225 C CA . SER B 1 150 ? 18.572 32.744 56.038 1.00 30.92 450 SER B CA 1
ATOM 3226 C C . SER B 1 150 ? 18.856 34.130 56.597 1.00 37.29 450 SER B C 1
ATOM 3227 O O . SER B 1 150 ? 19.057 34.310 57.799 1.00 43.35 450 SER B O 1
ATOM 3230 N N . TYR B 1 151 ? 18.875 35.125 55.717 1.00 34.99 451 TYR B N 1
ATOM 3231 C CA . TYR B 1 151 ? 19.143 36.459 56.243 1.00 32.99 451 TYR B CA 1
ATOM 3232 C C . TYR B 1 151 ? 18.627 37.555 55.319 1.00 36.66 451 TYR B C 1
ATOM 3233 O O . TYR B 1 151 ? 18.418 37.370 54.126 1.00 56.31 451 TYR B O 1
ATOM 3242 N N . TYR B 1 152 ? 18.426 38.699 55.932 1.00 44.50 452 TYR B N 1
ATOM 3243 C CA . TYR B 1 152 ? 18.060 39.983 55.365 1.00 48.72 452 TYR B CA 1
ATOM 3244 C C . TYR B 1 152 ? 19.010 41.009 55.980 1.00 55.92 452 TYR B C 1
ATOM 3245 O O . TYR B 1 152 ? 18.821 41.484 57.101 1.00 61.17 452 TYR B O 1
ATOM 3254 N N . PRO B 1 153 ? 20.067 41.312 55.234 1.00 56.23 453 PRO B N 1
ATOM 3255 C CA . PRO B 1 153 ? 21.146 42.146 55.763 1.00 52.15 453 PRO B CA 1
ATOM 3256 C C . PRO B 1 153 ? 20.891 43.629 55.544 1.00 57.33 453 PRO B C 1
ATOM 3257 O O . PRO B 1 153 ? 20.230 44.041 54.596 1.00 39.34 453 PRO B O 1
ATOM 3261 N N . SER B 1 154 ? 21.435 44.430 56.454 1.00 67.13 454 SER B N 1
ATOM 3262 C CA . SER B 1 154 ? 21.466 45.873 56.250 1.00 78.96 454 SER B CA 1
ATOM 3263 C C . SER B 1 154 ? 22.543 46.162 55.215 1.00 79.48 454 SER B C 1
ATOM 3264 O O . SER B 1 154 ? 23.289 45.244 54.860 1.00 69.02 454 SER B O 1
ATOM 3267 N N . LYS B 1 155 ? 22.660 47.392 54.736 1.00 85.48 455 LYS B N 1
ATOM 3268 C CA . LYS B 1 155 ? 23.659 47.698 53.714 1.00 92.18 455 LYS B CA 1
ATOM 3269 C C . LYS B 1 155 ? 25.065 47.804 54.285 1.00 84.43 455 LYS B C 1
ATOM 3270 O O . LYS B 1 155 ? 25.826 48.671 53.852 1.00 73.81 455 LYS B O 1
ATOM 3276 N N . LYS B 1 156 ? 25.424 46.959 55.242 1.00 84.96 456 LYS B N 1
ATOM 3277 C CA . LYS B 1 156 ? 26.657 47.093 55.996 1.00 88.01 456 LYS B CA 1
ATOM 3278 C C . LYS B 1 156 ? 27.370 45.774 56.242 1.00 80.82 456 LYS B C 1
ATOM 3279 O O . LYS B 1 156 ? 28.567 45.754 56.534 1.00 76.27 456 LYS B O 1
ATOM 3285 N N . ILE B 1 157 ? 26.652 44.664 56.142 1.00 81.46 457 ILE B N 1
ATOM 3286 C CA . ILE B 1 157 ? 27.222 43.366 56.491 1.00 86.89 457 ILE B CA 1
ATOM 3287 C C . ILE B 1 157 ? 28.222 42.865 55.459 1.00 86.64 457 ILE B C 1
ATOM 3288 O O . ILE B 1 157 ? 28.077 43.066 54.253 1.00 66.15 457 ILE B O 1
ATOM 3293 N N . ASP B 1 158 ? 29.264 42.185 55.946 1.00 88.77 458 ASP B N 1
ATOM 3294 C CA . ASP B 1 158 ? 30.223 41.580 55.030 1.00 87.79 458 ASP B CA 1
ATOM 3295 C C . ASP B 1 158 ? 29.651 40.290 54.443 1.00 76.07 458 ASP B C 1
ATOM 3296 O O . ASP B 1 158 ? 29.929 39.194 54.931 1.00 71.26 458 ASP B O 1
ATOM 3301 N N . LEU B 1 159 ? 28.851 40.455 53.395 1.00 64.00 459 LEU B N 1
ATOM 3302 C CA . LEU B 1 159 ? 28.250 39.311 52.714 1.00 55.14 459 LEU B CA 1
ATOM 3303 C C . LEU B 1 159 ? 29.325 38.300 52.349 1.00 58.35 459 LEU B C 1
ATOM 3304 O O . LEU B 1 159 ? 29.119 37.091 52.446 1.00 42.62 459 LEU B O 1
ATOM 3309 N N . GLU B 1 160 ? 30.478 38.832 51.957 1.00 64.21 460 GLU B N 1
ATOM 3310 C CA . GLU B 1 160 ? 31.646 38.007 51.673 1.00 77.35 460 GLU B CA 1
ATOM 3311 C C . GLU B 1 160 ? 32.027 37.176 52.892 1.00 74.04 460 GLU B C 1
ATOM 3312 O O . GLU B 1 160 ? 32.078 35.945 52.858 1.00 70.03 460 GLU B O 1
ATOM 3318 N N . LYS B 1 161 ? 32.311 37.839 54.017 1.00 68.64 461 LYS B N 1
ATOM 3319 C CA . LYS B 1 161 ? 32.682 37.040 55.183 1.00 73.82 461 LYS B CA 1
ATOM 3320 C C . LYS B 1 161 ? 31.495 36.167 55.586 1.00 71.79 461 LYS B C 1
ATOM 3321 O O . LYS B 1 161 ? 31.687 35.002 55.931 1.00 78.59 461 LYS B O 1
ATOM 3327 N N . LEU B 1 162 ? 30.303 36.763 55.521 1.00 60.56 462 LEU B N 1
ATOM 3328 C CA . LEU B 1 162 ? 29.096 36.023 55.881 1.00 53.25 462 LEU B CA 1
ATOM 3329 C C . LEU B 1 162 ? 29.034 34.721 55.095 1.00 55.16 462 LEU B C 1
ATOM 3330 O O . LEU B 1 162 ? 28.946 33.625 55.648 1.00 58.75 462 LEU B O 1
ATOM 3335 N N . ARG B 1 163 ? 29.102 34.824 53.766 1.00 50.25 463 ARG B N 1
ATOM 3336 C CA . ARG B 1 163 ? 29.007 33.600 52.975 1.00 47.12 463 ARG B CA 1
ATOM 3337 C C . ARG B 1 163 ? 30.199 32.686 53.207 1.00 51.54 463 ARG B C 1
ATOM 3338 O O . ARG B 1 163 ? 30.162 31.500 52.874 1.00 66.37 463 ARG B O 1
ATOM 3346 N N . ASN B 1 164 ? 31.275 33.232 53.771 1.00 54.56 464 ASN B N 1
ATOM 3347 C CA . ASN B 1 164 ? 32.471 32.404 53.918 1.00 57.43 464 ASN B CA 1
ATOM 3348 C C . ASN B 1 164 ? 32.380 31.514 55.148 1.00 59.59 464 ASN B C 1
ATOM 3349 O O . ASN B 1 164 ? 33.116 30.530 55.219 1.00 63.01 464 ASN B O 1
ATOM 3354 N N . LYS B 1 165 ? 31.491 31.863 56.068 1.00 63.83 465 LYS B N 1
ATOM 3355 C CA . LYS B 1 165 ? 31.294 31.106 57.295 1.00 65.74 465 LYS B CA 1
ATOM 3356 C C . LYS B 1 165 ? 30.281 29.978 57.140 1.00 61.26 465 LYS B C 1
ATOM 3357 O O . LYS B 1 165 ? 30.487 28.868 57.639 1.00 62.07 465 LYS B O 1
ATOM 3363 N N . VAL B 1 166 ? 29.174 30.249 56.458 1.00 60.67 466 VAL B N 1
ATOM 3364 C CA . VAL B 1 166 ? 28.082 29.284 56.357 1.00 59.51 466 VAL B CA 1
ATOM 3365 C C . VAL B 1 166 ? 28.234 28.339 55.171 1.00 57.66 466 VAL B C 1
ATOM 3366 O O . VAL B 1 166 ? 28.883 28.699 54.185 1.00 50.63 466 VAL B O 1
ATOM 3370 N N . LYS B 1 167 ? 27.637 27.153 55.274 1.00 55.34 467 LYS B N 1
ATOM 3371 C CA . LYS B 1 167 ? 27.678 26.131 54.241 1.00 51.26 467 LYS B CA 1
ATOM 3372 C C . LYS B 1 167 ? 26.481 26.128 53.298 1.00 53.69 467 LYS B C 1
ATOM 3373 O O . LYS B 1 167 ? 26.604 25.660 52.159 1.00 42.49 467 LYS B O 1
ATOM 3379 N N . ARG B 1 168 ? 25.311 26.618 53.703 1.00 53.85 468 ARG B N 1
ATOM 3380 C CA . ARG B 1 168 ? 24.204 26.733 52.756 1.00 44.61 468 ARG B CA 1
ATOM 3381 C C . ARG B 1 168 ? 23.430 28.021 53.036 1.00 46.13 468 ARG B C 1
ATOM 3382 O O . ARG B 1 168 ? 23.319 28.479 54.171 1.00 41.75 468 ARG B O 1
ATOM 3390 N N . VAL B 1 169 ? 22.888 28.573 51.957 1.00 44.42 469 VAL B N 1
ATOM 3391 C CA . VAL B 1 169 ? 22.003 29.721 52.091 1.00 36.85 469 VAL B CA 1
ATOM 3392 C C . VAL B 1 169 ? 20.654 29.439 51.428 1.00 33.48 469 VAL B C 1
ATOM 3393 O O . VAL B 1 169 ? 20.562 28.778 50.392 1.00 44.46 469 VAL B O 1
ATOM 3397 N N . ARG B 1 170 ? 19.611 29.938 52.063 1.00 26.37 470 ARG B N 1
ATOM 3398 C CA . ARG B 1 170 ? 18.225 29.940 51.638 1.00 22.04 470 ARG B CA 1
ATOM 3399 C C . ARG B 1 170 ? 17.576 31.242 52.106 1.00 22.99 470 ARG B C 1
ATOM 3400 O O . ARG B 1 170 ? 17.775 31.610 53.261 1.00 36.91 470 ARG B O 1
ATOM 3408 N N . ILE B 1 171 ? 16.848 31.921 51.229 1.00 34.88 471 ILE B N 1
ATOM 3409 C CA . ILE B 1 171 ? 16.118 33.140 51.569 1.00 30.58 471 ILE B CA 1
ATOM 3410 C C . ILE B 1 171 ? 14.729 33.094 50.929 1.00 29.28 471 ILE B C 1
ATOM 3411 O O . ILE B 1 171 ? 14.635 33.153 49.709 1.00 39.25 471 ILE B O 1
ATOM 3416 N N . PHE B 1 172 ? 13.710 32.982 51.762 1.00 32.77 472 PHE B N 1
ATOM 3417 C CA . PHE B 1 172 ? 12.369 32.575 51.379 1.00 30.21 472 PHE B CA 1
ATOM 3418 C C . PHE B 1 172 ? 11.362 33.705 51.331 1.00 22.79 472 PHE B C 1
ATOM 3419 O O . PHE B 1 172 ? 10.325 33.616 50.672 1.00 31.70 472 PHE B O 1
ATOM 3427 N N . GLY B 1 173 ? 11.646 34.804 52.017 1.00 28.27 473 GLY B N 1
ATOM 3428 C CA . GLY B 1 173 ? 10.727 35.929 51.977 1.00 29.31 473 GLY B CA 1
ATOM 3429 C C . GLY B 1 173 ? 9.500 35.711 52.849 1.00 38.67 473 GLY B C 1
ATOM 3430 O O . GLY B 1 173 ? 8.391 35.990 52.389 1.00 59.79 473 GLY B O 1
ATOM 3431 N N . ALA B 1 174 ? 9.681 35.229 54.071 1.00 38.50 474 ALA B N 1
ATOM 3432 C CA . ALA B 1 174 ? 8.614 35.025 55.049 1.00 34.08 474 ALA B CA 1
ATOM 3433 C C . ALA B 1 174 ? 9.233 34.827 56.430 1.00 34.78 474 ALA B C 1
ATOM 3434 O O . ALA B 1 174 ? 9.521 33.705 56.838 1.00 51.87 474 ALA B O 1
ATOM 3436 N N . PHE B 1 175 ? 9.462 35.930 57.141 1.00 40.27 475 PHE B N 1
ATOM 3437 C CA . PHE B 1 175 ? 10.193 35.862 58.400 1.00 35.68 475 PHE B CA 1
ATOM 3438 C C . PHE B 1 175 ? 9.457 34.990 59.413 1.00 30.08 475 PHE B C 1
ATOM 3439 O O . PHE B 1 175 ? 10.041 34.112 60.048 1.00 28.69 475 PHE B O 1
ATOM 3447 N N . GLY B 1 176 ? 8.161 35.240 59.546 1.00 25.63 476 GLY B N 1
ATOM 3448 C CA . GLY B 1 176 ? 7.320 34.455 60.422 1.00 27.24 476 GLY B CA 1
ATOM 3449 C C . GLY B 1 176 ? 7.508 32.963 60.273 1.00 30.90 476 GLY B C 1
ATOM 3450 O O . GLY B 1 176 ? 7.700 32.278 61.275 1.00 32.12 476 GLY B O 1
ATOM 3451 N N . LEU B 1 177 ? 7.470 32.442 59.049 1.00 34.90 477 LEU B N 1
ATOM 3452 C CA . LEU B 1 177 ? 7.558 30.980 58.875 1.00 23.98 477 LEU B CA 1
ATOM 3453 C C . LEU B 1 177 ? 9.016 30.566 58.862 1.00 25.17 477 LEU B C 1
ATOM 3454 O O . LEU B 1 177 ? 9.411 29.488 59.305 1.00 32.54 477 LEU B O 1
ATOM 3459 N N . GLU B 1 178 ? 9.878 31.457 58.370 1.00 28.52 478 GLU B N 1
ATOM 3460 C CA . GLU B 1 178 ? 11.306 31.150 58.425 1.00 28.89 478 GLU B CA 1
ATOM 3461 C C . GLU B 1 178 ? 11.745 30.923 59.872 1.00 34.03 478 GLU B C 1
ATOM 3462 O O . GLU B 1 178 ? 12.449 29.943 60.116 1.00 28.72 478 GLU B O 1
ATOM 3468 N N . MET B 1 179 ? 11.333 31.791 60.791 1.00 26.11 479 MET B N 1
ATOM 3469 C CA . MET B 1 179 ? 11.554 31.591 62.223 1.00 35.12 479 MET B CA 1
ATOM 3470 C C . MET B 1 179 ? 11.248 30.156 62.632 1.00 30.36 479 MET B C 1
ATOM 3471 O O . MET B 1 179 ? 12.059 29.462 63.257 1.00 26.80 479 MET B O 1
ATOM 3476 N N . CYS B 1 180 ? 10.085 29.596 62.271 1.00 19.88 480 CYS B N 1
ATOM 3477 C CA . CYS B 1 180 ? 9.853 28.217 62.690 1.00 20.04 480 CYS B CA 1
ATOM 3478 C C . CYS B 1 180 ? 10.796 27.228 62.012 1.00 26.72 480 CYS B C 1
ATOM 3479 O O . CYS B 1 180 ? 10.805 26.052 62.388 1.00 26.16 480 CYS B O 1
ATOM 3482 N N . TYR B 1 181 ? 11.565 27.657 61.024 1.00 34.02 481 TYR B N 1
ATOM 3483 C CA . TYR B 1 181 ? 12.527 26.779 60.363 1.00 31.23 481 TYR B CA 1
ATOM 3484 C C . TYR B 1 181 ? 13.717 26.516 61.266 1.00 34.30 481 TYR B C 1
ATOM 3485 O O . TYR B 1 181 ? 14.313 25.431 61.238 1.00 20.03 481 TYR B O 1
ATOM 3494 N N . VAL B 1 182 ? 14.044 27.514 62.090 1.00 40.02 482 VAL B N 1
ATOM 3495 C CA . VAL B 1 182 ? 15.045 27.305 63.128 1.00 40.37 482 VAL B CA 1
ATOM 3496 C C . VAL B 1 182 ? 14.441 26.475 64.266 1.00 39.43 482 VAL B C 1
ATOM 3497 O O . VAL B 1 182 ? 15.069 25.547 64.763 1.00 31.51 482 VAL B O 1
ATOM 3501 N N . ALA B 1 183 ? 13.227 26.879 64.627 1.00 37.65 483 ALA B N 1
ATOM 3502 C CA . ALA B 1 183 ? 12.485 26.171 65.661 1.00 32.05 483 ALA B CA 1
ATOM 3503 C C . ALA B 1 183 ? 12.490 24.674 65.384 1.00 34.39 483 ALA B C 1
ATOM 3504 O O . ALA B 1 183 ? 12.724 23.875 66.289 1.00 31.08 483 ALA B O 1
ATOM 3506 N N . LYS B 1 184 ? 12.243 24.288 64.131 1.00 36.86 484 LYS B N 1
ATOM 3507 C CA . LYS B 1 184 ? 12.065 22.865 63.828 1.00 37.35 484 LYS B CA 1
ATOM 3508 C C . LYS B 1 184 ? 13.398 22.205 63.509 1.00 35.43 484 LYS B C 1
ATOM 3509 O O . LYS B 1 184 ? 13.497 20.983 63.388 1.00 45.74 484 LYS B O 1
ATOM 3515 N N . GLY B 1 185 ? 14.445 23.017 63.388 1.00 36.13 485 GLY B N 1
ATOM 3516 C CA . GLY B 1 185 ? 15.769 22.446 63.244 1.00 35.91 485 GLY B CA 1
ATOM 3517 C C . GLY B 1 185 ? 16.271 22.316 61.831 1.00 33.74 485 GLY B C 1
ATOM 3518 O O . GLY B 1 185 ? 17.140 21.469 61.588 1.00 41.27 485 GLY B O 1
ATOM 3519 N N . THR B 1 186 ? 15.764 23.131 60.908 1.00 30.06 486 THR B N 1
ATOM 3520 C CA . THR B 1 186 ? 16.260 23.037 59.532 1.00 32.24 486 THR B CA 1
ATOM 3521 C C . THR B 1 186 ? 17.385 24.026 59.258 1.00 32.86 486 THR B C 1
ATOM 3522 O O . THR B 1 186 ? 18.416 23.666 58.691 1.00 38.93 486 THR B O 1
ATOM 3526 N N . LEU B 1 187 ? 17.176 25.273 59.662 1.00 30.75 487 LEU B N 1
ATOM 3527 C CA . LEU B 1 187 ? 18.194 26.299 59.595 1.00 30.00 487 LEU B CA 1
ATOM 3528 C C . LEU B 1 187 ? 18.792 26.587 60.980 1.00 32.33 487 LEU B C 1
ATOM 3529 O O . LEU B 1 187 ? 18.101 26.536 61.994 1.00 30.89 487 LEU B O 1
ATOM 3534 N N . ASP B 1 188 ? 20.077 26.907 60.937 1.00 31.62 488 ASP B N 1
ATOM 3535 C CA . ASP B 1 188 ? 20.824 27.267 62.132 1.00 34.71 488 ASP B CA 1
ATOM 3536 C C . ASP B 1 188 ? 20.335 28.614 62.635 1.00 37.98 488 ASP B C 1
ATOM 3537 O O . ASP B 1 188 ? 20.409 28.888 63.829 1.00 45.65 488 ASP B O 1
ATOM 3542 N N . ALA B 1 189 ? 19.829 29.422 61.705 1.00 33.18 489 ALA B N 1
ATOM 3543 C CA . ALA B 1 189 ? 19.322 30.729 62.093 1.00 28.82 489 ALA B CA 1
ATOM 3544 C C . ALA B 1 189 ? 18.818 31.553 60.913 1.00 32.52 489 ALA B C 1
ATOM 3545 O O . ALA B 1 189 ? 19.145 31.344 59.751 1.00 45.63 489 ALA B O 1
ATOM 3547 N N . VAL B 1 190 ? 18.000 32.518 61.300 1.00 30.38 490 VAL B N 1
ATOM 3548 C CA . VAL B 1 190 ? 17.493 33.553 60.423 1.00 39.59 490 VAL B CA 1
ATOM 3549 C C . VAL B 1 190 ? 17.608 34.890 61.150 1.00 45.86 490 VAL B C 1
ATOM 3550 O O . VAL B 1 190 ? 17.439 34.924 62.372 1.00 59.21 490 VAL B O 1
ATOM 3554 N N . PHE B 1 191 ? 17.898 35.970 60.436 1.00 49.12 491 PHE B N 1
ATOM 3555 C CA . PHE B 1 191 ? 17.971 37.282 61.077 1.00 44.46 491 PHE B CA 1
ATOM 3556 C C . PHE B 1 191 ? 17.566 38.393 60.116 1.00 49.61 491 PHE B C 1
ATOM 3557 O O . PHE B 1 191 ? 17.616 38.217 58.899 1.00 47.83 491 PHE B O 1
ATOM 3565 N N . ASP B 1 192 ? 17.191 39.535 60.684 1.00 51.20 492 ASP B N 1
ATOM 3566 C CA . ASP B 1 192 ? 16.831 40.707 59.896 1.00 47.01 492 ASP B CA 1
ATOM 3567 C C . ASP B 1 192 ? 17.358 41.988 60.541 1.00 49.21 492 ASP B C 1
ATOM 3568 O O . ASP B 1 192 ? 16.691 42.553 61.409 1.00 50.10 492 ASP B O 1
ATOM 3573 N N . VAL B 1 193 ? 18.533 42.425 60.097 1.00 45.76 493 VAL B N 1
ATOM 3574 C CA . VAL B 1 193 ? 19.127 43.660 60.584 1.00 38.62 493 VAL B CA 1
ATOM 3575 C C . VAL B 1 193 ? 18.933 44.780 59.575 1.00 52.76 493 VAL B C 1
ATOM 3576 O O . VAL B 1 193 ? 19.618 45.799 59.641 1.00 76.80 493 VAL B O 1
ATOM 3580 N N . ARG B 1 194 ? 18.001 44.602 58.648 1.00 62.01 494 ARG B N 1
ATOM 3581 C CA . ARG B 1 194 ? 17.601 45.648 57.710 1.00 68.40 494 ARG B CA 1
ATOM 3582 C C . ARG B 1 194 ? 16.208 46.130 58.122 1.00 79.51 494 ARG B C 1
ATOM 3583 O O . ARG B 1 194 ? 15.249 45.895 57.396 1.00 98.60 494 ARG B O 1
ATOM 3591 N N . PRO B 1 195 ? 16.149 46.801 59.256 1.00 79.09 495 PRO B N 1
ATOM 3592 C CA . PRO B 1 195 ? 15.008 46.947 60.155 1.00 80.19 495 PRO B CA 1
ATOM 3593 C C . PRO B 1 195 ? 13.657 46.914 59.443 1.00 76.84 495 PRO B C 1
ATOM 3594 O O . PRO B 1 195 ? 13.146 47.948 59.011 1.00 95.77 495 PRO B O 1
ATOM 3598 N N . LYS B 1 196 ? 13.084 45.715 59.304 1.00 61.93 496 LYS B N 1
ATOM 3599 C CA . LYS B 1 196 ? 11.842 45.599 58.549 1.00 46.66 496 LYS B CA 1
ATOM 3600 C C . LYS B 1 196 ? 10.757 44.801 59.250 1.00 36.97 496 LYS B C 1
ATOM 3601 O O . LYS B 1 196 ? 9.571 45.138 59.126 1.00 38.21 496 LYS B O 1
ATOM 3607 N N . VAL B 1 197 ? 11.107 43.730 59.964 1.00 32.84 497 VAL B N 1
ATOM 3608 C CA . VAL B 1 197 ? 10.018 42.954 60.565 1.00 37.66 497 VAL B CA 1
ATOM 3609 C C . VAL B 1 197 ? 9.309 43.839 61.588 1.00 42.35 497 VAL B C 1
ATOM 3610 O O . VAL B 1 197 ? 9.959 44.719 62.149 1.00 47.80 497 VAL B O 1
ATOM 3614 N N . ARG B 1 198 ? 8.028 43.598 61.792 1.00 43.99 498 ARG B N 1
ATOM 3615 C CA . ARG B 1 198 ? 7.254 44.248 62.846 1.00 43.43 498 ARG B CA 1
ATOM 3616 C C . ARG B 1 198 ? 6.796 43.180 63.836 1.00 46.91 498 ARG B C 1
ATOM 3617 O O . ARG B 1 198 ? 7.116 42.008 63.648 1.00 39.73 498 ARG B O 1
ATOM 3625 N N . ALA B 1 199 ? 6.068 43.546 64.881 1.00 54.83 499 ALA B N 1
ATOM 3626 C CA . ALA B 1 199 ? 5.642 42.579 65.889 1.00 48.26 499 ALA B CA 1
ATOM 3627 C C . ALA B 1 199 ? 4.768 41.488 65.279 1.00 43.93 499 ALA B C 1
ATOM 3628 O O . ALA B 1 199 ? 4.951 40.303 65.556 1.00 47.01 499 ALA B O 1
ATOM 3630 N N . VAL B 1 200 ? 3.822 41.907 64.449 1.00 41.82 500 VAL B N 1
ATOM 3631 C CA . VAL B 1 200 ? 2.878 41.025 63.778 1.00 33.92 500 VAL B CA 1
ATOM 3632 C C . VAL B 1 200 ? 3.593 39.885 63.066 1.00 37.17 500 VAL B C 1
ATOM 3633 O O . VAL B 1 200 ? 3.089 38.766 62.929 1.00 44.51 500 VAL B O 1
ATOM 3637 N N . ASP B 1 201 ? 4.812 40.144 62.600 1.00 34.55 501 ASP B N 1
ATOM 3638 C CA . ASP B 1 201 ? 5.564 39.138 61.864 1.00 43.00 501 ASP B CA 1
ATOM 3639 C C . ASP B 1 201 ? 6.194 38.079 62.753 1.00 46.67 501 ASP B C 1
ATOM 3640 O O . ASP B 1 201 ? 6.486 36.968 62.296 1.00 41.86 501 ASP B O 1
ATOM 3645 N N . ILE B 1 202 ? 6.450 38.335 64.034 1.00 48.13 502 ILE B N 1
ATOM 3646 C CA . ILE B 1 202 ? 7.250 37.388 64.806 1.00 41.60 502 ILE B CA 1
ATOM 3647 C C . ILE B 1 202 ? 6.638 36.959 66.127 1.00 43.99 502 ILE B C 1
ATOM 3648 O O . ILE B 1 202 ? 7.204 36.093 66.802 1.00 49.30 502 ILE B O 1
ATOM 3653 N N . ALA B 1 203 ? 5.520 37.558 66.513 1.00 38.12 503 ALA B N 1
ATOM 3654 C CA . ALA B 1 203 ? 4.889 37.209 67.780 1.00 29.17 503 ALA B CA 1
ATOM 3655 C C . ALA B 1 203 ? 4.645 35.716 67.899 1.00 34.22 503 ALA B C 1
ATOM 3656 O O . ALA B 1 203 ? 5.136 35.067 68.822 1.00 46.07 503 ALA B O 1
ATOM 3658 N N . SER B 1 204 ? 3.879 35.116 66.988 1.00 40.28 504 SER B N 1
ATOM 3659 C CA . SER B 1 204 ? 3.540 33.698 67.179 1.00 35.75 504 SER B CA 1
ATOM 3660 C C . SER B 1 204 ? 4.778 32.821 67.189 1.00 29.57 504 SER B C 1
ATOM 3661 O O . SER B 1 204 ? 4.950 31.879 67.958 1.00 41.94 504 SER B O 1
ATOM 3664 N N . SER B 1 205 ? 5.718 33.110 66.294 1.00 34.58 505 SER B N 1
ATOM 3665 C CA . SER B 1 205 ? 6.887 32.244 66.177 1.00 31.70 505 SER B CA 1
ATOM 3666 C C . SER B 1 205 ? 7.969 32.601 67.176 1.00 26.26 505 SER B C 1
ATOM 3667 O O . SER B 1 205 ? 8.930 31.845 67.354 1.00 37.17 505 SER B O 1
ATOM 3670 N N . TYR B 1 206 ? 7.816 33.755 67.823 1.00 25.91 506 TYR B N 1
ATOM 3671 C CA . TYR B 1 206 ? 8.707 34.082 68.939 1.00 34.16 506 TYR B CA 1
ATOM 3672 C C . TYR B 1 206 ? 8.542 33.003 70.010 1.00 39.05 506 TYR B C 1
ATOM 3673 O O . TYR B 1 206 ? 9.475 32.373 70.499 1.00 38.16 506 TYR B O 1
ATOM 3682 N N . ILE B 1 207 ? 7.273 32.785 70.360 1.00 35.44 507 ILE B N 1
ATOM 3683 C CA . ILE B 1 207 ? 6.915 31.801 71.369 1.00 29.03 507 ILE B CA 1
ATOM 3684 C C . ILE B 1 207 ? 7.359 30.403 70.978 1.00 33.87 507 ILE B C 1
ATOM 3685 O O . ILE B 1 207 ? 8.051 29.719 71.723 1.00 48.92 507 ILE B O 1
ATOM 3690 N N . ILE B 1 208 ? 6.938 30.001 69.786 1.00 42.57 508 ILE B N 1
ATOM 3691 C CA . ILE B 1 208 ? 7.303 28.680 69.275 1.00 38.60 508 ILE B CA 1
ATOM 3692 C C . ILE B 1 208 ? 8.812 28.501 69.323 1.00 35.51 508 ILE B C 1
ATOM 3693 O O . ILE B 1 208 ? 9.300 27.465 69.769 1.00 42.30 508 ILE B O 1
ATOM 3698 N N . CYS B 1 209 ? 9.561 29.507 68.887 1.00 36.45 509 CYS B N 1
ATOM 3699 C CA . CYS B 1 209 ? 11.017 29.421 68.834 1.00 33.60 509 CYS B CA 1
ATOM 3700 C C . CYS B 1 209 ? 11.645 29.334 70.215 1.00 42.42 509 CYS B C 1
ATOM 3701 O O . CYS B 1 209 ? 12.540 28.517 70.438 1.00 42.96 509 CYS B O 1
ATOM 3704 N N . LYS B 1 210 ? 11.184 30.160 71.149 1.00 45.40 510 LYS B N 1
ATOM 3705 C CA . LYS B 1 210 ? 11.653 30.075 72.530 1.00 45.24 510 LYS B CA 1
ATOM 3706 C C . LYS B 1 210 ? 11.478 28.669 73.105 1.00 39.83 510 LYS B C 1
ATOM 3707 O O . LYS B 1 210 ? 12.402 28.121 73.707 1.00 47.36 510 LYS B O 1
ATOM 3713 N N . GLU B 1 211 ? 10.294 28.086 72.929 1.00 27.40 511 GLU B N 1
ATOM 3714 C CA . GLU B 1 211 ? 10.006 26.763 73.457 1.00 26.27 511 GLU B CA 1
ATOM 3715 C C . GLU B 1 211 ? 10.804 25.695 72.714 1.00 31.66 511 GLU B C 1
ATOM 3716 O O . GLU B 1 211 ? 10.830 24.558 73.186 1.00 47.43 511 GLU B O 1
ATOM 3722 N N . ALA B 1 212 ? 11.418 26.074 71.599 1.00 33.77 512 ALA B N 1
ATOM 3723 C CA . ALA B 1 212 ? 12.239 25.156 70.816 1.00 39.39 512 ALA B CA 1
ATOM 3724 C C . ALA B 1 212 ? 13.709 25.246 71.221 1.00 40.98 512 ALA B C 1
ATOM 3725 O O . ALA B 1 212 ? 14.518 24.462 70.724 1.00 49.85 512 ALA B O 1
ATOM 3727 N N . GLY B 1 213 ? 14.015 26.185 72.106 1.00 46.43 513 GLY B N 1
ATOM 3728 C CA . GLY B 1 213 ? 15.325 26.386 72.683 1.00 48.06 513 GLY B CA 1
ATOM 3729 C C . GLY B 1 213 ? 16.190 27.358 71.910 1.00 47.28 513 GLY B C 1
ATOM 3730 O O . GLY B 1 213 ? 17.423 27.317 71.939 1.00 53.06 513 GLY B O 1
ATOM 3731 N N . ALA B 1 214 ? 15.555 28.272 71.181 1.00 42.80 514 ALA B N 1
ATOM 3732 C CA . ALA B 1 214 ? 16.341 29.194 70.370 1.00 44.69 514 ALA B CA 1
ATOM 3733 C C . ALA B 1 214 ? 16.733 30.429 71.173 1.00 51.50 514 ALA B C 1
ATOM 3734 O O . ALA B 1 214 ? 16.090 30.758 72.170 1.00 63.35 514 ALA B O 1
ATOM 3736 N N . LEU B 1 215 ? 17.784 31.104 70.720 1.00 53.88 515 LEU B N 1
ATOM 3737 C CA . LEU B 1 215 ? 18.158 32.397 71.283 1.00 50.03 515 LEU B CA 1
ATOM 3738 C C . LEU B 1 215 ? 17.529 33.473 70.398 1.00 48.26 515 LEU B C 1
ATOM 3739 O O . LEU B 1 215 ? 17.641 33.372 69.174 1.00 53.59 515 LEU B O 1
ATOM 3744 N N . ILE B 1 216 ? 16.877 34.458 71.001 1.00 48.22 516 ILE B N 1
ATOM 3745 C CA . ILE B 1 216 ? 16.280 35.543 70.219 1.00 43.64 516 ILE B CA 1
ATOM 3746 C C . ILE B 1 216 ? 16.724 36.890 70.779 1.00 52.15 516 ILE B C 1
ATOM 3747 O O . ILE B 1 216 ? 16.368 37.284 71.890 1.00 61.32 516 ILE B O 1
ATOM 3752 N N . THR B 1 217 ? 17.529 37.574 69.973 1.00 48.28 517 THR B N 1
ATOM 3753 C CA . THR B 1 217 ? 18.193 38.789 70.401 1.00 46.75 517 THR B CA 1
ATOM 3754 C C . THR B 1 217 ? 18.024 39.913 69.387 1.00 47.84 517 THR B C 1
ATOM 3755 O O . THR B 1 217 ? 17.422 39.704 68.337 1.00 54.91 517 THR B O 1
ATOM 3759 N N . ASP B 1 218 ? 18.574 41.067 69.735 1.00 48.12 518 ASP B N 1
ATOM 3760 C CA . ASP B 1 218 ? 18.667 42.229 68.863 1.00 45.78 518 ASP B CA 1
ATOM 3761 C C . ASP B 1 218 ? 20.117 42.364 68.395 1.00 47.74 518 ASP B C 1
ATOM 3762 O O . ASP B 1 218 ? 20.927 41.499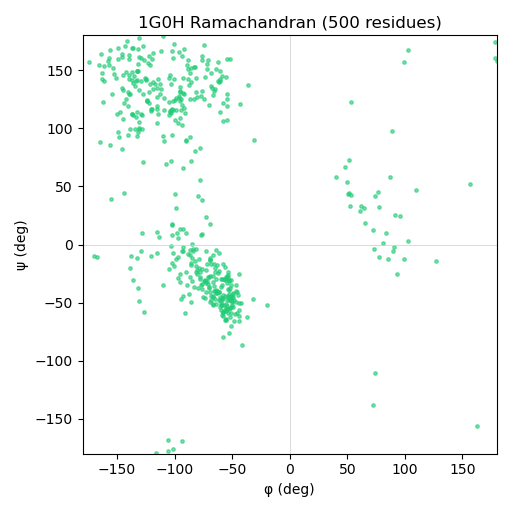 68.744 1.00 46.06 518 ASP B O 1
ATOM 3767 N N . GLU B 1 219 ? 20.426 43.401 67.630 1.00 48.70 519 GLU B N 1
ATOM 3768 C CA . GLU B 1 219 ? 21.762 43.587 67.077 1.00 55.75 519 GLU B CA 1
ATOM 3769 C C . GLU B 1 219 ? 22.853 43.449 68.131 1.00 62.11 519 GLU B C 1
ATOM 3770 O O . GLU B 1 219 ? 23.895 42.840 67.888 1.00 84.63 519 GLU B O 1
ATOM 3776 N N . ASN B 1 220 ? 22.656 44.013 69.320 1.00 61.80 520 ASN B N 1
ATOM 3777 C CA . ASN B 1 220 ? 23.738 43.959 70.301 1.00 64.79 520 ASN B CA 1
ATOM 3778 C C . ASN B 1 220 ? 23.916 42.563 70.873 1.00 62.61 520 ASN B C 1
ATOM 3779 O O . ASN B 1 220 ? 24.852 42.322 71.638 1.00 81.22 520 ASN B O 1
ATOM 3784 N N . GLY B 1 221 ? 23.025 41.643 70.517 1.00 56.17 521 GLY B N 1
ATOM 3785 C CA . GLY B 1 221 ? 23.082 40.315 71.121 1.00 56.55 521 GLY B CA 1
ATOM 3786 C C . GLY B 1 221 ? 22.353 40.329 72.457 1.00 54.35 521 GLY B C 1
ATOM 3787 O O . GLY B 1 221 ? 22.407 39.383 73.236 1.00 59.20 521 GLY B O 1
ATOM 3788 N N . ASP B 1 222 ? 21.653 41.431 72.713 1.00 55.72 522 ASP B N 1
ATOM 3789 C CA . ASP B 1 222 ? 20.891 41.558 73.952 1.00 65.78 522 ASP B CA 1
ATOM 3790 C C . ASP B 1 222 ? 19.488 40.990 73.765 1.00 64.50 522 ASP B C 1
ATOM 3791 O O . ASP B 1 222 ? 18.906 41.157 72.696 1.00 76.19 522 ASP B O 1
ATOM 3796 N N . GLU B 1 223 ? 18.972 40.328 74.786 1.00 64.46 523 GLU B N 1
ATOM 3797 C CA . GLU B 1 223 ? 17.684 39.655 74.764 1.00 66.73 523 GLU B CA 1
ATOM 3798 C C . GLU B 1 223 ? 16.587 40.465 74.097 1.00 66.52 523 GLU B C 1
ATOM 3799 O O . GLU B 1 223 ? 16.228 41.586 74.459 1.00 65.53 523 GLU B O 1
ATOM 3805 N N . LEU B 1 224 ? 15.997 39.884 73.041 1.00 65.87 524 LEU B N 1
ATOM 3806 C CA . LEU B 1 224 ? 14.977 40.686 72.369 1.00 57.68 524 LEU B CA 1
ATOM 3807 C C . LEU B 1 224 ? 13.781 40.872 73.303 1.00 55.73 524 LEU B C 1
ATOM 3808 O O . LEU B 1 224 ? 13.247 39.921 73.864 1.00 50.44 524 LEU B O 1
ATOM 3813 N N . LYS B 1 225 ? 13.423 42.135 73.423 1.00 52.81 525 LYS B N 1
ATOM 3814 C CA . LYS B 1 225 ? 12.233 42.619 74.091 1.00 60.38 525 LYS B CA 1
ATOM 3815 C C . LYS B 1 225 ? 11.453 43.458 73.088 1.00 55.88 525 LYS B C 1
ATOM 3816 O O . LYS B 1 225 ? 11.999 44.410 72.522 1.00 72.45 525 LYS B O 1
ATOM 3822 N N . PHE B 1 226 ? 10.190 43.126 72.831 1.00 45.99 526 PHE B N 1
ATOM 3823 C CA . PHE B 1 226 ? 9.490 43.917 71.816 1.00 40.92 526 PHE B CA 1
ATOM 3824 C C . PHE B 1 226 ? 8.112 44.334 72.307 1.00 45.21 526 PHE B C 1
ATOM 3825 O O . PHE B 1 226 ? 7.499 43.608 73.090 1.00 62.15 526 PHE B O 1
ATOM 3833 N N . ASP B 1 227 ? 7.644 45.487 71.838 1.00 45.36 527 ASP B N 1
ATOM 3834 C CA . ASP B 1 227 ? 6.304 45.931 72.205 1.00 50.42 527 ASP B CA 1
ATOM 3835 C C . ASP B 1 227 ? 5.283 45.475 71.164 1.00 48.32 527 ASP B C 1
ATOM 3836 O O . ASP B 1 227 ? 5.562 45.450 69.965 1.00 60.00 527 ASP B O 1
ATOM 3841 N N . LEU B 1 228 ? 4.106 45.116 71.658 1.00 45.52 528 LEU B N 1
ATOM 3842 C CA . LEU B 1 228 ? 3.011 44.618 70.849 1.00 44.24 528 LEU B CA 1
ATOM 3843 C C . LEU B 1 228 ? 2.225 45.753 70.200 1.00 56.16 528 LEU B C 1
ATOM 3844 O O . LEU B 1 228 ? 1.163 46.136 70.685 1.00 60.58 528 LEU B O 1
ATOM 3849 N N . ASN B 1 229 ? 2.785 46.244 69.106 1.00 67.72 529 ASN B N 1
ATOM 3850 C CA . ASN B 1 229 ? 2.171 47.236 68.236 1.00 70.07 529 ASN B CA 1
ATOM 3851 C C . ASN B 1 229 ? 2.224 46.764 66.786 1.00 69.99 529 ASN B C 1
ATOM 3852 O O . ASN B 1 229 ? 3.012 45.887 66.419 1.00 49.47 529 ASN B O 1
ATOM 3857 N N . ALA B 1 230 ? 1.371 47.336 65.935 1.00 72.18 530 ALA B N 1
ATOM 3858 C CA . ALA B 1 230 ? 1.478 46.956 64.523 1.00 80.35 530 ALA B CA 1
ATOM 3859 C C . ALA B 1 230 ? 2.271 48.048 63.804 1.00 91.00 530 ALA B C 1
ATOM 3860 O O . ALA B 1 230 ? 2.057 48.323 62.626 1.00 118.09 530 ALA B O 1
ATOM 3862 N N . THR B 1 231 ? 3.184 48.657 64.557 1.00 87.04 531 THR B N 1
ATOM 3863 C CA . THR B 1 231 ? 4.022 49.749 64.082 1.00 86.55 531 THR B CA 1
ATOM 3864 C C . THR B 1 231 ? 5.470 49.564 64.522 1.00 85.72 531 THR B C 1
ATOM 3865 O O . THR B 1 231 ? 5.759 48.711 65.366 1.00 93.68 531 THR B O 1
ATOM 3869 N N . ASP B 1 232 ? 6.379 50.354 63.972 1.00 81.47 532 ASP B N 1
ATOM 3870 C CA . ASP B 1 232 ? 7.801 50.324 64.292 1.00 82.65 532 ASP B CA 1
ATOM 3871 C C . ASP B 1 232 ? 8.368 48.911 64.152 1.00 79.29 532 ASP B C 1
ATOM 3872 O O . ASP B 1 232 ? 7.868 47.994 64.805 1.00 71.10 532 ASP B O 1
ATOM 3877 N N . ARG B 1 233 ? 9.387 48.782 63.308 1.00 77.23 533 ARG B N 1
ATOM 3878 C CA . ARG B 1 233 ? 10.043 47.523 62.985 1.00 65.75 533 ARG B CA 1
ATOM 3879 C C . ARG B 1 233 ? 11.291 47.314 63.839 1.00 53.72 533 ARG B C 1
ATOM 3880 O O . ARG B 1 233 ? 11.752 48.262 64.471 1.00 47.26 533 ARG B O 1
ATOM 3888 N N . LEU B 1 234 ? 11.799 46.084 63.842 1.00 50.71 534 LEU B N 1
ATOM 3889 C CA . LEU B 1 234 ? 12.858 45.705 64.759 1.00 52.55 534 LEU B CA 1
ATOM 3890 C C . LEU B 1 234 ? 13.890 44.724 64.210 1.00 54.80 534 LEU B C 1
ATOM 3891 O O . LEU B 1 234 ? 13.597 43.827 63.430 1.00 69.20 534 LEU B O 1
ATOM 3896 N N . ASN B 1 235 ? 15.107 44.947 64.685 1.00 50.94 535 ASN B N 1
ATOM 3897 C CA . ASN B 1 235 ? 16.262 44.099 64.494 1.00 53.50 535 ASN B CA 1
ATOM 3898 C C . ASN B 1 235 ? 16.097 42.808 65.289 1.00 52.67 535 ASN B C 1
ATOM 3899 O O . ASN B 1 235 ? 15.963 42.846 66.514 1.00 71.06 535 ASN B O 1
ATOM 3904 N N . ILE B 1 236 ? 16.103 41.664 64.616 1.00 42.56 536 ILE B N 1
ATOM 3905 C CA . ILE B 1 236 ? 15.955 40.422 65.384 1.00 31.56 536 ILE B CA 1
ATOM 3906 C C . ILE B 1 236 ? 16.926 39.375 64.863 1.00 36.00 536 ILE B C 1
ATOM 3907 O O . ILE B 1 236 ? 17.166 39.291 63.658 1.00 45.90 536 ILE B O 1
ATOM 3912 N N . ILE B 1 237 ? 17.484 38.609 65.786 1.00 32.49 537 ILE B N 1
ATOM 3913 C CA . ILE B 1 237 ? 18.412 37.530 65.505 1.00 22.79 537 ILE B CA 1
ATOM 3914 C C . ILE B 1 237 ? 17.931 36.266 66.200 1.00 34.27 537 ILE B C 1
ATOM 3915 O O . ILE B 1 237 ? 18.136 36.092 67.398 1.00 59.86 537 ILE B O 1
ATOM 3920 N N . VAL B 1 238 ? 17.278 35.387 65.439 1.00 38.54 538 VAL B N 1
ATOM 3921 C CA . VAL B 1 238 ? 16.917 34.104 66.056 1.00 32.66 538 VAL B CA 1
ATOM 3922 C C . VAL B 1 238 ? 17.976 33.093 65.628 1.00 31.17 538 VAL B C 1
ATOM 3923 O O . VAL B 1 238 ? 18.263 32.943 64.439 1.00 38.24 538 VAL B O 1
ATOM 3927 N N . ALA B 1 239 ? 18.571 32.437 66.616 1.00 29.48 539 ALA B N 1
ATOM 3928 C CA . ALA B 1 239 ? 19.634 31.476 66.361 1.00 19.60 539 ALA B CA 1
ATOM 3929 C C . ALA B 1 239 ? 19.441 30.233 67.220 1.00 27.28 539 ALA B C 1
ATOM 3930 O O . ALA B 1 239 ? 18.607 30.187 68.120 1.00 38.47 539 ALA B O 1
ATOM 3932 N N . ASN B 1 240 ? 20.225 29.212 66.907 1.00 29.11 540 ASN B N 1
ATOM 3933 C CA . ASN B 1 240 ? 20.059 27.913 67.535 1.00 32.20 540 ASN B CA 1
ATOM 3934 C C . ASN B 1 240 ? 21.096 27.724 68.633 1.00 38.93 540 ASN B C 1
ATOM 3935 O O . ASN B 1 240 ? 20.955 26.860 69.490 1.00 33.43 540 ASN B O 1
ATOM 3940 N N . SER B 1 241 ? 22.149 28.541 68.561 1.00 40.38 541 SER B N 1
ATOM 3941 C CA . SER B 1 241 ? 23.213 28.441 69.549 1.00 33.41 541 SER B CA 1
ATOM 3942 C C . SER B 1 241 ? 23.992 29.746 69.642 1.00 44.16 541 SER B C 1
ATOM 3943 O O . SER B 1 241 ? 24.052 30.543 68.711 1.00 46.79 541 SER B O 1
ATOM 3946 N N . LYS B 1 242 ? 24.584 29.936 70.816 1.00 53.47 542 LYS B N 1
ATOM 3947 C CA . LYS B 1 242 ? 25.420 31.095 71.075 1.00 56.12 542 LYS B CA 1
ATOM 3948 C C . LYS B 1 242 ? 26.447 31.263 69.963 1.00 45.44 542 LYS B C 1
ATOM 3949 O O . LYS B 1 242 ? 26.622 32.355 69.424 1.00 50.10 542 LYS B O 1
ATOM 3955 N N . GLU B 1 243 ? 27.125 30.168 69.627 1.00 40.34 543 GLU B N 1
ATOM 3956 C CA . GLU B 1 243 ? 28.164 30.229 68.598 1.00 46.89 543 GLU B CA 1
ATOM 3957 C C . GLU B 1 243 ? 27.595 30.805 67.308 1.00 46.71 543 GLU B C 1
ATOM 3958 O O . GLU B 1 243 ? 28.135 31.748 66.738 1.00 61.19 543 GLU B O 1
ATOM 3964 N N . MET B 1 244 ? 26.484 30.226 66.870 1.00 47.62 544 MET B N 1
ATOM 3965 C CA . MET B 1 244 ? 25.767 30.752 65.712 1.00 49.08 544 MET B CA 1
ATOM 3966 C C . MET B 1 244 ? 25.515 32.244 65.887 1.00 43.84 544 MET B C 1
ATOM 3967 O O . MET B 1 244 ? 25.723 33.022 64.958 1.00 34.23 544 MET B O 1
ATOM 3972 N N . LEU B 1 245 ? 25.077 32.659 67.070 1.00 51.20 545 LEU B N 1
ATOM 3973 C CA . LEU B 1 245 ? 24.783 34.066 67.333 1.00 58.36 545 LEU B CA 1
ATOM 3974 C C . LEU B 1 245 ? 26.017 34.946 67.155 1.00 65.60 545 LEU B C 1
ATOM 3975 O O . LEU B 1 245 ? 25.996 35.993 66.502 1.00 58.72 545 LEU B O 1
ATOM 3980 N N . ASP B 1 246 ? 27.114 34.502 67.757 1.00 69.34 546 ASP B N 1
ATOM 3981 C CA . ASP B 1 246 ? 28.375 35.225 67.726 1.00 75.49 546 ASP B CA 1
ATOM 3982 C C . ASP B 1 246 ? 28.841 35.510 66.300 1.00 71.86 546 ASP B C 1
ATOM 3983 O O . ASP B 1 246 ? 29.048 36.680 65.963 1.00 82.71 546 ASP B O 1
ATOM 3988 N N . ILE B 1 247 ? 29.003 34.463 65.501 1.00 62.26 547 ILE B N 1
ATOM 3989 C CA . ILE B 1 247 ? 29.404 34.553 64.105 1.00 43.73 547 ILE B CA 1
ATOM 3990 C C . ILE B 1 247 ? 28.628 35.660 63.396 1.00 41.65 547 ILE B C 1
ATOM 3991 O O . ILE B 1 247 ? 29.189 36.442 62.640 1.00 49.63 547 ILE B O 1
ATOM 3996 N N . ILE B 1 248 ? 27.335 35.671 63.690 1.00 42.89 548 ILE B N 1
ATOM 3997 C CA . ILE B 1 248 ? 26.403 36.649 63.160 1.00 42.33 548 ILE B CA 1
ATOM 3998 C C . ILE B 1 248 ? 26.651 38.014 63.786 1.00 45.79 548 ILE B C 1
ATOM 3999 O O . ILE B 1 248 ? 26.375 39.039 63.162 1.00 60.41 548 ILE B O 1
ATOM 4004 N N . LEU B 1 249 ? 27.167 38.023 65.016 1.00 51.90 549 LEU B N 1
ATOM 4005 C CA . LEU B 1 249 ? 27.446 39.311 65.664 1.00 53.61 549 LEU B CA 1
ATOM 4006 C C . LEU B 1 249 ? 28.753 39.894 65.143 1.00 55.45 549 LEU B C 1
ATOM 4007 O O . LEU B 1 249 ? 28.901 41.097 64.940 1.00 44.91 549 LEU B O 1
ATOM 4012 N N . ASP B 1 250 ? 29.723 39.010 64.913 1.00 58.81 550 ASP B N 1
ATOM 4013 C CA . ASP B 1 250 ? 31.002 39.450 64.368 1.00 65.01 550 ASP B CA 1
ATOM 4014 C C . ASP B 1 250 ? 30.822 40.254 63.089 1.00 68.03 550 ASP B C 1
ATOM 4015 O O . ASP B 1 250 ? 31.463 41.298 62.924 1.00 97.05 550 ASP B O 1
ATOM 4020 N N . LEU B 1 251 ? 29.970 39.824 62.159 1.00 68.36 551 LEU B N 1
ATOM 4021 C CA . LEU B 1 251 ? 29.864 40.564 60.904 1.00 69.82 551 LEU B CA 1
ATOM 4022 C C . LEU B 1 251 ? 28.805 41.655 60.980 1.00 70.15 551 LEU B C 1
ATOM 4023 O O . LEU B 1 251 ? 28.460 42.245 59.955 1.00 63.34 551 LEU B O 1
ATOM 4028 N N . LEU B 1 252 ? 28.311 41.898 62.189 1.00 80.30 552 LEU B N 1
ATOM 4029 C CA . LEU B 1 252 ? 27.255 42.892 62.360 1.00 94.85 552 LEU B CA 1
ATOM 4030 C C . LEU B 1 252 ? 27.825 44.303 62.429 1.00 103.12 552 LEU B C 1
ATOM 4031 O O . LEU B 1 252 ? 27.524 45.086 61.500 1.00 106.21 552 LEU B O 1
#

Sequence (504 aa):
MKWDEIGKNIAKEIEKEILPYFGRKDKSYVVGTSPSGDETEIFDKISEDIALKYLKSLNVNIVSEELGVIDNSSEWTVVIDPIDGSFNFINGIPFFAFCFGVFKNNEPYYGLTYEFLTKSFYEAYKGKGAYLNGRKIKVKDFNPNNIVISYYPSKKIDLEKLRNKVKRVRIFGAFGLEMCYVAKGTLDAVFDVRPKVRAVDIASSYIICKEAGALITDENGDELKFDLNATDRLNIIVANSKEMLDIILDLLMKWDEIGKNIAKEIEKEILPYFGRKDKSYVVGTSPSGDETEIFDKISEDIALKYLKSLNVNIVSEELGVIDNSSEWTVVIDPIDGSFNFINGIPFFAFCFGVFKNNEPYYGLTYEFLTKSFYEAYKGKGAYLNGRKIKVKDFNPNNIVISYYPSKKIDLEKLRNKVKRVRIFGAFGLEMCYVAKGTLDAVFDVRPKVRAVDIASSYIICKEAGALITDENGDELKFDLNATDRLNIIVANSKEMLDIILDLL

InterPro domains:
  IPR000760 Inositol monophosphatase-like [PF00459] (5-245)
  IPR000760 Inositol monophosphatase-like [PR00377] (38-58)
  IPR000760 Inositol monophosphatase-like [PR00377] (78-94)
  IPR000760 Inositol monophosphatase-like [PR00377] (127-150)
  IPR000760 Inositol monophosphatase-like [PR00377] (164-185)
  IPR000760 Inositol monophosphatase-like [PR00377] (197-221)
  IPR020550 Inositol monophosphatase, conserved site [PS00630] (200-214)
  IPR020583 Inositol monophosphatase, metal-binding site [PS00629] (78-91)

Solvent-accessible surface area: 20263 Å² total; per-residue (Å²): 172,122,31,20,83,18,0,52,70,0,0,116,48,0,25,130,63,0,47,84,53,37,26,62,126,96,103,15,136,73,62,32,96,4,105,44,65,71,124,7,46,31,2,12,91,42,0,3,69,14,0,19,129,61,0,125,98,64,100,13,16,0,3,0,31,33,66,12,78,48,105,59,100,31,100,66,12,0,1,0,0,3,4,10,15,38,42,0,0,12,16,4,0,4,2,2,0,0,1,0,0,0,6,67,80,102,105,22,92,0,0,0,0,4,3,0,30,37,104,10,32,2,22,2,34,103,66,138,22,3,66,36,71,63,159,164,22,130,22,51,132,49,66,84,120,52,0,2,0,0,2,17,18,17,162,113,13,76,12,72,97,0,54,89,65,17,126,80,13,15,2,2,15,3,16,0,2,1,0,0,3,0,0,47,14,8,0,0,0,0,3,0,2,75,59,118,9,28,1,2,19,0,2,2,0,18,2,0,0,74,40,0,31,8,65,3,7,28,66,102,27,96,134,11,186,40,99,20,26,6,86,86,129,28,23,0,0,0,0,10,17,155,96,0,15,72,30,2,51,87,20,67,172,141,38,26,75,18,0,42,64,0,0,101,44,0,30,147,93,0,58,66,42,41,33,80,115,111,95,24,143,68,76,32,91,6,102,88,50,74,121,12,34,20,1,6,105,38,0,10,67,17,0,15,115,60,1,128,100,69,84,7,14,3,2,0,32,31,59,12,86,41,98,56,94,29,110,58,7,0,1,0,2,2,2,11,13,40,39,0,0,13,29,6,0,6,1,4,0,0,2,0,0,0,7,90,114,89,102,32,78,0,0,0,0,5,7,3,40,35,142,7,27,0,28,1,50,112,53,119,11,1,51,13,79,52,101,149,20,134,15,39,118,49,70,76,116,40,2,1,0,0,2,18,18,17,141,154,12,72,16,88,83,3,52,103,79,16,117,72,16,18,2,0,15,5,13,0,0,0,0,0,0,0,0,36,18,7,0,0,0,0,2,0,4,85,71,99,10,46,0,2,11,0,0,1,0,22,2,0,0,80,42,2,46,6,59,3,8,32,68,107,25,83,114,10,184,41,101,24,23,16,93,82,100,23,28,0,0,0,0,12,18,112,86,1,4,64,39,1,42,90,13,78